Protein AF-B7G465-F1 (afdb_monomer_lite)

InterPro domains:
  IPR028133 Dynamitin [PF04912] (184-339)
  IPR028133 Dynamitin [PTHR15346] (184-339)

Structure (mmCIF, N/CA/C/O backbone):
data_AF-B7G465-F1
#
_entry.id   AF-B7G465-F1
#
loop_
_atom_site.group_PDB
_atom_site.id
_atom_site.type_symbol
_atom_site.label_atom_id
_atom_site.label_alt_id
_atom_site.label_comp_id
_atom_site.label_asym_id
_atom_site.label_entity_id
_atom_site.label_seq_id
_atom_site.pdbx_PDB_ins_code
_atom_site.Cartn_x
_atom_site.Cartn_y
_atom_site.Cartn_z
_atom_site.occupancy
_atom_site.B_iso_or_equiv
_atom_site.auth_seq_id
_atom_site.auth_comp_id
_atom_site.auth_asym_id
_atom_site.auth_atom_id
_atom_site.pdbx_PDB_model_num
ATOM 1 N N . MET A 1 1 ? -79.543 -21.194 6.184 1.00 38.34 1 MET A N 1
ATOM 2 C CA . MET A 1 1 ? -79.773 -21.146 4.729 1.00 38.34 1 MET A CA 1
ATOM 3 C C . MET A 1 1 ? -78.555 -20.497 4.113 1.00 38.34 1 MET A C 1
ATOM 5 O O . MET A 1 1 ? -78.191 -19.446 4.614 1.00 38.34 1 MET A O 1
ATOM 9 N N . GLU A 1 2 ? -77.947 -21.205 3.154 1.00 39.12 2 GLU A N 1
ATOM 10 C CA . GLU A 1 2 ? -77.021 -20.753 2.090 1.00 39.12 2 GLU A CA 1
ATOM 11 C C . GLU A 1 2 ? -75.814 -19.887 2.515 1.00 39.12 2 GLU A C 1
ATOM 13 O O . GLU A 1 2 ? -75.957 -18.831 3.106 1.00 39.12 2 GLU A O 1
ATOM 18 N N . GLY A 1 3 ? -74.554 -20.255 2.285 1.00 45.50 3 GLY A N 1
ATOM 19 C CA . GLY A 1 3 ? -73.984 -21.025 1.182 1.00 45.50 3 GLY A CA 1
ATOM 20 C C . GLY A 1 3 ? -73.120 -20.085 0.337 1.00 45.50 3 GLY A C 1
ATOM 21 O O . GLY A 1 3 ? -73.664 -19.349 -0.471 1.00 45.50 3 GLY A O 1
ATOM 22 N N . ALA A 1 4 ? -71.796 -20.097 0.523 1.00 44.19 4 ALA A N 1
ATOM 23 C CA . ALA A 1 4 ? -70.835 -19.562 -0.449 1.00 44.19 4 ALA A CA 1
ATOM 24 C C . ALA A 1 4 ? -69.420 -20.071 -0.129 1.00 44.19 4 ALA A C 1
ATOM 26 O O . ALA A 1 4 ? -68.884 -19.829 0.951 1.00 44.19 4 ALA A O 1
ATOM 27 N N . ALA A 1 5 ? -68.856 -20.819 -1.074 1.00 53.78 5 ALA A N 1
ATOM 28 C CA . ALA A 1 5 ? -67.518 -21.393 -1.042 1.00 53.78 5 ALA A CA 1
ATOM 29 C C . ALA A 1 5 ? -66.415 -20.324 -1.203 1.00 53.78 5 ALA A C 1
ATOM 31 O O . ALA A 1 5 ? -66.655 -19.305 -1.855 1.00 53.78 5 ALA A O 1
ATOM 32 N N . PRO A 1 6 ? -65.194 -20.553 -0.686 1.00 66.56 6 PRO A N 1
ATOM 33 C CA . PRO A 1 6 ? -64.032 -19.744 -1.041 1.00 66.56 6 PRO A CA 1
ATOM 34 C C . PRO A 1 6 ? -63.444 -20.181 -2.400 1.00 66.56 6 PRO A C 1
ATOM 36 O O . PRO A 1 6 ? -63.450 -21.376 -2.711 1.00 66.56 6 PRO A O 1
ATOM 39 N N . PRO A 1 7 ? -62.925 -19.248 -3.220 1.00 63.97 7 PRO A N 1
ATOM 40 C CA . PRO A 1 7 ? -62.302 -19.580 -4.493 1.00 63.97 7 PRO A CA 1
ATOM 41 C C . PRO A 1 7 ? -60.913 -20.200 -4.303 1.00 63.97 7 PRO A C 1
ATOM 43 O O . PRO A 1 7 ? -60.127 -19.798 -3.445 1.00 63.97 7 PRO A O 1
ATOM 46 N N . SER A 1 8 ? -60.648 -21.183 -5.156 1.00 59.78 8 SER A N 1
ATOM 47 C CA . SER A 1 8 ? -59.402 -21.920 -5.330 1.00 59.78 8 SER A CA 1
ATOM 48 C C . SER A 1 8 ? -58.196 -21.013 -5.574 1.00 59.78 8 SER A C 1
ATOM 50 O O . SER A 1 8 ? -58.243 -20.101 -6.402 1.00 59.78 8 SER A O 1
ATOM 52 N N . SER A 1 9 ? -57.104 -21.342 -4.891 1.00 52.69 9 SER A N 1
ATOM 53 C CA . SER A 1 9 ? -55.750 -20.841 -5.097 1.00 52.69 9 SER A CA 1
ATOM 54 C C . SER A 1 9 ? -55.290 -21.061 -6.540 1.00 52.69 9 SER A C 1
ATOM 56 O O . SER A 1 9 ? -55.051 -22.189 -6.964 1.00 52.69 9 SER A O 1
ATOM 58 N N . MET A 1 10 ? -55.169 -19.969 -7.289 1.00 56.66 10 MET A N 1
ATOM 59 C CA . MET A 1 10 ? -54.385 -19.911 -8.519 1.00 56.66 10 MET A CA 1
ATOM 60 C C . MET A 1 10 ? -52.913 -19.776 -8.123 1.00 56.66 10 MET A C 1
ATOM 62 O O . MET A 1 10 ? -52.518 -18.739 -7.586 1.00 56.66 10 MET A O 1
ATOM 66 N N . ASP A 1 11 ? -52.124 -20.820 -8.365 1.00 55.59 11 ASP A N 1
ATOM 67 C CA . ASP A 1 11 ? -50.676 -20.782 -8.189 1.00 55.59 11 ASP A CA 1
ATOM 68 C C . ASP A 1 11 ? -50.038 -19.826 -9.217 1.00 55.59 11 ASP A C 1
ATOM 70 O O . ASP A 1 11 ? -50.331 -19.906 -10.412 1.00 55.59 11 ASP A O 1
ATOM 74 N N . PRO A 1 12 ? -49.136 -18.922 -8.798 1.00 55.16 12 PRO A N 1
ATOM 75 C CA . PRO A 1 12 ? -48.451 -17.993 -9.699 1.00 55.16 12 PRO A CA 1
ATOM 76 C C . PRO A 1 12 ? -47.376 -18.656 -10.585 1.00 55.16 12 PRO A C 1
ATOM 78 O O . PRO A 1 12 ? -46.730 -17.957 -11.367 1.00 55.16 12 PRO A O 1
ATOM 81 N N . ALA A 1 13 ? -47.180 -19.976 -10.492 1.00 55.25 13 ALA A N 1
ATOM 82 C CA . ALA A 1 13 ? -46.159 -20.712 -11.241 1.00 55.25 13 ALA A CA 1
ATOM 83 C C . ALA A 1 13 ? -46.546 -21.014 -12.706 1.00 55.25 13 ALA A C 1
ATOM 85 O O . ALA A 1 13 ? -45.661 -21.135 -13.548 1.00 55.25 13 ALA A O 1
ATOM 86 N N . ASP A 1 14 ? -47.838 -21.021 -13.050 1.00 57.28 14 ASP A N 1
ATOM 87 C CA . ASP A 1 14 ? -48.319 -21.367 -14.404 1.00 57.28 14 ASP A CA 1
ATOM 88 C C . ASP A 1 14 ? -48.235 -20.214 -15.427 1.00 57.28 14 ASP A C 1
ATOM 90 O O . ASP A 1 14 ? -48.710 -20.327 -16.558 1.00 57.28 14 ASP A O 1
ATOM 94 N N . LYS A 1 15 ? -47.634 -19.074 -15.058 1.00 56.94 15 LYS A N 1
ATOM 95 C CA . LYS A 1 15 ? -47.541 -17.883 -15.927 1.00 56.94 15 LYS A CA 1
ATOM 96 C C . LYS A 1 15 ? -46.182 -17.677 -16.595 1.00 56.94 15 LYS A C 1
ATOM 98 O O . LYS A 1 15 ? -46.041 -16.748 -17.391 1.00 56.94 15 LYS A O 1
ATOM 103 N N . ALA A 1 16 ? -45.197 -18.521 -16.306 1.00 51.38 16 ALA A N 1
ATOM 104 C CA . ALA A 1 16 ? -43.928 -18.518 -17.021 1.00 51.38 16 ALA A CA 1
ATOM 105 C C . ALA A 1 16 ? -44.026 -19.497 -18.197 1.00 51.38 16 ALA A C 1
ATOM 107 O O . ALA A 1 16 ? -43.888 -20.703 -18.020 1.00 51.38 16 ALA A O 1
ATOM 108 N N . GLY A 1 17 ? -44.302 -18.967 -19.392 1.00 51.41 17 GLY A N 1
ATOM 109 C CA . GLY A 1 17 ? -44.293 -19.708 -20.653 1.00 51.41 17 GLY A CA 1
ATOM 110 C C . GLY A 1 17 ? -42.922 -20.317 -20.944 1.00 51.41 17 GLY A C 1
ATOM 111 O O . GLY A 1 17 ? -42.117 -19.736 -21.666 1.00 51.41 17 GLY A O 1
ATOM 112 N N . GLY A 1 18 ? -42.663 -21.486 -20.362 1.00 44.41 18 GLY A N 1
ATOM 113 C CA . GLY A 1 18 ? -41.552 -22.354 -20.710 1.00 44.41 18 GLY A CA 1
ATOM 114 C C . GLY A 1 18 ? -41.891 -23.088 -21.997 1.00 44.41 18 GLY A C 1
ATOM 115 O O . GLY A 1 18 ? -42.529 -24.138 -21.972 1.00 44.41 18 GLY A O 1
ATOM 116 N N . GLU A 1 19 ? -41.499 -22.510 -23.127 1.00 51.41 19 GLU A N 1
ATOM 117 C CA . GLU A 1 19 ? -41.513 -23.205 -24.407 1.00 51.41 19 GLU A CA 1
ATOM 118 C C . GLU A 1 19 ? -40.633 -24.457 -24.300 1.00 51.41 19 GLU A C 1
ATOM 120 O O . GLU A 1 19 ? -39.428 -24.388 -24.054 1.00 51.41 19 GLU A O 1
ATOM 125 N N . VAL A 1 20 ? -41.255 -25.624 -24.456 1.00 51.56 20 VAL A N 1
ATOM 126 C CA . VAL A 1 20 ? -40.552 -26.900 -24.549 1.00 51.56 20 VAL A CA 1
ATOM 127 C C . VAL A 1 20 ? -39.946 -26.976 -25.948 1.00 51.56 20 VAL A C 1
ATOM 129 O O . VAL A 1 20 ? -40.624 -27.316 -26.917 1.00 51.56 20 VAL A O 1
ATOM 132 N N . ILE A 1 21 ? -38.668 -26.619 -26.063 1.00 45.53 21 ILE A N 1
ATOM 133 C CA . ILE A 1 21 ? -37.890 -26.809 -27.289 1.00 45.53 21 ILE A CA 1
ATOM 134 C C . ILE A 1 21 ? -37.617 -28.310 -27.432 1.00 45.53 21 ILE A C 1
ATOM 136 O O . ILE A 1 21 ? -36.654 -28.841 -26.883 1.00 45.53 21 ILE A O 1
ATOM 140 N N . PHE A 1 22 ? -38.476 -29.008 -28.173 1.00 47.06 22 PHE A N 1
ATOM 141 C CA . PHE A 1 22 ? -38.130 -30.309 -28.731 1.00 47.06 22 PHE A CA 1
ATOM 142 C C . PHE A 1 22 ? -37.201 -30.068 -29.922 1.00 47.06 22 PHE A C 1
ATOM 144 O O . PHE A 1 22 ? -37.641 -29.611 -30.976 1.00 47.06 22 PHE A O 1
ATOM 151 N N . THR A 1 23 ? -35.911 -30.367 -29.771 1.00 45.31 23 THR A N 1
ATOM 152 C CA . THR A 1 23 ? -35.003 -30.506 -30.913 1.00 45.31 23 THR A CA 1
ATOM 153 C C . THR A 1 23 ? -35.453 -31.714 -31.731 1.00 45.31 23 THR A C 1
ATOM 155 O O . THR A 1 23 ? -35.090 -32.851 -31.435 1.00 45.31 23 THR A O 1
ATOM 158 N N . SER A 1 24 ? -36.294 -31.469 -32.737 1.00 53.09 24 SER A N 1
ATOM 159 C CA . SER A 1 24 ? -36.677 -32.444 -33.755 1.00 53.09 24 SER A CA 1
ATOM 160 C C . SER A 1 24 ? -35.564 -32.574 -34.796 1.00 53.09 24 SER A C 1
ATOM 162 O O . SER A 1 24 ? -35.736 -32.187 -35.951 1.00 53.09 24 SER A O 1
ATOM 164 N N . ASP A 1 25 ? -34.413 -33.096 -34.390 1.00 47.66 25 ASP A N 1
ATOM 165 C CA . ASP A 1 25 ? -33.426 -33.578 -35.351 1.00 47.66 25 ASP A CA 1
ATOM 166 C C . ASP A 1 25 ? -33.211 -35.059 -35.069 1.00 47.66 25 ASP A C 1
ATOM 168 O O . ASP A 1 25 ? -32.537 -35.449 -34.115 1.00 47.66 25 ASP A O 1
ATOM 172 N N . GLY A 1 26 ? -33.942 -35.875 -35.831 1.00 48.47 26 GLY A N 1
ATOM 173 C CA . GLY A 1 26 ? -33.991 -37.328 -35.728 1.00 48.47 26 GLY A CA 1
ATOM 174 C C . GLY A 1 26 ? -32.658 -37.958 -36.105 1.00 48.47 26 GLY A C 1
ATOM 175 O O . GLY A 1 26 ? -32.513 -38.511 -37.191 1.00 48.47 26 GLY A O 1
ATOM 176 N N . LEU A 1 27 ? -31.695 -37.867 -35.196 1.00 46.88 27 LEU A N 1
ATOM 177 C CA . LEU A 1 27 ? -30.448 -38.606 -35.243 1.00 46.88 27 LEU A CA 1
ATOM 178 C C . LEU A 1 27 ? -30.557 -39.787 -34.284 1.00 46.88 27 LEU A C 1
ATOM 180 O O . LEU A 1 27 ? -30.827 -39.618 -33.093 1.00 46.88 27 LEU A O 1
ATOM 184 N N . ASP A 1 28 ? -30.363 -40.984 -34.834 1.00 53.28 28 ASP A N 1
ATOM 185 C CA . ASP A 1 28 ? -30.300 -42.225 -34.074 1.00 53.28 28 ASP A CA 1
ATOM 186 C C . ASP A 1 28 ? -29.272 -42.097 -32.933 1.00 53.28 28 ASP A C 1
ATOM 188 O O . ASP A 1 28 ? -28.188 -41.537 -33.140 1.00 53.28 28 ASP A O 1
ATOM 192 N N . PRO A 1 29 ? -29.576 -42.592 -31.719 1.00 49.59 29 PRO A N 1
ATOM 193 C CA . PRO A 1 29 ? -28.647 -42.525 -30.602 1.00 49.59 29 PRO A CA 1
ATOM 194 C C . PRO A 1 29 ? -27.377 -43.314 -30.939 1.00 49.59 29 PRO A C 1
ATOM 196 O O . PRO A 1 29 ? -27.388 -44.541 -31.017 1.00 49.59 29 PRO A O 1
ATOM 199 N N . LEU A 1 30 ? -26.274 -42.589 -31.141 1.00 43.47 30 LEU A N 1
ATOM 200 C CA . LEU A 1 30 ? -24.941 -43.161 -31.291 1.00 43.47 30 LEU A CA 1
ATOM 201 C C . LEU A 1 30 ? -24.598 -43.949 -30.025 1.00 43.47 30 LEU A C 1
ATOM 203 O O . LEU A 1 30 ? -24.474 -43.380 -28.938 1.00 43.47 30 LEU A O 1
ATOM 207 N N . GLU A 1 31 ? -24.438 -45.262 -30.176 1.00 51.44 31 GLU A N 1
ATOM 208 C CA . GLU A 1 31 ? -23.896 -46.123 -29.131 1.00 51.44 31 GLU A CA 1
ATOM 209 C C . GLU A 1 31 ? -22.513 -45.594 -28.706 1.00 51.44 31 GLU A C 1
ATOM 211 O O . GLU A 1 31 ? -21.631 -45.414 -29.555 1.00 51.44 31 GLU A O 1
ATOM 216 N N . PRO A 1 32 ? -22.285 -45.314 -27.409 1.00 51.81 32 PRO A N 1
ATOM 217 C CA . PRO A 1 32 ? -20.978 -44.877 -26.954 1.00 51.81 32 PRO A CA 1
ATOM 218 C C . PRO A 1 32 ? -19.964 -46.019 -27.126 1.00 51.81 32 PRO A C 1
ATOM 220 O O . PRO A 1 32 ? -20.258 -47.166 -26.775 1.00 51.81 32 PRO A O 1
ATOM 223 N N . PRO A 1 33 ? -18.748 -45.735 -27.628 1.00 45.62 33 PRO A N 1
ATOM 224 C CA . PRO A 1 33 ? -17.728 -46.756 -27.772 1.00 45.62 33 PRO A CA 1
ATOM 225 C C . PRO A 1 33 ? -17.338 -47.271 -26.387 1.00 45.62 33 PRO A C 1
ATOM 227 O O . PRO A 1 33 ? -17.101 -46.488 -25.464 1.00 45.62 33 PRO A O 1
ATOM 230 N N . LEU A 1 34 ? -17.244 -48.597 -26.266 1.00 47.78 34 LEU A N 1
ATOM 231 C CA . LEU A 1 34 ? -16.711 -49.332 -25.118 1.00 47.78 34 LEU A CA 1
ATOM 232 C C . LEU A 1 34 ? -15.226 -48.984 -24.897 1.00 47.78 34 LEU A C 1
ATOM 234 O O . LEU A 1 34 ? -14.331 -49.788 -25.142 1.00 47.78 34 LEU A O 1
ATOM 238 N N . ALA A 1 35 ? -14.950 -47.764 -24.450 1.00 44.81 35 ALA A N 1
ATOM 239 C CA . ALA A 1 35 ? -13.669 -47.364 -23.907 1.00 44.81 35 ALA A CA 1
ATOM 240 C C . ALA A 1 35 ? -13.772 -47.447 -22.387 1.00 44.81 35 ALA A C 1
ATOM 242 O O . ALA A 1 35 ? -14.684 -46.905 -21.769 1.00 44.81 35 ALA A O 1
ATOM 243 N N . LEU A 1 36 ? -12.828 -48.180 -21.812 1.00 50.75 36 LEU A N 1
ATOM 244 C CA . LEU A 1 36 ? -12.661 -48.502 -20.404 1.00 50.75 36 LEU A CA 1
ATOM 245 C C . LEU A 1 36 ? -12.619 -47.230 -19.519 1.00 50.75 36 LEU A C 1
ATOM 247 O O . LEU A 1 36 ? -11.554 -46.794 -19.084 1.00 50.75 36 LEU A O 1
ATOM 251 N N . VAL A 1 37 ? -13.769 -46.616 -19.230 1.00 43.78 37 VAL A N 1
ATOM 252 C CA . VAL A 1 37 ? -13.889 -45.600 -18.179 1.00 43.78 37 VAL A CA 1
ATOM 253 C C . VAL A 1 37 ? -13.782 -46.352 -16.863 1.00 43.78 37 VAL A C 1
ATOM 255 O O . VAL A 1 37 ? -14.733 -46.968 -16.385 1.00 43.78 37 VAL A O 1
ATOM 258 N N . ARG A 1 38 ? -12.580 -46.361 -16.290 1.00 52.19 38 ARG A N 1
ATOM 259 C CA . ARG A 1 38 ? -12.372 -46.835 -14.927 1.00 52.19 38 ARG A CA 1
ATOM 260 C C . ARG A 1 38 ? -13.185 -45.911 -14.022 1.00 52.19 38 ARG A C 1
ATOM 262 O O . ARG A 1 38 ? -12.824 -44.748 -13.855 1.00 52.19 38 ARG A O 1
ATOM 269 N N . ALA A 1 39 ? -14.313 -46.418 -13.530 1.00 46.12 39 ALA A N 1
ATOM 270 C CA . ALA A 1 39 ? -15.225 -45.670 -12.680 1.00 46.12 39 ALA A CA 1
ATOM 271 C C . ALA A 1 39 ? -14.450 -45.013 -11.520 1.00 46.12 39 ALA A C 1
ATOM 273 O O . ALA A 1 39 ? -13.545 -45.648 -10.960 1.00 46.12 39 ALA A O 1
ATOM 274 N N . PRO A 1 40 ? -14.766 -43.754 -11.166 1.00 46.12 40 PRO A N 1
ATOM 275 C CA . PRO A 1 40 ? -14.184 -43.122 -9.993 1.00 46.12 40 PRO A CA 1
ATOM 276 C C . PRO A 1 40 ? -14.462 -43.989 -8.754 1.00 46.12 40 PRO A C 1
ATOM 278 O O . PRO A 1 40 ? -15.517 -44.625 -8.678 1.00 46.12 40 PRO A O 1
ATOM 281 N N . PRO A 1 41 ? -13.521 -44.059 -7.794 1.00 51.59 41 PRO A N 1
ATOM 282 C CA . PRO A 1 41 ? -13.707 -44.859 -6.594 1.00 51.59 41 PRO A CA 1
ATOM 283 C C . PRO A 1 41 ? -14.961 -44.382 -5.863 1.00 51.59 41 PRO A C 1
ATOM 285 O O . PRO A 1 41 ? -15.068 -43.212 -5.493 1.00 51.59 41 PRO A O 1
ATOM 288 N N . LEU A 1 42 ? -15.915 -45.296 -5.683 1.00 45.00 42 LEU A N 1
ATOM 289 C CA . LEU A 1 42 ? -17.102 -45.055 -4.879 1.00 45.00 42 LEU A CA 1
ATOM 290 C C . LEU A 1 42 ? -16.644 -44.717 -3.460 1.00 45.00 42 LEU A C 1
ATOM 292 O O . LEU A 1 42 ? -15.954 -45.505 -2.809 1.00 45.00 42 LEU A O 1
ATOM 296 N N . LEU A 1 43 ? -17.005 -43.517 -3.010 1.00 48.12 43 LEU A N 1
ATOM 297 C CA . LEU A 1 43 ? -16.866 -43.093 -1.627 1.00 48.12 43 LEU A CA 1
ATOM 298 C C . LEU A 1 43 ? -17.627 -44.101 -0.764 1.00 48.12 43 LEU A C 1
ATOM 300 O O . LEU A 1 43 ? -18.854 -44.157 -0.798 1.00 48.12 43 LEU A O 1
ATOM 304 N N . SER A 1 44 ? -16.891 -44.915 -0.011 1.00 44.09 44 SER A N 1
ATOM 305 C CA . SER A 1 44 ? -17.468 -45.749 1.036 1.00 44.09 44 SER A CA 1
ATOM 306 C C . SER A 1 44 ? -17.877 -44.815 2.173 1.00 44.09 44 SER A C 1
ATOM 308 O O . SER A 1 44 ? -17.103 -44.547 3.093 1.00 44.09 44 SER A O 1
ATOM 310 N N . SER A 1 45 ? -19.066 -44.221 2.064 1.00 49.56 45 SER A N 1
ATOM 311 C CA . SER A 1 45 ? -19.690 -43.545 3.189 1.00 49.56 45 SER A CA 1
ATOM 312 C C . SER A 1 45 ? -20.004 -44.623 4.217 1.00 49.56 45 SER A C 1
ATOM 314 O O . SER A 1 45 ? -20.808 -45.529 4.003 1.00 49.56 45 SER A O 1
ATOM 316 N N . ASN A 1 46 ? -19.292 -44.560 5.336 1.00 42.78 46 ASN A N 1
ATOM 317 C CA . ASN A 1 46 ? -19.477 -45.441 6.474 1.00 42.78 46 ASN A CA 1
ATOM 318 C C . ASN A 1 46 ? -20.810 -45.062 7.150 1.00 42.78 46 ASN A C 1
ATOM 320 O O . ASN A 1 46 ? -20.839 -44.399 8.186 1.00 42.78 46 ASN A O 1
ATOM 324 N N . ARG A 1 47 ? -21.930 -45.401 6.503 1.00 42.09 47 ARG A N 1
ATOM 325 C CA . ARG A 1 47 ? -23.287 -45.169 6.993 1.00 42.09 47 ARG A CA 1
ATOM 326 C C . ARG A 1 47 ? -23.570 -46.239 8.040 1.00 42.09 47 ARG A C 1
ATOM 328 O O . ARG A 1 47 ? -24.026 -47.329 7.718 1.00 42.09 47 ARG A O 1
ATOM 335 N N . ARG A 1 48 ? -23.223 -45.948 9.297 1.00 44.97 48 ARG A N 1
ATOM 336 C CA . ARG A 1 48 ? -23.773 -46.702 10.427 1.00 44.97 48 ARG A CA 1
ATOM 337 C C . ARG A 1 48 ? -25.266 -46.425 10.491 1.00 44.97 48 ARG A C 1
ATOM 339 O O . ARG A 1 48 ? -25.687 -45.271 10.456 1.00 44.97 48 ARG A O 1
ATOM 346 N N . ASP A 1 49 ? -26.009 -47.515 10.557 1.00 51.75 49 ASP A N 1
ATOM 347 C CA . ASP A 1 49 ? -27.452 -47.585 10.679 1.00 51.75 49 ASP A CA 1
ATOM 348 C C . ASP A 1 49 ? -27.994 -46.635 11.751 1.00 51.75 49 ASP A C 1
ATOM 350 O O . ASP A 1 49 ? -27.630 -46.715 12.926 1.00 51.75 49 ASP A O 1
ATOM 354 N N . ALA A 1 50 ? -28.921 -45.775 11.344 1.00 46.88 50 ALA A N 1
ATOM 355 C CA . ALA A 1 50 ? -29.935 -45.232 12.227 1.00 46.88 50 ALA A CA 1
ATOM 356 C C . ALA A 1 50 ? -31.275 -45.426 11.520 1.00 46.88 50 ALA A C 1
ATOM 358 O O . ALA A 1 50 ? -31.519 -44.903 10.432 1.00 46.88 50 ALA A O 1
ATOM 359 N N . SER A 1 51 ? -32.072 -46.296 12.123 1.00 52.09 51 SER A N 1
ATOM 360 C CA . SER A 1 51 ? -33.397 -46.690 11.698 1.00 52.09 51 SER A CA 1
ATOM 361 C C . SER A 1 51 ? -34.386 -45.529 11.745 1.00 52.09 51 SER A C 1
ATOM 363 O O . SER A 1 51 ? -34.382 -44.759 12.701 1.00 52.09 51 SER A O 1
ATOM 365 N N . ASP A 1 52 ? -35.328 -45.606 10.811 1.00 50.88 52 ASP A N 1
ATOM 366 C CA . ASP A 1 52 ? -36.740 -45.266 10.986 1.00 50.88 52 ASP A CA 1
ATOM 367 C C . ASP A 1 52 ? -37.167 -43.792 10.840 1.00 50.88 52 ASP A C 1
ATOM 369 O O . ASP A 1 52 ? -36.675 -42.893 11.513 1.00 50.88 52 ASP A O 1
ATOM 373 N N . GLY A 1 53 ? -38.164 -43.600 9.966 1.00 52.25 53 GLY A N 1
ATOM 374 C CA . GLY A 1 53 ? -39.045 -42.429 9.920 1.00 52.25 53 GLY A CA 1
ATOM 375 C C . GLY A 1 53 ? -38.571 -41.207 9.123 1.00 52.25 53 GLY A C 1
ATOM 376 O O . GLY A 1 53 ? -38.022 -40.292 9.712 1.00 52.25 53 GLY A O 1
ATOM 377 N N . SER A 1 54 ? -38.865 -41.202 7.810 1.00 62.53 54 SER A N 1
ATOM 378 C CA . SER A 1 54 ? -38.907 -40.100 6.807 1.00 62.53 54 SER A CA 1
ATOM 379 C C . SER A 1 54 ? -38.129 -38.794 7.061 1.00 62.53 54 SER A C 1
ATOM 381 O O . SER A 1 54 ? -38.333 -38.145 8.087 1.00 62.53 54 SER A O 1
ATOM 383 N N . PRO A 1 55 ? -37.468 -38.245 6.024 1.00 53.53 55 PRO A N 1
ATOM 384 C CA . PRO A 1 55 ? -37.997 -36.977 5.504 1.00 53.53 55 PRO A CA 1
ATOM 385 C C . PRO A 1 55 ? -37.825 -36.738 3.989 1.00 53.53 55 PRO A C 1
ATOM 387 O O . PRO A 1 55 ? -37.067 -37.403 3.294 1.00 53.53 55 PRO A O 1
ATOM 390 N N . VAL A 1 56 ? -38.634 -35.775 3.552 1.00 54.59 56 VAL A N 1
ATOM 391 C CA . VAL A 1 56 ? -38.641 -34.901 2.368 1.00 54.59 56 VAL A CA 1
ATOM 392 C C . VAL A 1 56 ? -37.387 -34.804 1.476 1.00 54.59 56 VAL A C 1
ATOM 394 O O . VAL A 1 56 ? -36.262 -34.916 1.947 1.00 54.59 56 VAL A O 1
ATOM 397 N N . ASP A 1 57 ? -37.633 -34.492 0.192 1.00 57.03 57 ASP A N 1
ATOM 398 C CA . ASP A 1 57 ? -36.722 -33.887 -0.805 1.00 57.03 57 ASP A CA 1
ATOM 399 C C . ASP A 1 57 ? -36.054 -32.600 -0.264 1.00 57.03 57 ASP A C 1
ATOM 401 O O . ASP A 1 57 ? -36.322 -31.480 -0.701 1.00 57.03 57 ASP A O 1
ATOM 405 N N . GLU A 1 58 ? -35.200 -32.732 0.741 1.00 57.28 58 GLU A N 1
ATOM 406 C CA . GLU A 1 58 ? -34.382 -31.656 1.278 1.00 57.28 58 GLU A CA 1
ATOM 407 C C . GLU A 1 58 ? -32.979 -31.847 0.705 1.00 57.28 58 GLU A C 1
ATOM 409 O O . GLU A 1 58 ? -32.304 -32.839 0.984 1.00 57.28 58 GLU A O 1
ATOM 414 N N . LEU A 1 59 ? -32.570 -30.928 -0.179 1.00 59.84 59 LEU A N 1
ATOM 415 C CA . LEU A 1 59 ? -31.197 -30.866 -0.675 1.00 59.84 59 LEU A CA 1
ATOM 416 C C . LEU A 1 59 ? -30.253 -30.934 0.525 1.00 59.84 59 LEU A C 1
ATOM 418 O O . LEU A 1 59 ? -30.327 -30.089 1.414 1.00 59.84 59 LEU A O 1
ATOM 422 N N . ASP A 1 60 ? -29.376 -31.935 0.536 1.00 60.66 60 ASP A N 1
ATOM 423 C CA . ASP A 1 60 ? -28.421 -32.164 1.614 1.00 60.66 60 ASP A CA 1
ATOM 424 C C . ASP A 1 60 ? -27.366 -31.044 1.634 1.00 60.66 60 ASP A C 1
ATOM 426 O O . ASP A 1 60 ? -26.262 -31.160 1.104 1.00 60.66 60 ASP A O 1
ATOM 430 N N . THR A 1 61 ? -27.727 -29.903 2.221 1.00 62.75 61 THR A N 1
ATOM 431 C CA . THR A 1 61 ? -26.833 -28.766 2.466 1.00 62.75 61 THR A CA 1
ATOM 432 C C . THR A 1 61 ? -26.044 -28.939 3.765 1.00 62.75 61 THR A C 1
ATOM 434 O O . THR A 1 61 ? -25.338 -28.021 4.180 1.00 62.75 61 THR A O 1
ATOM 437 N N . SER A 1 62 ? -26.178 -30.084 4.446 1.00 55.62 62 SER A N 1
ATOM 438 C CA . SER A 1 62 ? -25.596 -30.313 5.774 1.00 55.62 62 SER A CA 1
ATOM 439 C C . SER A 1 62 ? -24.119 -30.721 5.733 1.00 55.62 62 SER A C 1
ATOM 441 O O . SER A 1 62 ? -23.404 -30.616 6.730 1.00 55.62 62 SER A O 1
ATOM 443 N N . SER A 1 63 ? -23.613 -31.090 4.558 1.00 58.97 63 SER A N 1
ATOM 444 C CA . SER A 1 63 ? -22.197 -31.353 4.329 1.00 58.97 63 SER A CA 1
ATOM 445 C C . SER A 1 63 ? -21.486 -30.050 3.952 1.00 58.97 63 SER A C 1
ATOM 447 O O . SER A 1 63 ? -21.193 -29.789 2.782 1.00 58.97 63 SER A O 1
ATOM 449 N N . GLY A 1 64 ? -21.183 -29.229 4.961 1.00 59.25 64 GLY A N 1
ATOM 450 C CA . GLY A 1 64 ? -20.169 -28.185 4.846 1.00 59.25 64 GLY A CA 1
ATOM 451 C C . GLY A 1 64 ? -18.862 -28.826 4.393 1.00 59.25 64 GLY A C 1
ATOM 452 O O . GLY A 1 64 ? -18.180 -29.480 5.176 1.00 59.25 64 GLY A O 1
ATOM 453 N N . THR A 1 65 ? -18.549 -28.695 3.108 1.00 65.50 65 THR A N 1
ATOM 454 C CA . THR A 1 65 ? -17.309 -29.199 2.531 1.00 65.50 65 THR A CA 1
ATOM 455 C C . THR A 1 65 ? -16.155 -28.469 3.198 1.00 65.50 65 THR A C 1
ATOM 457 O O . THR A 1 65 ? -15.932 -27.286 2.932 1.00 65.50 65 THR A O 1
ATOM 460 N N . ASP A 1 66 ? -15.445 -29.157 4.088 1.00 75.12 66 ASP A N 1
ATOM 461 C CA . ASP A 1 66 ? -14.214 -28.643 4.664 1.00 75.12 66 ASP A CA 1
ATOM 462 C C . ASP A 1 66 ? -13.219 -28.419 3.522 1.00 75.12 66 ASP A C 1
ATOM 464 O O . ASP A 1 66 ? -12.817 -29.350 2.818 1.00 75.12 66 ASP A O 1
ATOM 468 N N . VAL A 1 67 ? -12.863 -27.153 3.310 1.00 77.62 67 VAL A N 1
ATOM 469 C CA . VAL A 1 67 ? -11.961 -26.720 2.239 1.00 77.62 67 VAL A CA 1
ATOM 470 C C . VAL A 1 67 ? -10.608 -27.421 2.374 1.00 77.62 67 VAL A C 1
ATOM 472 O O . VAL A 1 67 ? -9.965 -27.701 1.364 1.00 77.62 67 VAL A O 1
ATOM 475 N N . VAL A 1 68 ? -10.202 -27.766 3.601 1.00 75.81 68 VAL A N 1
ATOM 476 C CA . VAL A 1 68 ? -8.950 -28.482 3.865 1.00 75.81 68 VAL A CA 1
ATOM 477 C C . VAL A 1 68 ? -9.039 -29.934 3.391 1.00 75.81 68 VAL A C 1
ATOM 479 O O . VAL A 1 68 ? -8.159 -30.378 2.658 1.00 75.81 68 VAL A O 1
ATOM 482 N N . GLN A 1 69 ? -10.126 -30.650 3.697 1.00 79.94 69 GLN A N 1
ATOM 483 C CA . GLN A 1 69 ? -10.341 -32.009 3.176 1.00 79.94 69 GLN A CA 1
ATOM 484 C C . GLN A 1 69 ? -10.492 -32.026 1.653 1.00 79.94 69 GLN A C 1
ATOM 486 O O . GLN A 1 69 ? -9.942 -32.899 0.983 1.00 79.94 69 GLN A O 1
ATOM 491 N N . ALA A 1 70 ? -11.204 -31.049 1.084 1.00 77.56 70 ALA A N 1
ATOM 492 C CA . ALA A 1 70 ? -11.309 -30.909 -0.363 1.00 77.56 70 ALA A CA 1
ATOM 493 C C . ALA A 1 70 ? -9.921 -30.699 -0.987 1.00 77.56 70 ALA A C 1
ATOM 495 O O . ALA A 1 70 ? -9.572 -31.373 -1.955 1.00 77.56 70 ALA A O 1
ATOM 496 N N . PHE A 1 71 ? -9.095 -29.829 -0.401 1.00 77.94 71 PHE A N 1
ATOM 497 C CA . PHE A 1 71 ? -7.726 -29.612 -0.856 1.00 77.94 71 PHE A CA 1
ATOM 498 C C . PHE A 1 71 ? -6.883 -30.889 -0.774 1.00 77.94 71 PHE A C 1
ATOM 500 O O . PHE A 1 71 ? -6.221 -31.217 -1.751 1.00 77.94 71 PHE A O 1
ATOM 507 N N . GLU A 1 72 ? -6.953 -31.663 0.312 1.00 80.19 72 GLU A N 1
ATOM 508 C CA . GLU A 1 72 ? -6.230 -32.941 0.439 1.00 80.19 72 GLU A CA 1
ATOM 509 C C . GLU A 1 72 ? -6.620 -33.968 -0.639 1.00 80.19 72 GLU A C 1
ATOM 511 O O . GLU A 1 72 ? -5.768 -34.707 -1.131 1.00 80.19 72 GLU A O 1
ATOM 516 N N . ILE A 1 73 ? -7.883 -33.988 -1.076 1.00 78.81 73 ILE A N 1
ATOM 517 C CA . ILE A 1 73 ? -8.369 -34.902 -2.128 1.00 78.81 73 ILE A CA 1
ATOM 518 C C . ILE A 1 73 ? -7.806 -34.549 -3.521 1.00 78.81 73 ILE A C 1
ATOM 520 O O . ILE A 1 73 ? -7.688 -35.430 -4.394 1.00 78.81 73 ILE A O 1
ATOM 524 N N . PHE A 1 74 ? -7.477 -33.272 -3.743 1.00 76.75 74 PHE A N 1
ATOM 525 C CA . PHE A 1 74 ? -6.963 -32.750 -5.015 1.00 76.75 74 PHE A CA 1
ATOM 526 C C . PHE A 1 74 ? -5.452 -32.475 -5.008 1.00 76.75 74 PHE A C 1
ATOM 528 O O . PHE A 1 74 ? -4.832 -32.481 -6.075 1.00 76.75 74 PHE A O 1
ATOM 535 N N . ALA A 1 75 ? -4.834 -32.299 -3.841 1.00 73.38 75 ALA A N 1
ATOM 536 C CA . ALA A 1 75 ? -3.403 -32.089 -3.692 1.00 73.38 75 ALA A CA 1
ATOM 537 C C . ALA A 1 75 ? -2.639 -33.336 -4.170 1.00 73.38 75 ALA A C 1
ATOM 539 O O . ALA A 1 75 ? -2.697 -34.404 -3.569 1.00 73.38 75 ALA A O 1
ATOM 540 N N . GLY A 1 76 ? -1.934 -33.203 -5.295 1.00 63.81 76 GLY A N 1
ATOM 541 C CA . GLY A 1 76 ? -1.148 -34.278 -5.913 1.00 63.81 76 GLY A CA 1
ATOM 542 C C . GLY A 1 76 ? -1.754 -34.873 -7.187 1.00 63.81 76 GLY A C 1
ATOM 543 O O . GLY A 1 76 ? -1.061 -35.600 -7.898 1.00 63.81 76 GLY A O 1
ATOM 544 N N . LYS A 1 77 ? -2.998 -34.529 -7.546 1.00 67.88 77 LYS A N 1
ATOM 545 C CA . LYS A 1 77 ? -3.555 -34.857 -8.867 1.00 67.88 77 LYS A CA 1
ATOM 546 C C . LYS A 1 77 ? -3.207 -33.744 -9.851 1.00 67.88 77 LYS A C 1
ATOM 548 O O . LYS A 1 77 ? -3.906 -32.741 -9.948 1.00 67.88 77 LYS A O 1
ATOM 553 N N . VAL A 1 78 ? -2.104 -33.921 -10.575 1.00 54.81 78 VAL A N 1
ATOM 554 C CA . VAL A 1 78 ? -1.745 -33.044 -11.695 1.00 54.81 78 VAL A CA 1
ATOM 555 C C . VAL A 1 78 ? -2.591 -33.451 -12.897 1.00 54.81 78 VAL A C 1
ATOM 557 O O . VAL A 1 78 ? -2.344 -34.482 -13.519 1.00 54.81 78 VAL A O 1
ATOM 560 N N . TYR A 1 79 ? -3.609 -32.658 -13.218 1.00 64.12 79 TYR A N 1
ATOM 561 C CA . TYR A 1 79 ? -4.329 -32.810 -14.477 1.00 64.12 79 TYR A CA 1
ATOM 562 C C . TYR A 1 79 ? -3.499 -32.142 -15.570 1.00 64.12 79 TYR A C 1
ATOM 564 O O . TYR A 1 79 ? -3.304 -30.926 -15.556 1.00 64.12 79 TYR A O 1
ATOM 572 N N . ALA A 1 80 ? -2.971 -32.942 -16.496 1.00 52.25 80 ALA A N 1
ATOM 573 C CA . ALA A 1 80 ? -2.404 -32.398 -17.720 1.00 52.25 80 ALA A CA 1
ATOM 574 C C . ALA A 1 80 ? -3.511 -31.614 -18.448 1.00 52.25 80 ALA A C 1
ATOM 576 O O . ALA A 1 80 ? -4.641 -32.107 -18.510 1.00 52.25 80 ALA A O 1
ATOM 577 N N . PRO A 1 81 ? -3.233 -30.406 -18.969 1.00 45.62 81 PRO A N 1
ATOM 578 C CA . PRO A 1 81 ? -4.232 -29.655 -19.706 1.00 45.62 81 PRO A CA 1
ATOM 579 C C . PRO A 1 81 ? -4.638 -30.475 -20.931 1.00 45.62 81 PRO A C 1
ATOM 581 O O . PRO A 1 81 ? -3.849 -30.665 -21.855 1.00 45.62 81 PRO A O 1
ATOM 584 N N . THR A 1 82 ? -5.866 -30.994 -20.918 1.00 40.81 82 THR A N 1
ATOM 585 C CA . THR A 1 82 ? -6.473 -31.645 -22.075 1.00 40.81 82 THR A CA 1
ATOM 586 C C . THR A 1 82 ? -6.650 -30.577 -23.141 1.00 40.81 82 THR A C 1
ATOM 588 O O . THR A 1 82 ? -7.627 -29.831 -23.138 1.00 40.81 82 THR A O 1
ATOM 591 N N . THR A 1 83 ? -5.690 -30.471 -24.054 1.00 43.59 83 THR A N 1
ATOM 592 C CA . THR A 1 83 ? -5.888 -29.763 -25.312 1.00 43.59 83 THR A CA 1
ATOM 593 C C . THR A 1 83 ? -6.918 -30.561 -26.099 1.00 43.59 83 THR A C 1
ATOM 595 O O . THR A 1 83 ? -6.599 -31.555 -26.751 1.00 43.59 83 THR A O 1
ATOM 598 N N . THR A 1 84 ? -8.183 -30.169 -25.992 1.00 48.28 84 THR A N 1
ATOM 599 C CA . THR A 1 84 ? -9.253 -30.633 -26.871 1.00 48.28 84 THR A CA 1
ATOM 600 C C . THR A 1 84 ? -8.987 -30.094 -28.269 1.00 48.28 84 THR A C 1
ATOM 602 O O . THR A 1 84 ? -9.449 -29.012 -28.618 1.00 48.28 84 THR A O 1
ATOM 605 N N . ASN A 1 85 ? -8.148 -30.805 -29.019 1.00 43.91 85 ASN A N 1
ATOM 606 C CA . ASN A 1 85 ? -8.288 -31.082 -30.445 1.00 43.91 85 ASN A CA 1
ATOM 607 C C . ASN A 1 85 ? -7.067 -31.865 -30.931 1.00 43.91 85 ASN A C 1
ATOM 609 O O . ASN A 1 85 ? -5.935 -31.560 -30.561 1.00 43.91 85 ASN A O 1
ATOM 613 N N . THR A 1 86 ? -7.328 -32.782 -31.864 1.00 37.16 86 THR A N 1
ATOM 614 C CA . THR A 1 86 ? -6.370 -33.556 -32.678 1.00 37.16 86 THR A CA 1
ATOM 615 C C . THR A 1 86 ? -6.127 -34.992 -32.196 1.00 37.16 86 THR A C 1
ATOM 617 O O . THR A 1 86 ? -5.151 -35.316 -31.534 1.00 37.16 86 THR A O 1
ATOM 620 N N . SER A 1 87 ? -7.099 -35.836 -32.561 1.00 36.88 87 SER A N 1
ATOM 621 C CA . SER A 1 87 ? -6.960 -37.162 -33.187 1.00 36.88 87 SER A CA 1
ATOM 622 C C . SER A 1 87 ? -5.852 -38.124 -32.734 1.00 36.88 87 SER A C 1
ATOM 624 O O . SER A 1 87 ? -4.660 -37.870 -32.863 1.00 36.88 87 SER A O 1
ATOM 626 N N . LEU A 1 88 ? -6.332 -39.317 -32.366 1.00 47.91 88 LEU A N 1
ATOM 627 C CA . LEU A 1 88 ? -5.658 -40.611 -32.321 1.00 47.91 88 LEU A CA 1
ATOM 628 C C . LEU A 1 88 ? -4.389 -40.715 -33.183 1.00 47.91 88 LEU A C 1
ATOM 630 O O . LEU A 1 88 ? -4.451 -40.643 -34.409 1.00 47.91 88 LEU A O 1
ATOM 634 N N . SER A 1 89 ? -3.269 -41.043 -32.542 1.00 36.38 89 SER A N 1
ATOM 635 C CA . SER A 1 89 ? -2.196 -41.836 -33.147 1.00 36.38 89 SER A CA 1
ATOM 636 C C . SER A 1 89 ? -1.433 -42.583 -32.062 1.00 36.38 89 SER A C 1
ATOM 638 O O . SER A 1 89 ? -0.587 -42.052 -31.349 1.00 36.38 89 SER A O 1
ATOM 640 N N . THR A 1 90 ? -1.787 -43.855 -31.949 1.00 36.88 90 THR A N 1
ATOM 641 C CA . THR A 1 90 ? -1.036 -44.897 -31.268 1.00 36.88 90 THR A CA 1
ATOM 642 C C . THR A 1 90 ? 0.204 -45.224 -32.099 1.00 36.88 90 THR A C 1
ATOM 644 O O . THR A 1 90 ? 0.087 -45.906 -33.110 1.00 36.88 90 THR A O 1
ATOM 647 N N . SER A 1 91 ? 1.388 -44.791 -31.669 1.00 35.22 91 SER A N 1
ATOM 648 C CA . SER A 1 91 ? 2.635 -45.534 -31.901 1.00 35.22 91 SER A CA 1
ATOM 649 C C . SER A 1 91 ? 3.750 -45.000 -31.007 1.00 35.22 91 SER A C 1
ATOM 651 O O . SER A 1 91 ? 4.151 -43.842 -31.099 1.00 35.22 91 SER A O 1
ATOM 653 N N . LEU A 1 92 ? 4.233 -45.883 -30.138 1.00 48.94 92 LEU A N 1
ATOM 654 C CA . LEU A 1 92 ? 5.452 -45.745 -29.356 1.00 48.94 92 LEU A CA 1
ATOM 655 C C . LEU A 1 92 ? 6.660 -45.362 -30.229 1.00 48.94 92 LEU A C 1
ATOM 657 O O . LEU A 1 92 ? 6.831 -45.879 -31.330 1.00 48.94 92 LEU A O 1
ATOM 661 N N . SER A 1 93 ? 7.548 -44.588 -29.604 1.00 46.31 93 SER A N 1
ATOM 662 C CA . SER A 1 93 ? 8.972 -44.415 -29.910 1.00 46.31 93 SER A CA 1
ATOM 663 C C . SER A 1 93 ? 9.361 -43.458 -31.045 1.00 46.31 93 SER A C 1
ATOM 665 O O . SER A 1 93 ? 9.101 -43.676 -32.221 1.00 46.31 93 SER A O 1
ATOM 667 N N . THR A 1 94 ? 10.173 -42.478 -30.633 1.00 41.94 94 THR A N 1
ATOM 668 C CA . THR A 1 94 ? 10.992 -41.525 -31.403 1.00 41.94 94 THR A CA 1
ATOM 669 C C . THR A 1 94 ? 10.302 -40.244 -31.896 1.00 41.94 94 THR A C 1
ATOM 671 O O . THR A 1 94 ? 9.320 -40.276 -32.623 1.00 41.94 94 THR A O 1
ATOM 674 N N . ARG A 1 95 ? 10.930 -39.107 -31.544 1.00 43.78 95 ARG A N 1
ATOM 675 C CA . ARG A 1 95 ? 10.665 -37.708 -31.953 1.00 43.78 95 ARG A CA 1
ATOM 676 C C . ARG A 1 95 ? 9.729 -36.883 -31.060 1.00 43.78 95 ARG A C 1
ATOM 678 O O . ARG A 1 95 ? 8.716 -36.354 -31.502 1.00 43.78 95 ARG A O 1
ATOM 685 N N . SER A 1 96 ? 10.188 -36.613 -29.839 1.00 45.91 96 SER A N 1
ATOM 686 C CA . SER A 1 96 ? 9.889 -35.357 -29.136 1.00 45.91 96 SER A CA 1
ATOM 687 C C . SER A 1 96 ? 10.602 -34.189 -29.839 1.00 45.91 96 SER A C 1
ATOM 689 O O . SER A 1 96 ? 11.628 -33.691 -29.383 1.00 45.91 96 SER A O 1
ATOM 691 N N . ALA A 1 97 ? 10.081 -33.772 -30.994 1.00 55.06 97 ALA A N 1
ATOM 692 C CA . ALA A 1 97 ? 10.515 -32.573 -31.712 1.00 55.06 97 ALA A CA 1
ATOM 693 C C . ALA A 1 97 ? 9.795 -31.320 -31.181 1.00 55.06 97 ALA A C 1
ATOM 695 O O . ALA A 1 97 ? 9.257 -30.522 -31.944 1.00 55.06 97 ALA A O 1
ATOM 696 N N . SER A 1 98 ? 9.764 -31.148 -29.863 1.00 59.84 98 SER A N 1
ATOM 697 C CA . SER A 1 98 ? 9.176 -29.972 -29.229 1.00 59.84 98 SER A CA 1
ATOM 698 C C . SER A 1 98 ? 10.131 -29.444 -28.161 1.00 59.84 98 SER A C 1
ATOM 700 O O . SER A 1 98 ? 10.190 -29.984 -27.062 1.00 59.84 98 SER A O 1
ATOM 702 N N . LEU A 1 99 ? 10.850 -28.376 -28.538 1.00 61.47 99 LEU A N 1
ATOM 703 C CA . LEU A 1 99 ? 11.656 -27.473 -27.699 1.00 61.47 99 LEU A CA 1
ATOM 704 C C . LEU A 1 99 ? 12.969 -28.044 -27.129 1.00 61.47 99 LEU A C 1
ATOM 706 O O . LEU A 1 99 ? 13.198 -28.023 -25.927 1.00 61.47 99 LEU A O 1
ATOM 710 N N . GLU A 1 100 ? 13.881 -28.473 -28.004 1.00 72.06 100 GLU A N 1
ATOM 711 C CA . GLU A 1 100 ? 15.280 -28.691 -27.608 1.00 72.06 100 GLU A CA 1
ATOM 712 C C . GLU A 1 100 ? 15.948 -27.344 -27.294 1.00 72.06 100 GLU A C 1
ATOM 714 O O . GLU A 1 100 ? 15.974 -26.440 -28.141 1.00 72.06 100 GLU A O 1
ATOM 719 N N . THR A 1 101 ? 16.485 -27.200 -26.081 1.00 75.31 101 THR A N 1
ATOM 720 C CA . THR A 1 101 ? 17.206 -25.979 -25.695 1.00 75.31 101 THR A CA 1
ATOM 721 C C . THR A 1 101 ? 18.493 -25.836 -26.526 1.00 75.31 101 THR A C 1
ATOM 723 O O . THR A 1 101 ? 19.089 -26.843 -26.914 1.00 75.31 101 THR A O 1
ATOM 726 N N . PRO A 1 102 ? 18.981 -24.614 -26.819 1.00 69.25 102 PRO A N 1
ATOM 727 C CA . PRO A 1 102 ? 20.178 -24.426 -27.650 1.00 69.25 102 PRO A CA 1
ATOM 728 C C . PRO A 1 102 ? 21.418 -25.180 -27.141 1.00 69.25 102 PRO A C 1
ATOM 730 O O . PRO A 1 102 ? 22.225 -25.657 -27.938 1.00 69.25 102 PRO A O 1
ATOM 733 N N . LEU A 1 103 ? 21.546 -25.327 -25.817 1.00 69.56 103 LEU A N 1
ATOM 734 C CA . LEU A 1 103 ? 22.636 -26.061 -25.172 1.00 69.56 103 LEU A CA 1
ATOM 735 C C . LEU A 1 103 ? 22.487 -27.575 -25.362 1.00 69.56 103 LEU A C 1
ATOM 737 O O . LEU A 1 103 ? 23.456 -28.253 -25.698 1.00 69.56 103 LEU A O 1
ATOM 741 N N . GLU A 1 104 ? 21.272 -28.095 -25.209 1.00 77.56 104 GLU A N 1
ATOM 742 C CA . GLU A 1 104 ? 20.952 -29.502 -25.447 1.00 77.56 104 GLU A CA 1
ATOM 743 C C . GLU A 1 104 ? 21.177 -29.889 -26.915 1.00 77.56 104 GLU A C 1
ATOM 745 O O . GLU A 1 104 ? 21.827 -30.899 -27.187 1.00 77.56 104 GLU A O 1
ATOM 750 N N . ARG A 1 105 ? 20.787 -29.012 -27.853 1.00 80.56 105 ARG A N 1
ATOM 751 C CA . ARG A 1 105 ? 21.055 -29.179 -29.289 1.00 80.56 105 ARG A CA 1
ATOM 752 C C . ARG A 1 105 ? 22.544 -29.242 -29.589 1.00 80.56 105 ARG A C 1
ATOM 754 O O . ARG A 1 105 ? 22.976 -30.089 -30.364 1.00 80.56 105 ARG A O 1
ATOM 761 N N . LEU A 1 106 ? 23.336 -28.365 -28.976 1.00 78.19 106 LEU A N 1
ATOM 762 C CA . LEU A 1 106 ? 24.786 -28.368 -29.149 1.00 78.19 106 LEU A CA 1
ATOM 763 C C . LEU A 1 106 ? 25.402 -29.658 -28.594 1.00 78.19 106 LEU A C 1
ATOM 765 O O . LEU A 1 106 ? 26.219 -30.280 -29.270 1.00 78.19 106 LEU A O 1
ATOM 769 N N . ALA A 1 107 ? 24.986 -30.093 -27.402 1.00 78.56 107 ALA A N 1
ATOM 770 C CA . ALA A 1 107 ? 25.466 -31.335 -26.799 1.00 78.56 107 ALA A CA 1
ATOM 771 C C . ALA A 1 107 ? 25.105 -32.566 -27.648 1.00 78.56 107 ALA A C 1
ATOM 773 O O . ALA A 1 107 ? 25.920 -33.483 -27.780 1.00 78.56 107 ALA A O 1
ATOM 774 N N . ARG A 1 108 ? 23.916 -32.574 -28.264 1.00 86.25 108 ARG A N 1
ATOM 775 C CA . ARG A 1 108 ? 23.517 -33.622 -29.206 1.00 86.25 108 ARG A CA 1
ATOM 776 C C . ARG A 1 108 ? 24.384 -33.605 -30.464 1.00 86.25 108 ARG A C 1
ATOM 778 O O . ARG A 1 108 ? 24.943 -34.641 -30.801 1.00 86.25 108 ARG A O 1
ATOM 785 N N . LEU A 1 109 ? 24.578 -32.440 -31.087 1.00 87.31 109 LEU A N 1
ATOM 786 C CA . LEU A 1 109 ? 25.423 -32.292 -32.281 1.00 87.31 109 LEU A CA 1
ATOM 787 C C . LEU A 1 109 ? 26.880 -32.709 -32.027 1.00 87.31 109 LEU A C 1
ATOM 789 O O . LEU A 1 109 ? 27.508 -33.314 -32.890 1.00 87.31 109 LEU A O 1
ATOM 793 N N . GLN A 1 110 ? 27.419 -32.434 -30.836 1.00 85.06 110 GLN A N 1
ATOM 794 C CA . GLN A 1 110 ? 28.753 -32.906 -30.451 1.00 85.06 110 GLN A CA 1
ATOM 795 C C . GLN A 1 110 ? 28.818 -34.432 -30.364 1.00 85.06 110 GLN A C 1
ATOM 797 O O . GLN A 1 110 ? 29.793 -35.020 -30.825 1.00 85.06 110 GLN A O 1
ATOM 802 N N . ARG A 1 111 ? 27.782 -35.073 -29.810 1.00 86.19 111 ARG A N 1
ATOM 803 C CA . ARG A 1 111 ? 27.705 -36.535 -29.732 1.00 86.19 111 ARG A CA 1
ATOM 804 C C . ARG A 1 111 ? 27.565 -37.164 -31.120 1.00 86.19 111 ARG A C 1
ATOM 806 O O . ARG A 1 111 ? 28.329 -38.068 -31.440 1.00 86.19 111 ARG A O 1
ATOM 813 N N . GLU A 1 112 ? 26.659 -36.641 -31.944 1.00 90.56 112 GLU A N 1
ATOM 814 C CA . GLU A 1 112 ? 26.436 -37.106 -33.321 1.00 90.56 112 GLU A CA 1
ATOM 815 C C . GLU A 1 112 ? 27.718 -36.996 -34.165 1.00 90.56 112 GLU A C 1
ATOM 817 O O . GLU A 1 112 ? 28.037 -37.911 -34.916 1.00 90.56 112 GLU A O 1
ATOM 822 N N . LEU A 1 113 ? 28.515 -35.933 -33.997 1.00 87.25 113 LEU A N 1
ATOM 823 C CA . LEU A 1 113 ? 29.804 -35.797 -34.688 1.00 87.25 113 LEU A CA 1
ATOM 824 C C . LEU A 1 113 ? 30.869 -36.778 -34.197 1.00 87.25 113 LEU A C 1
ATOM 826 O O . LEU A 1 113 ? 31.636 -37.284 -35.012 1.00 87.25 113 LEU A O 1
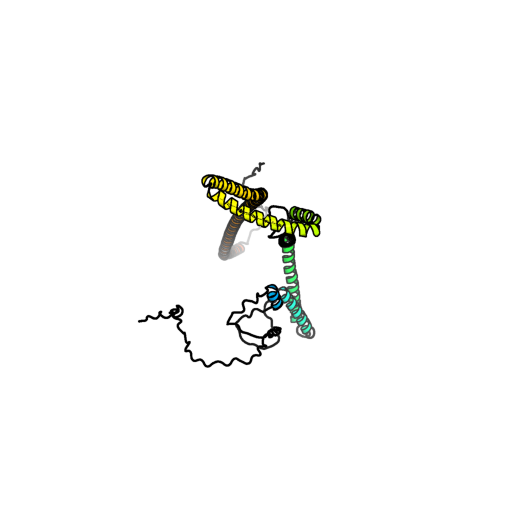ATOM 830 N N . THR A 1 114 ? 30.928 -37.061 -32.892 1.00 86.94 114 THR A N 1
ATOM 831 C CA . THR A 1 114 ? 31.856 -38.081 -32.373 1.00 86.94 114 THR A CA 1
ATOM 832 C C . THR A 1 114 ? 31.482 -39.486 -32.836 1.00 86.94 114 THR A C 1
ATOM 834 O O . THR A 1 114 ? 32.370 -40.290 -33.102 1.00 86.94 114 THR A O 1
ATOM 837 N N . GLU A 1 115 ? 30.184 -39.762 -32.973 1.00 88.31 115 GLU A N 1
ATOM 838 C CA . GLU A 1 115 ? 29.660 -41.020 -33.508 1.00 88.31 115 GLU A CA 1
ATOM 839 C C . GLU A 1 115 ? 29.996 -41.151 -35.000 1.00 88.31 115 GLU A C 1
ATOM 841 O O . GLU A 1 115 ? 30.638 -42.118 -35.396 1.00 88.31 115 GLU A O 1
ATOM 846 N N . LEU A 1 116 ? 29.740 -40.107 -35.797 1.00 85.19 116 LEU A N 1
ATOM 847 C CA . LEU A 1 116 ? 30.157 -40.028 -37.204 1.00 85.19 116 LEU A CA 1
ATOM 848 C C . LEU A 1 116 ? 31.671 -40.199 -37.388 1.00 85.19 116 LEU A C 1
ATOM 850 O O . LEU A 1 116 ? 32.114 -40.880 -38.310 1.00 85.19 116 LEU A O 1
ATOM 854 N N . GLN A 1 117 ? 32.487 -39.601 -36.519 1.00 84.88 117 GLN A N 1
ATOM 855 C CA . GLN A 1 117 ? 33.937 -39.774 -36.569 1.00 84.88 117 GLN A CA 1
ATOM 856 C C . GLN A 1 117 ? 34.347 -41.222 -36.260 1.00 84.88 117 GLN A C 1
ATOM 858 O O . GLN A 1 117 ? 35.255 -41.746 -36.907 1.00 84.88 117 GLN A O 1
ATOM 863 N N . ALA A 1 118 ? 33.692 -41.864 -35.289 1.00 85.62 118 ALA A N 1
ATOM 864 C CA . ALA A 1 118 ? 33.948 -43.253 -34.924 1.00 85.62 118 ALA A CA 1
ATOM 865 C C . ALA A 1 118 ? 33.510 -44.235 -36.022 1.00 85.62 118 ALA A C 1
ATOM 867 O O . ALA A 1 118 ? 34.214 -45.215 -36.255 1.00 85.62 118 ALA A O 1
ATOM 868 N N . ASP A 1 119 ? 32.418 -43.941 -36.728 1.00 83.94 119 ASP A N 1
ATOM 869 C CA . ASP A 1 119 ? 31.893 -44.766 -37.821 1.00 83.94 119 ASP A CA 1
ATOM 870 C C . ASP A 1 119 ? 32.725 -44.648 -39.106 1.00 83.94 119 ASP A C 1
ATOM 872 O O . ASP A 1 119 ? 32.891 -45.628 -39.832 1.00 83.94 119 ASP A O 1
ATOM 876 N N . VAL A 1 120 ? 33.301 -43.469 -39.373 1.00 81.94 120 VAL A N 1
ATOM 877 C CA . VAL A 1 120 ? 34.114 -43.208 -40.578 1.00 81.94 120 VAL A CA 1
ATOM 878 C C . VAL A 1 120 ? 35.595 -43.580 -40.384 1.00 81.94 120 VAL A C 1
ATOM 880 O O . VAL A 1 120 ? 36.290 -43.912 -41.347 1.00 81.94 120 VAL A O 1
ATO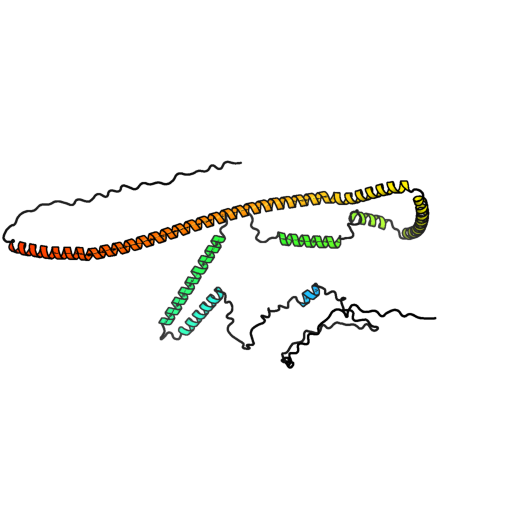M 883 N N . ALA A 1 121 ? 36.106 -43.582 -39.148 1.00 75.75 121 ALA A N 1
ATOM 884 C CA . ALA A 1 121 ? 37.478 -44.000 -38.839 1.00 75.75 121 ALA A CA 1
ATOM 885 C C . ALA A 1 121 ? 37.856 -45.427 -39.321 1.00 75.75 121 ALA A C 1
ATOM 887 O O . ALA A 1 121 ? 38.961 -45.584 -39.846 1.00 75.75 121 ALA A O 1
ATOM 888 N N . PRO A 1 122 ? 37.007 -46.472 -39.209 1.00 74.31 122 PRO A N 1
ATOM 889 C CA . PRO A 1 122 ? 37.327 -47.808 -39.718 1.00 74.31 122 PRO A CA 1
ATOM 890 C C . PRO A 1 122 ? 37.213 -47.933 -41.247 1.00 74.31 122 PRO A C 1
ATOM 892 O O . PRO A 1 122 ? 37.789 -48.856 -41.820 1.00 74.31 122 PRO A O 1
ATOM 895 N N . THR A 1 123 ? 36.523 -47.011 -41.928 1.00 68.12 123 THR A N 1
ATOM 896 C CA . THR A 1 123 ? 36.385 -46.977 -43.399 1.00 68.12 123 THR A CA 1
ATOM 897 C C . THR A 1 123 ? 37.392 -46.038 -44.078 1.00 68.12 123 THR A C 1
ATOM 899 O O . THR A 1 123 ? 37.314 -45.810 -45.285 1.00 68.12 123 THR A O 1
ATOM 902 N N . ALA A 1 124 ? 38.380 -45.526 -43.332 1.00 56.88 124 ALA A N 1
ATOM 903 C CA . ALA A 1 124 ? 39.338 -44.483 -43.726 1.00 56.88 124 ALA A CA 1
ATOM 904 C C . ALA A 1 124 ? 40.272 -44.808 -44.917 1.00 56.88 124 ALA A C 1
ATOM 906 O O . ALA A 1 124 ? 41.144 -44.008 -45.250 1.00 56.88 124 ALA A O 1
ATOM 907 N N . GLY A 1 125 ? 40.100 -45.956 -45.579 1.00 59.91 125 GLY A N 1
ATOM 908 C CA . GLY A 1 125 ? 40.848 -46.320 -46.782 1.00 59.91 125 GLY A CA 1
ATOM 909 C C . GLY A 1 125 ? 40.468 -45.522 -48.038 1.00 59.91 125 GLY A C 1
ATOM 910 O O . GLY A 1 125 ? 41.317 -45.384 -48.915 1.00 59.91 125 GLY A O 1
ATOM 911 N N . SER A 1 126 ? 39.241 -44.981 -48.142 1.00 59.00 126 SER A N 1
ATOM 912 C CA . SER A 1 126 ? 38.800 -44.196 -49.318 1.00 59.00 126 SER A CA 1
ATOM 913 C C . SER A 1 126 ? 38.411 -42.744 -49.021 1.00 59.00 126 SER A C 1
ATOM 915 O O . SER A 1 126 ? 38.576 -41.891 -49.889 1.00 59.00 126 SER A O 1
ATOM 917 N N . ASP A 1 127 ? 37.973 -42.425 -47.799 1.00 62.22 127 ASP A N 1
ATOM 918 C CA . ASP A 1 127 ? 37.245 -41.174 -47.527 1.00 62.22 127 ASP A CA 1
ATOM 919 C C . ASP A 1 127 ? 38.015 -40.221 -46.595 1.00 62.22 127 ASP A C 1
ATOM 921 O O . ASP A 1 127 ? 37.474 -39.623 -45.662 1.00 62.22 127 ASP A O 1
ATOM 925 N N . SER A 1 128 ? 39.311 -40.029 -46.868 1.00 74.31 128 SER A N 1
ATOM 926 C CA . SER A 1 128 ? 40.160 -39.078 -46.127 1.00 74.31 128 SER A CA 1
ATOM 927 C C . SER A 1 128 ? 39.606 -37.646 -46.143 1.00 74.31 128 SER A C 1
ATOM 929 O O . SER A 1 128 ? 39.819 -36.907 -45.184 1.00 74.31 128 SER A O 1
ATOM 931 N N . ALA A 1 129 ? 38.888 -37.257 -47.203 1.00 79.00 129 ALA A N 1
ATOM 932 C CA . ALA A 1 129 ? 38.282 -35.932 -47.334 1.00 79.00 129 ALA A CA 1
ATOM 933 C C . ALA A 1 129 ? 37.117 -35.715 -46.348 1.00 79.00 129 ALA A C 1
ATOM 935 O O . ALA A 1 129 ? 36.926 -34.610 -45.832 1.00 79.00 129 ALA A O 1
ATOM 936 N N . VAL A 1 130 ? 36.361 -36.777 -46.048 1.00 80.88 130 VAL A N 1
ATOM 937 C CA . VAL A 1 130 ? 35.226 -36.728 -45.114 1.00 80.88 130 VAL A CA 1
ATOM 938 C C . VAL A 1 130 ? 35.736 -36.604 -43.681 1.00 80.88 130 VAL A C 1
ATOM 940 O O . VAL A 1 130 ? 35.222 -35.788 -42.920 1.00 80.88 130 VAL A O 1
ATOM 943 N N . LEU A 1 131 ? 36.816 -37.312 -43.335 1.00 81.56 131 LEU A N 1
ATOM 944 C CA . LEU A 1 131 ? 37.470 -37.168 -42.030 1.00 81.56 131 LEU A CA 1
ATOM 945 C C . LEU A 1 131 ? 38.007 -35.751 -41.799 1.00 81.56 131 LEU A C 1
ATOM 947 O O . LEU A 1 131 ? 37.808 -35.199 -40.716 1.00 81.56 131 LEU A O 1
ATOM 951 N N . THR A 1 132 ? 38.615 -35.126 -42.813 1.00 84.94 132 THR A N 1
ATOM 952 C CA . THR A 1 132 ? 39.044 -33.721 -42.712 1.00 84.94 132 THR A CA 1
ATOM 953 C C . THR A 1 132 ? 37.867 -32.757 -42.561 1.00 84.94 132 THR A C 1
ATOM 955 O O . THR A 1 132 ? 37.961 -31.810 -41.786 1.00 84.94 132 THR A O 1
ATOM 958 N N . ALA A 1 133 ? 36.738 -33.009 -43.232 1.00 84.94 133 ALA A N 1
ATOM 959 C CA . ALA A 1 133 ? 35.542 -32.177 -43.097 1.00 84.94 133 ALA A CA 1
ATOM 960 C C . ALA A 1 133 ? 34.898 -32.300 -41.704 1.00 84.94 133 ALA A C 1
ATOM 962 O O . ALA A 1 133 ? 34.488 -31.294 -41.130 1.00 84.94 133 ALA A O 1
ATOM 963 N N . VAL A 1 134 ? 34.852 -33.508 -41.129 1.00 84.69 134 VAL A N 1
ATOM 964 C CA . VAL A 1 134 ? 34.345 -33.740 -39.763 1.00 84.69 134 VAL A CA 1
ATOM 965 C C . VAL A 1 134 ? 35.246 -33.066 -38.721 1.00 84.69 134 VAL A C 1
ATOM 967 O O . VAL A 1 134 ? 34.737 -32.433 -37.796 1.00 84.69 134 VAL A O 1
ATOM 970 N N . GLN A 1 135 ? 36.572 -33.116 -38.901 1.00 85.25 135 GLN A N 1
ATOM 971 C CA . GLN A 1 135 ? 37.526 -32.415 -38.031 1.00 85.25 135 GLN A CA 1
ATOM 972 C C . GLN A 1 135 ? 37.393 -30.887 -38.114 1.00 85.25 135 GLN A C 1
ATOM 974 O O . GLN A 1 135 ? 37.421 -30.219 -37.079 1.00 85.25 135 GLN A O 1
ATOM 979 N N . ASP A 1 136 ? 37.193 -30.326 -39.310 1.00 87.44 136 ASP A N 1
ATOM 980 C CA . ASP A 1 136 ? 36.962 -28.886 -39.479 1.00 87.44 136 ASP A CA 1
ATOM 981 C C . ASP A 1 136 ? 35.635 -28.447 -38.833 1.00 87.44 136 ASP A C 1
ATOM 983 O O . ASP A 1 136 ? 35.567 -27.445 -38.118 1.00 87.44 136 ASP A O 1
ATOM 987 N N . LEU A 1 137 ? 34.574 -29.247 -38.976 1.00 85.69 137 LEU A N 1
ATOM 988 C CA . LEU A 1 137 ? 33.272 -28.966 -38.363 1.00 85.69 137 LEU A CA 1
ATOM 989 C C . LEU A 1 137 ? 33.342 -29.026 -36.827 1.00 85.69 137 LEU A C 1
ATOM 991 O O . LEU A 1 137 ? 32.761 -28.180 -36.140 1.00 85.69 137 LEU A O 1
ATOM 995 N N . GLN A 1 138 ? 34.124 -29.960 -36.280 1.00 86.31 138 GLN A N 1
ATOM 996 C CA . GLN A 1 138 ? 34.420 -30.039 -34.850 1.00 86.31 138 GLN A CA 1
ATOM 997 C C . GLN A 1 138 ? 35.203 -28.810 -34.356 1.00 86.31 138 GLN A C 1
ATOM 999 O O . GLN A 1 138 ? 34.869 -28.258 -33.302 1.00 86.31 138 GLN A O 1
ATOM 1004 N N . ALA A 1 139 ? 36.191 -28.337 -35.125 1.00 84.12 139 ALA A N 1
ATOM 1005 C CA . ALA A 1 139 ? 36.945 -27.123 -34.808 1.00 84.12 139 ALA A CA 1
ATOM 1006 C C . ALA A 1 139 ? 36.045 -25.874 -34.817 1.00 84.12 139 ALA A C 1
ATOM 1008 O O . ALA A 1 139 ? 36.087 -25.068 -33.883 1.00 84.12 139 ALA A O 1
ATOM 1009 N N . ARG A 1 140 ? 35.151 -25.750 -35.807 1.00 83.06 140 ARG A N 1
ATOM 1010 C CA . ARG A 1 140 ? 34.194 -24.634 -35.907 1.00 83.06 140 ARG A CA 1
ATOM 1011 C C . ARG A 1 140 ? 33.184 -24.639 -34.759 1.00 83.06 140 ARG A C 1
ATOM 1013 O O . ARG A 1 140 ? 32.927 -23.588 -34.171 1.00 83.06 140 ARG A O 1
ATOM 1020 N N . LEU A 1 141 ? 32.667 -25.803 -34.357 1.00 82.44 141 LEU A N 1
ATOM 1021 C CA . LEU A 1 141 ? 31.782 -25.899 -33.189 1.00 82.44 141 LEU A CA 1
ATOM 1022 C C . LEU A 1 141 ? 32.501 -25.546 -31.879 1.00 82.44 141 LEU A C 1
ATOM 1024 O O . LEU A 1 141 ? 31.934 -24.837 -31.045 1.00 82.44 141 LEU A O 1
ATOM 1028 N N . ALA A 1 142 ? 33.759 -25.957 -31.703 1.00 79.06 142 ALA A N 1
ATOM 1029 C CA . ALA A 1 142 ? 34.556 -25.564 -30.539 1.00 79.06 142 ALA A CA 1
ATOM 1030 C C . ALA A 1 142 ? 34.797 -24.042 -30.484 1.00 79.06 142 ALA A C 1
ATOM 1032 O O . ALA A 1 142 ? 34.711 -23.441 -29.412 1.00 79.06 142 ALA A O 1
ATOM 1033 N N . GLN A 1 143 ? 35.019 -23.404 -31.635 1.00 77.56 143 GLN A N 1
ATOM 1034 C CA . GLN A 1 143 ? 35.206 -21.955 -31.730 1.00 77.56 143 GLN A CA 1
ATOM 1035 C C . GLN A 1 143 ? 33.913 -21.176 -31.428 1.00 77.56 143 GLN A C 1
ATOM 1037 O O . GLN A 1 143 ? 33.956 -20.178 -30.707 1.00 77.56 143 GLN A O 1
ATOM 1042 N N . THR A 1 144 ? 32.749 -21.662 -31.883 1.00 70.38 144 THR A N 1
ATOM 1043 C CA . THR A 1 144 ? 31.447 -21.052 -31.532 1.00 70.38 144 THR A CA 1
ATOM 1044 C C . THR A 1 144 ? 31.125 -21.160 -30.042 1.00 70.38 144 THR A C 1
ATOM 1046 O O . THR A 1 144 ? 30.581 -20.216 -29.472 1.00 70.38 144 THR A O 1
ATOM 1049 N N . LYS A 1 145 ? 31.527 -22.255 -29.379 1.00 68.62 145 LYS A N 1
ATOM 1050 C CA . LYS A 1 145 ? 31.422 -22.390 -27.919 1.00 68.62 145 LYS A CA 1
ATOM 1051 C C . LYS A 1 145 ? 32.250 -21.323 -27.209 1.00 68.62 145 LYS A C 1
ATOM 1053 O O . LYS A 1 145 ? 31.766 -20.743 -26.246 1.00 68.62 145 LYS A O 1
ATOM 1058 N N . LEU A 1 146 ? 33.462 -21.042 -27.689 1.00 59.47 146 LEU A N 1
ATOM 1059 C CA . LEU A 1 146 ? 34.342 -20.054 -27.069 1.00 59.47 146 LEU A CA 1
ATOM 1060 C C . LEU A 1 146 ? 33.771 -18.632 -27.181 1.00 59.47 146 LEU A C 1
ATOM 1062 O O . LEU A 1 146 ? 33.740 -17.931 -26.177 1.00 59.47 146 LEU A O 1
ATOM 1066 N N . MET A 1 147 ? 33.253 -18.250 -28.355 1.00 61.12 147 MET A N 1
ATOM 1067 C CA . MET A 1 147 ? 32.676 -16.914 -28.585 1.00 61.12 147 MET A CA 1
ATOM 1068 C C . MET A 1 147 ? 31.346 -16.722 -27.842 1.00 61.12 147 MET A C 1
ATOM 1070 O O . MET A 1 147 ? 31.139 -15.705 -27.185 1.00 61.12 147 MET A O 1
ATOM 1074 N N . ALA A 1 148 ? 30.463 -17.728 -27.867 1.00 62.62 148 ALA A N 1
ATOM 1075 C CA . ALA A 1 148 ? 29.189 -17.664 -27.154 1.00 62.62 148 ALA A CA 1
ATOM 1076 C C . ALA A 1 148 ? 29.375 -17.702 -25.630 1.00 62.62 148 ALA A C 1
ATOM 1078 O O . ALA A 1 148 ? 28.588 -17.112 -24.903 1.00 62.62 148 ALA A O 1
ATOM 1079 N N . GLN A 1 149 ? 30.403 -18.368 -25.102 1.00 61.22 149 GLN A N 1
ATOM 1080 C CA . GLN A 1 149 ? 30.651 -18.320 -23.664 1.00 61.22 149 GLN A CA 1
ATOM 1081 C C . GLN A 1 149 ? 31.329 -17.005 -23.271 1.00 61.22 149 GLN A C 1
ATOM 1083 O O . GLN A 1 149 ? 30.891 -16.388 -22.305 1.00 61.22 149 GLN A O 1
ATOM 1088 N N . SER A 1 150 ? 32.334 -16.524 -24.012 1.00 62.84 150 SER A N 1
ATOM 1089 C CA . SER A 1 150 ? 33.061 -15.299 -23.652 1.00 62.84 150 SER A CA 1
ATOM 1090 C C . SER A 1 150 ? 32.173 -14.060 -23.677 1.00 62.84 150 SER A C 1
ATOM 1092 O O . SER A 1 150 ? 32.184 -13.316 -22.707 1.00 62.84 150 SER A O 1
ATOM 1094 N N . GLU A 1 151 ? 31.330 -13.881 -24.698 1.00 63.22 151 GLU A N 1
ATOM 1095 C CA . GLU A 1 151 ? 30.453 -12.703 -24.799 1.00 63.22 151 GLU A CA 1
ATOM 1096 C C . GLU A 1 151 ? 29.381 -12.668 -23.704 1.00 63.22 151 GLU A C 1
ATOM 1098 O O . GLU A 1 151 ? 29.042 -11.607 -23.178 1.00 63.22 151 GLU A O 1
ATOM 1103 N N . TRP A 1 152 ? 28.850 -13.831 -23.321 1.00 59.34 152 TRP A N 1
ATOM 1104 C CA . TRP A 1 152 ? 27.876 -13.922 -22.236 1.00 59.34 152 TRP A CA 1
ATOM 1105 C C . TRP A 1 152 ? 28.530 -13.793 -20.863 1.00 59.34 152 TRP A C 1
ATOM 1107 O O . TRP A 1 152 ? 27.943 -13.180 -19.976 1.00 59.34 152 TRP A O 1
ATOM 1117 N N . THR A 1 153 ? 29.751 -14.308 -20.689 1.00 62.34 153 THR A N 1
ATOM 1118 C CA . THR A 1 153 ? 30.511 -14.145 -19.440 1.00 62.34 153 THR A CA 1
ATOM 1119 C C . THR A 1 153 ? 30.953 -12.691 -19.271 1.00 62.34 153 THR A C 1
ATOM 1121 O O . THR A 1 153 ? 30.858 -12.152 -18.175 1.00 62.34 153 T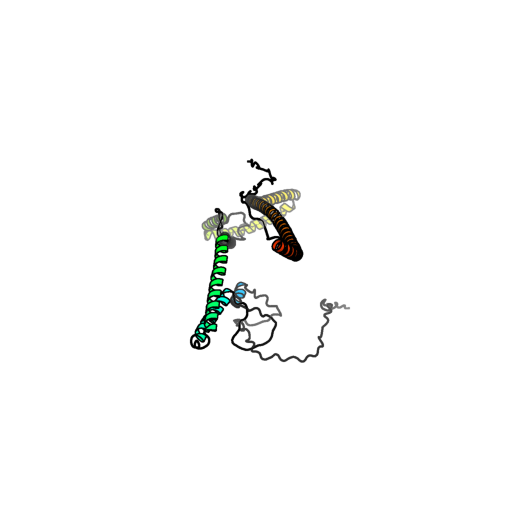HR A O 1
ATOM 1124 N N . GLU A 1 154 ? 31.336 -12.018 -20.355 1.00 64.19 154 GLU A N 1
ATOM 1125 C CA . GLU A 1 154 ? 31.698 -10.600 -20.367 1.00 64.19 154 GLU A CA 1
ATOM 1126 C C . GLU A 1 154 ? 30.475 -9.703 -20.134 1.00 64.19 154 GLU A C 1
ATOM 1128 O O . GLU A 1 154 ? 30.542 -8.794 -19.312 1.00 64.19 154 GLU A O 1
ATOM 1133 N N . LYS A 1 155 ? 29.307 -10.023 -20.712 1.00 63.12 155 LYS A N 1
ATOM 1134 C CA . LYS A 1 155 ? 28.043 -9.343 -20.372 1.00 63.12 155 LYS A CA 1
ATOM 1135 C C . LYS A 1 155 ? 27.592 -9.586 -18.931 1.00 63.12 155 LYS A C 1
ATOM 1137 O O . LYS A 1 155 ? 27.029 -8.676 -18.328 1.00 63.12 155 LYS A O 1
ATOM 1142 N N . LEU A 1 156 ? 27.848 -10.764 -18.355 1.00 59.66 156 LEU A N 1
ATOM 1143 C CA . LEU A 1 156 ? 27.540 -11.039 -16.947 1.00 59.66 156 LEU A CA 1
ATOM 1144 C C . LEU A 1 156 ? 28.479 -10.274 -16.005 1.00 59.66 156 LEU A C 1
ATOM 1146 O O . LEU A 1 156 ? 28.024 -9.731 -15.005 1.00 59.66 156 LEU A O 1
ATOM 1150 N N . VAL A 1 157 ? 29.769 -10.195 -16.346 1.00 63.19 157 VAL A N 1
ATOM 1151 C CA . VAL A 1 157 ? 30.788 -9.441 -15.598 1.00 63.19 157 VAL A CA 1
ATOM 1152 C C . VAL A 1 157 ? 30.558 -7.933 -15.726 1.00 63.19 157 VAL A C 1
ATOM 1154 O O . VAL A 1 157 ? 30.669 -7.212 -14.738 1.00 63.19 157 VAL A O 1
ATOM 1157 N N . GLN A 1 158 ? 30.140 -7.448 -16.896 1.00 60.34 158 GLN A N 1
ATOM 1158 C CA . GLN A 1 158 ? 29.805 -6.040 -17.111 1.00 60.34 158 GLN A CA 1
ATOM 1159 C C . GLN A 1 158 ? 28.467 -5.646 -16.467 1.00 60.34 158 GLN A C 1
ATOM 1161 O O . GLN A 1 158 ? 28.328 -4.515 -16.008 1.00 60.34 158 GLN A O 1
ATOM 1166 N N . ALA A 1 159 ? 27.523 -6.584 -16.336 1.00 55.56 159 ALA A N 1
ATOM 1167 C CA . ALA A 1 159 ? 26.330 -6.420 -15.503 1.00 55.56 159 ALA A CA 1
ATOM 1168 C C . ALA A 1 159 ? 26.606 -6.591 -13.991 1.00 55.56 159 ALA A C 1
ATOM 1170 O O . ALA A 1 159 ? 25.776 -6.192 -13.177 1.00 55.56 159 ALA A O 1
ATOM 1171 N N . GLN A 1 160 ? 27.757 -7.159 -13.603 1.00 51.50 160 GLN A N 1
ATOM 1172 C CA . GLN A 1 160 ? 28.187 -7.349 -12.209 1.00 51.50 160 GLN A CA 1
ATOM 1173 C C . GLN A 1 160 ? 29.223 -6.331 -11.719 1.00 51.50 160 GLN A C 1
ATOM 1175 O O . GLN A 1 160 ? 29.628 -6.435 -10.565 1.00 51.50 160 GLN A O 1
ATOM 1180 N N . SER A 1 161 ? 29.638 -5.342 -12.520 1.00 38.12 161 SER A N 1
ATOM 1181 C CA . SER A 1 161 ? 30.479 -4.238 -12.038 1.00 38.12 161 SER A CA 1
ATOM 1182 C C . SER A 1 161 ? 29.603 -3.178 -11.352 1.00 38.12 161 SER A C 1
ATOM 1184 O O . SER A 1 161 ? 28.891 -2.451 -12.049 1.00 38.12 161 SER A O 1
ATOM 1186 N N . PRO A 1 162 ? 29.621 -3.046 -10.012 1.00 50.69 162 PRO A N 1
ATOM 1187 C CA . PRO A 1 162 ? 28.769 -2.097 -9.312 1.00 50.69 162 PRO A CA 1
ATOM 1188 C C . PRO A 1 162 ? 29.473 -0.738 -9.135 1.00 50.69 162 PRO A C 1
ATOM 1190 O O . PRO A 1 162 ? 30.674 -0.704 -8.854 1.00 50.69 162 PRO A O 1
ATOM 1193 N N . PRO A 1 163 ? 28.755 0.399 -9.160 1.00 42.12 163 PRO A N 1
ATOM 1194 C CA . PRO A 1 163 ? 29.087 1.501 -8.271 1.00 42.12 163 PRO A CA 1
ATOM 1195 C C . PRO A 1 163 ? 28.682 1.087 -6.845 1.00 42.12 163 PRO A C 1
ATOM 1197 O O . PRO A 1 163 ? 27.512 0.838 -6.565 1.00 42.12 163 PRO A O 1
ATOM 1200 N N . ALA A 1 164 ? 29.648 0.947 -5.941 1.00 45.19 164 ALA A N 1
ATOM 1201 C CA . ALA A 1 164 ? 29.381 0.769 -4.512 1.00 45.19 164 ALA A CA 1
ATOM 1202 C C . ALA A 1 164 ? 29.224 2.141 -3.816 1.00 45.19 164 ALA A C 1
ATOM 1204 O O . ALA A 1 164 ? 29.727 3.128 -4.360 1.00 45.19 164 ALA A O 1
ATOM 1205 N N . PRO A 1 165 ? 28.680 2.228 -2.585 1.00 56.59 165 PRO A N 1
ATOM 1206 C CA . PRO A 1 165 ? 27.930 1.232 -1.811 1.00 56.59 165 PRO A CA 1
ATOM 1207 C C . PRO A 1 165 ? 26.562 1.775 -1.342 1.00 56.59 165 PRO A C 1
ATOM 1209 O O . PRO A 1 165 ? 26.462 2.926 -0.947 1.00 56.59 165 PRO A O 1
ATOM 1212 N N . ASP A 1 166 ? 25.517 0.945 -1.358 1.00 39.50 166 ASP A N 1
ATOM 1213 C CA . ASP A 1 166 ? 24.566 0.810 -0.242 1.00 39.50 166 ASP A CA 1
ATOM 1214 C C . ASP A 1 166 ? 23.468 -0.206 -0.604 1.00 39.50 166 ASP A C 1
ATOM 1216 O O . ASP A 1 166 ? 22.637 0.004 -1.479 1.00 39.50 166 ASP A O 1
ATOM 1220 N N . SER A 1 167 ? 23.492 -1.330 0.114 1.00 49.06 167 SER A N 1
ATOM 1221 C CA . SER A 1 167 ? 22.342 -2.180 0.448 1.00 49.06 167 SER A CA 1
ATOM 1222 C C . SER A 1 167 ? 21.412 -2.645 -0.685 1.00 49.06 167 SER A C 1
ATOM 1224 O O . SER A 1 167 ? 20.313 -2.125 -0.859 1.00 49.06 167 SER A O 1
ATOM 1226 N N . ALA A 1 168 ? 21.759 -3.761 -1.331 1.00 37.81 168 ALA A N 1
ATOM 1227 C CA . ALA A 1 168 ? 20.778 -4.607 -2.015 1.00 37.81 168 ALA A CA 1
ATOM 1228 C C . ALA A 1 168 ? 20.532 -5.909 -1.222 1.00 37.81 168 ALA A C 1
ATOM 1230 O O . ALA A 1 168 ? 21.310 -6.856 -1.344 1.00 37.81 168 ALA A O 1
ATOM 1231 N N . PRO A 1 169 ? 19.453 -6.014 -0.423 1.00 46.94 169 PRO A N 1
ATOM 1232 C CA . PRO A 1 169 ? 18.910 -7.298 -0.002 1.00 46.94 169 PRO A CA 1
ATOM 1233 C C . PRO A 1 169 ? 17.934 -7.813 -1.078 1.00 46.94 169 PRO A C 1
ATOM 1235 O O . PRO A 1 169 ? 16.764 -7.447 -1.098 1.00 46.94 169 PRO A O 1
ATOM 1238 N N . SER A 1 170 ? 18.401 -8.687 -1.976 1.00 48.97 170 SER A N 1
ATOM 1239 C CA . SER A 1 170 ? 17.550 -9.388 -2.967 1.00 48.97 170 SER A CA 1
ATOM 1240 C C . SER A 1 170 ? 16.921 -10.690 -2.433 1.00 48.97 170 SER A C 1
ATOM 1242 O O . SER A 1 170 ? 16.521 -11.574 -3.187 1.00 48.97 170 SER A O 1
ATOM 1244 N N . ALA A 1 171 ? 16.790 -10.808 -1.120 1.00 46.78 171 ALA A N 1
ATOM 1245 C CA . ALA A 1 171 ? 15.742 -11.597 -0.496 1.00 46.78 171 ALA A CA 1
ATOM 1246 C C . ALA A 1 171 ? 15.006 -10.601 0.392 1.00 46.78 171 ALA A C 1
ATOM 1248 O O . ALA A 1 171 ? 15.669 -9.848 1.095 1.00 46.78 171 ALA A O 1
ATOM 1249 N N . SER A 1 172 ? 13.679 -10.532 0.351 1.00 46.50 172 SER A N 1
ATOM 1250 C CA . SER A 1 172 ? 12.916 -9.729 1.308 1.00 46.50 172 SER A CA 1
ATOM 1251 C C . SER A 1 172 ? 12.713 -10.549 2.592 1.00 46.50 172 SER A C 1
ATOM 1253 O O . SER A 1 172 ? 11.723 -11.275 2.672 1.00 46.50 172 SER A O 1
ATOM 1255 N N . PRO A 1 173 ? 13.581 -10.462 3.627 1.00 52.81 173 PRO A N 1
ATOM 1256 C CA . PRO A 1 173 ? 13.297 -11.062 4.932 1.00 52.81 173 PRO A CA 1
ATOM 1257 C C . PRO A 1 173 ? 12.081 -10.408 5.602 1.00 52.81 173 PRO A C 1
ATOM 1259 O O . PRO A 1 173 ? 11.511 -10.976 6.526 1.00 52.81 173 PRO A O 1
ATOM 1262 N N . SER A 1 174 ? 11.652 -9.231 5.133 1.00 52.00 174 SER A N 1
ATOM 1263 C CA . SER A 1 174 ? 10.501 -8.512 5.675 1.00 52.00 174 SER A CA 1
ATOM 1264 C C . SER A 1 174 ? 9.179 -9.241 5.437 1.00 52.00 174 SER A C 1
ATOM 1266 O O . SER A 1 174 ? 8.321 -9.203 6.307 1.00 52.00 174 SER A O 1
ATOM 1268 N N . ALA A 1 175 ? 9.000 -9.940 4.309 1.00 54.12 175 ALA A N 1
ATOM 1269 C CA . ALA A 1 175 ? 7.740 -10.634 4.027 1.00 54.12 175 ALA A CA 1
ATOM 1270 C C . ALA A 1 175 ? 7.523 -11.831 4.969 1.00 54.12 175 ALA A C 1
ATOM 1272 O O . ALA A 1 175 ? 6.440 -11.997 5.518 1.00 54.12 175 ALA A O 1
ATOM 1273 N N . THR A 1 176 ? 8.573 -12.611 5.244 1.00 56.53 176 THR A N 1
ATOM 1274 C CA . THR A 1 176 ? 8.487 -13.797 6.111 1.00 56.53 176 THR A CA 1
ATOM 1275 C C . THR A 1 176 ? 8.463 -13.453 7.602 1.00 56.53 176 THR A C 1
ATOM 1277 O O . THR A 1 176 ? 7.753 -14.106 8.367 1.00 56.53 176 THR A O 1
ATOM 1280 N N . LEU A 1 177 ? 9.185 -12.410 8.037 1.00 59.09 177 LEU A N 1
ATOM 1281 C CA . LEU A 1 177 ? 9.093 -11.897 9.413 1.00 59.09 177 LEU A CA 1
ATOM 1282 C C . LEU A 1 177 ? 7.723 -11.272 9.694 1.00 59.09 177 LEU A C 1
ATOM 1284 O O . LEU A 1 177 ? 7.161 -11.485 10.773 1.00 59.09 177 LEU A O 1
ATOM 1288 N N . ASN A 1 178 ? 7.166 -10.544 8.726 1.00 71.06 178 ASN A N 1
ATOM 1289 C CA . ASN A 1 178 ? 5.825 -9.988 8.851 1.00 71.06 178 ASN A CA 1
ATOM 1290 C C . ASN A 1 178 ? 4.778 -11.106 8.874 1.00 71.06 178 ASN A C 1
ATOM 1292 O O . ASN A 1 178 ? 3.930 -11.090 9.752 1.00 71.06 178 ASN A O 1
ATOM 1296 N N . ASP A 1 179 ? 4.888 -12.143 8.043 1.00 77.75 179 ASP A N 1
ATOM 1297 C CA . ASP A 1 179 ? 3.951 -13.275 8.093 1.00 77.75 179 ASP A CA 1
ATOM 1298 C C . ASP A 1 179 ? 4.021 -14.056 9.409 1.00 77.75 179 ASP A C 1
ATOM 1300 O O . ASP A 1 179 ? 2.991 -14.380 9.998 1.00 77.75 179 ASP A O 1
ATOM 1304 N N . ALA A 1 180 ? 5.217 -14.327 9.935 1.00 82.94 180 ALA A N 1
ATOM 1305 C CA . ALA A 1 180 ? 5.353 -15.030 11.210 1.00 82.94 180 ALA A CA 1
ATOM 1306 C C . ALA A 1 180 ? 4.791 -14.211 12.386 1.00 82.94 180 ALA A C 1
ATOM 1308 O O . ALA A 1 180 ? 4.161 -14.761 13.296 1.00 82.94 180 ALA A O 1
ATOM 1309 N N . THR A 1 181 ? 5.002 -12.892 12.374 1.00 83.44 181 THR A N 1
ATOM 1310 C CA . THR A 1 181 ? 4.450 -11.991 13.396 1.00 83.44 181 THR A CA 1
ATOM 1311 C C . THR A 1 181 ? 2.946 -11.805 13.237 1.00 83.44 181 THR A C 1
ATOM 1313 O O . THR A 1 181 ? 2.250 -11.821 14.251 1.00 83.44 181 THR A O 1
ATOM 1316 N N . LEU A 1 182 ? 2.428 -11.733 12.008 1.00 85.06 182 LEU A N 1
ATOM 1317 C CA . LEU A 1 182 ? 0.996 -11.687 11.704 1.00 85.06 182 LEU A CA 1
ATOM 1318 C C . LEU A 1 182 ? 0.290 -12.980 12.116 1.00 85.06 182 LEU A C 1
ATOM 1320 O O . LEU A 1 182 ? -0.720 -12.912 12.806 1.00 85.06 182 LEU A O 1
ATOM 1324 N N . LEU A 1 183 ? 0.849 -14.154 11.813 1.00 85.62 183 LEU A N 1
ATOM 1325 C CA . LEU A 1 183 ? 0.312 -15.444 12.265 1.00 85.62 183 LEU A CA 1
ATOM 1326 C C . LEU A 1 183 ? 0.320 -15.560 13.793 1.00 85.62 183 LEU A C 1
ATOM 1328 O O . LEU A 1 183 ? -0.616 -16.089 14.395 1.00 85.62 183 LEU A O 1
ATOM 1332 N N . ARG A 1 184 ? 1.366 -15.049 14.452 1.00 86.19 184 ARG A N 1
ATOM 1333 C CA . ARG A 1 184 ? 1.417 -14.986 15.917 1.00 86.19 184 ARG A CA 1
ATOM 1334 C C . ARG A 1 184 ? 0.374 -14.012 16.474 1.00 86.19 184 ARG A C 1
ATOM 1336 O O . ARG A 1 184 ? -0.267 -14.345 17.468 1.00 86.19 184 ARG A O 1
ATOM 1343 N N . LEU A 1 185 ? 0.193 -12.850 15.848 1.00 83.94 185 LEU A N 1
ATOM 1344 C CA . LEU A 1 185 ? -0.840 -11.868 16.187 1.00 83.94 185 LEU A CA 1
ATOM 1345 C C . LEU A 1 185 ? -2.239 -12.451 16.015 1.00 83.94 185 LEU A C 1
ATOM 1347 O O . LEU A 1 185 ? -3.035 -12.332 16.934 1.00 83.94 185 LEU A O 1
ATOM 1351 N N . GLN A 1 186 ? -2.502 -13.157 14.920 1.00 84.69 186 GLN A N 1
ATOM 1352 C CA . GLN A 1 186 ? -3.773 -13.824 14.655 1.00 84.69 186 GLN A CA 1
ATOM 1353 C C . GLN A 1 186 ? -4.060 -14.925 15.681 1.00 84.69 186 GLN A C 1
ATOM 1355 O O . GLN A 1 186 ? -5.180 -15.035 16.168 1.00 84.69 186 GLN A O 1
ATOM 1360 N N . ARG A 1 187 ? -3.056 -15.724 16.071 1.00 85.94 187 ARG A N 1
ATOM 1361 C CA . ARG A 1 187 ? -3.224 -16.695 17.167 1.00 85.94 187 ARG A CA 1
ATOM 1362 C C . ARG A 1 187 ? -3.522 -16.000 18.491 1.00 85.94 187 ARG A C 1
ATOM 1364 O O . ARG A 1 187 ? -4.416 -16.436 19.207 1.00 85.94 187 ARG A O 1
ATOM 1371 N N . MET A 1 188 ? -2.809 -14.917 18.813 1.00 81.69 188 MET A N 1
ATOM 1372 C CA . MET A 1 188 ? -3.095 -14.131 20.017 1.00 81.69 188 MET A CA 1
ATOM 1373 C C . MET A 1 188 ? -4.505 -13.542 19.965 1.00 81.69 188 MET A C 1
ATOM 1375 O O . MET A 1 188 ? -5.240 -13.662 20.939 1.00 81.69 188 MET A O 1
ATOM 1379 N N . GLU A 1 189 ? -4.921 -13.002 18.824 1.00 83.44 189 GLU A N 1
ATOM 1380 C CA . GLU A 1 189 ? -6.273 -12.508 18.589 1.00 83.44 189 GLU A CA 1
ATOM 1381 C C . GLU A 1 189 ? -7.311 -13.618 18.755 1.00 83.44 189 GLU A C 1
ATOM 1383 O O . GLU A 1 189 ? -8.281 -13.408 19.459 1.00 83.44 189 GLU A O 1
ATOM 1388 N N . GLN A 1 190 ? -7.109 -14.823 18.224 1.00 82.69 190 GLN A N 1
ATOM 1389 C CA . GLN A 1 190 ? -8.043 -15.938 18.432 1.00 82.69 190 GLN A CA 1
ATOM 1390 C C . GLN A 1 190 ? -8.125 -16.370 19.902 1.00 82.69 190 GLN A C 1
ATOM 1392 O O . GLN A 1 190 ? -9.207 -16.680 20.392 1.00 82.69 190 GLN A O 1
ATOM 1397 N N . THR A 1 191 ? -7.001 -16.368 20.625 1.00 74.25 191 THR A N 1
ATOM 1398 C CA . THR A 1 191 ? -6.981 -16.745 22.050 1.00 74.25 191 THR A CA 1
ATOM 1399 C C . THR A 1 191 ? -7.535 -15.663 22.981 1.00 74.25 191 THR A C 1
ATOM 1401 O O . THR A 1 191 ? -8.013 -15.981 24.067 1.00 74.25 191 THR A O 1
ATOM 1404 N N . VAL A 1 192 ? -7.480 -14.391 22.577 1.00 78.31 192 VAL A N 1
ATOM 1405 C CA . VAL A 1 192 ? -7.874 -13.228 23.398 1.00 78.31 192 VAL A CA 1
ATOM 1406 C C . VAL A 1 192 ? -9.198 -12.600 22.913 1.00 78.31 192 VAL A C 1
ATOM 1408 O O . VAL A 1 192 ? -9.816 -11.803 23.621 1.00 78.31 192 VAL A O 1
ATOM 1411 N N . GLY A 1 193 ? -9.648 -12.945 21.708 1.00 61.28 193 GLY A N 1
ATOM 1412 C CA . GLY A 1 193 ? -10.557 -12.147 20.889 1.00 61.28 193 GLY A CA 1
ATOM 1413 C C . GLY A 1 193 ? -12.052 -12.337 21.119 1.00 61.28 193 GLY A C 1
ATOM 1414 O O . GLY A 1 193 ? -12.549 -13.389 21.505 1.00 61.28 193 GLY A O 1
ATOM 1415 N N . VAL A 1 194 ? -12.758 -11.248 20.802 1.00 55.78 194 VAL A N 1
ATOM 1416 C CA . VAL A 1 194 ? -14.207 -10.974 20.823 1.00 55.78 194 VAL A CA 1
ATOM 1417 C C . VAL A 1 194 ? -14.825 -10.687 22.200 1.00 55.78 194 VAL A C 1
ATOM 1419 O O . VAL A 1 194 ? -15.439 -9.634 22.359 1.00 55.78 194 VAL A O 1
ATOM 1422 N N . SER A 1 195 ? -14.613 -11.499 23.238 1.00 54.78 195 SER A N 1
ATOM 1423 C CA . SER A 1 195 ? -15.257 -11.242 24.553 1.00 54.78 195 SER A CA 1
ATOM 1424 C C . SER A 1 195 ? -14.536 -10.211 25.437 1.00 54.78 195 SER A C 1
ATOM 1426 O O . SER A 1 195 ? -15.086 -9.731 26.432 1.00 54.78 195 SER A O 1
ATOM 1428 N N . ALA A 1 196 ? -13.301 -9.833 25.099 1.00 53.41 196 ALA A N 1
ATOM 1429 C CA . ALA A 1 196 ? -12.526 -8.895 25.908 1.00 53.41 196 ALA A CA 1
ATOM 1430 C C . ALA A 1 196 ? -12.961 -7.426 25.733 1.00 53.41 196 ALA A C 1
ATOM 1432 O O . ALA A 1 196 ? -12.830 -6.652 26.680 1.00 53.41 196 ALA A O 1
ATOM 1433 N N . ALA A 1 197 ? -13.506 -7.038 24.578 1.00 55.41 197 ALA A N 1
ATOM 1434 C CA . ALA A 1 197 ? -13.786 -5.633 24.266 1.00 55.41 197 ALA A CA 1
ATOM 1435 C C . ALA A 1 197 ? -15.065 -5.080 24.927 1.00 55.41 197 ALA A C 1
ATOM 1437 O O . ALA A 1 197 ? -15.175 -3.877 25.137 1.00 55.41 197 ALA A O 1
ATOM 1438 N N . SER A 1 198 ? -16.022 -5.935 25.302 1.00 58.03 198 SER A N 1
ATOM 1439 C CA . SER A 1 198 ? -17.353 -5.493 25.750 1.00 58.03 198 SER A CA 1
ATOM 1440 C C . SER A 1 198 ? -17.408 -4.949 27.180 1.00 58.03 198 SER A C 1
ATOM 1442 O O . SER A 1 198 ? -18.411 -4.362 27.571 1.00 58.03 198 SER A O 1
ATOM 1444 N N . THR A 1 199 ? -16.369 -5.162 27.992 1.00 60.72 199 THR A N 1
ATOM 1445 C CA . THR A 1 199 ? -16.465 -4.972 29.453 1.00 60.72 199 THR A CA 1
ATOM 1446 C C . THR A 1 199 ? -15.634 -3.813 30.004 1.00 60.72 199 THR A C 1
ATOM 1448 O O . THR A 1 199 ? -15.602 -3.634 31.217 1.00 60.72 199 THR A O 1
ATOM 1451 N N . GLY A 1 200 ? -14.946 -3.036 29.156 1.00 65.44 200 GLY A N 1
ATOM 1452 C CA . GLY A 1 200 ? -14.179 -1.834 29.538 1.00 65.44 200 GLY A CA 1
ATOM 1453 C C . GLY A 1 200 ? -12.950 -2.057 30.442 1.00 65.44 200 GLY A C 1
ATOM 1454 O O . GLY A 1 200 ? -12.055 -1.221 30.466 1.00 65.44 200 GLY A O 1
ATOM 1455 N N . ALA A 1 201 ? -12.867 -3.184 31.154 1.00 73.50 201 ALA A N 1
ATOM 1456 C CA . ALA A 1 201 ? -11.763 -3.553 32.035 1.00 73.50 201 ALA A CA 1
ATOM 1457 C C . ALA A 1 201 ? -10.766 -4.496 31.343 1.00 73.50 201 ALA A C 1
ATOM 1459 O O . ALA A 1 201 ? -11.149 -5.406 30.594 1.00 73.50 201 ALA A O 1
ATOM 1460 N N . SER A 1 202 ? -9.478 -4.323 31.644 1.00 80.50 202 SER A N 1
ATOM 1461 C CA . SER A 1 202 ? -8.417 -5.206 31.146 1.00 80.50 202 SER A CA 1
ATOM 1462 C C . SER A 1 202 ? -8.655 -6.669 31.567 1.00 80.50 202 SER A C 1
ATOM 1464 O O . SER A 1 202 ? -9.273 -6.952 32.597 1.00 80.50 202 SER A O 1
ATOM 1466 N N . LEU A 1 203 ? -8.217 -7.632 30.747 1.00 80.69 203 LEU A N 1
ATOM 1467 C CA . LEU A 1 203 ? -8.412 -9.069 31.011 1.00 80.69 203 LEU A CA 1
ATOM 1468 C C . LEU A 1 203 ? -7.711 -9.492 32.316 1.00 80.69 203 LEU A C 1
ATOM 1470 O O . LEU A 1 203 ? -8.250 -10.280 33.088 1.00 80.69 203 LEU A O 1
ATOM 1474 N N . THR A 1 204 ? -6.564 -8.881 32.610 1.00 84.00 204 THR A N 1
ATOM 1475 C CA . THR A 1 204 ? -5.808 -9.060 33.856 1.00 84.00 204 THR A CA 1
ATOM 1476 C C . THR A 1 204 ? -6.572 -8.562 35.078 1.00 84.00 204 THR A C 1
ATOM 1478 O O . THR A 1 204 ? -6.618 -9.254 36.090 1.00 84.00 204 THR A O 1
ATOM 1481 N N . GLU A 1 205 ? -7.230 -7.405 34.986 1.00 86.31 205 GLU A N 1
ATOM 1482 C CA . GLU A 1 205 ? -8.079 -6.893 36.063 1.00 86.31 205 GLU A CA 1
ATOM 1483 C C . GLU A 1 205 ? -9.326 -7.763 36.275 1.00 86.31 205 GLU A C 1
ATOM 1485 O O . GLU A 1 205 ? -9.749 -7.985 37.408 1.00 86.31 205 GLU A O 1
ATOM 1490 N N . ARG A 1 206 ? -9.908 -8.313 35.202 1.00 84.12 206 ARG A N 1
ATOM 1491 C CA . ARG A 1 206 ? -11.013 -9.278 35.321 1.00 84.12 206 ARG A CA 1
ATOM 1492 C C . ARG A 1 206 ? -10.572 -10.574 35.987 1.00 84.12 206 ARG A C 1
ATOM 1494 O O . ARG A 1 206 ? -11.282 -11.043 36.872 1.00 84.12 206 ARG A O 1
ATOM 1501 N N . LEU A 1 207 ? -9.418 -11.120 35.604 1.00 89.06 207 LEU A N 1
ATOM 1502 C CA . LEU A 1 207 ? -8.858 -12.319 36.228 1.00 89.06 207 LEU A CA 1
ATOM 1503 C C . LEU A 1 207 ? -8.537 -12.087 37.706 1.00 89.06 207 LEU A C 1
ATOM 1505 O O . LEU A 1 207 ? -8.949 -12.895 38.529 1.00 89.06 207 LEU A O 1
ATOM 1509 N N . SER A 1 208 ? -7.910 -10.964 38.068 1.00 91.88 208 SER A N 1
ATOM 1510 C CA . SER A 1 208 ? -7.592 -10.668 39.472 1.00 91.88 208 SER A CA 1
ATOM 1511 C C . SER A 1 208 ? -8.847 -10.439 40.320 1.00 91.88 208 SER A C 1
ATOM 1513 O O . SER A 1 208 ? -8.931 -10.892 41.465 1.00 91.88 208 SER A O 1
ATOM 1515 N N . ARG A 1 209 ? -9.880 -9.795 39.763 1.00 90.56 209 ARG A N 1
ATOM 1516 C CA . ARG A 1 209 ? -11.191 -9.680 40.420 1.00 90.56 209 ARG A CA 1
ATOM 1517 C C . ARG A 1 209 ? -11.867 -11.042 40.578 1.00 90.56 209 ARG A C 1
ATOM 1519 O O . ARG A 1 209 ? -12.419 -11.306 41.641 1.00 90.56 209 ARG A O 1
ATOM 1526 N N . LEU A 1 210 ? -11.807 -11.912 39.568 1.00 90.06 210 LEU A N 1
ATOM 1527 C CA . LEU A 1 210 ? -12.347 -13.274 39.650 1.00 90.06 210 LEU A CA 1
ATOM 1528 C C . LEU A 1 210 ? -11.601 -14.124 40.674 1.00 90.06 210 LEU A C 1
ATOM 1530 O O . LEU A 1 210 ? -12.237 -14.828 41.442 1.00 90.06 210 LEU A O 1
ATOM 1534 N N . GLU A 1 211 ? -10.279 -14.022 40.735 1.00 94.31 211 GLU A N 1
ATOM 1535 C CA . GLU A 1 211 ? -9.439 -14.763 41.675 1.00 94.31 211 GLU A CA 1
ATOM 1536 C C . GLU A 1 211 ? -9.656 -14.296 43.121 1.00 94.31 211 GLU A C 1
ATOM 1538 O O . GLU A 1 211 ? -9.848 -15.100 44.036 1.00 94.31 211 GLU A O 1
ATOM 1543 N N . THR A 1 212 ? -9.721 -12.981 43.341 1.00 95.00 212 THR A N 1
ATOM 1544 C CA . THR A 1 212 ? -10.046 -12.422 44.662 1.00 95.00 212 THR A CA 1
ATOM 1545 C C . THR A 1 212 ? -11.493 -12.689 45.075 1.00 95.00 212 THR A C 1
ATOM 1547 O O . THR A 1 212 ? -11.768 -12.783 46.269 1.00 95.00 212 THR A O 1
ATOM 1550 N N . ALA A 1 213 ? -12.425 -12.819 44.127 1.00 90.06 213 ALA A N 1
ATOM 1551 C CA . ALA A 1 213 ? -13.796 -13.234 44.410 1.00 90.06 213 ALA A CA 1
ATOM 1552 C C . ALA A 1 213 ? -13.885 -14.740 44.700 1.00 90.06 213 ALA A C 1
ATOM 1554 O O . ALA A 1 213 ? -14.535 -15.131 45.666 1.00 90.06 213 ALA A O 1
ATOM 1555 N N . ALA A 1 214 ? -13.198 -15.572 43.915 1.00 91.50 214 ALA A N 1
ATOM 1556 C CA . ALA A 1 214 ? -13.182 -17.024 44.060 1.00 91.50 214 ALA A CA 1
ATOM 1557 C C . ALA A 1 214 ? -12.524 -17.455 45.376 1.00 91.50 214 ALA A C 1
ATOM 1559 O O . ALA A 1 214 ? -13.078 -18.282 46.087 1.00 91.50 214 ALA A O 1
ATOM 1560 N N . SER A 1 215 ? -11.405 -16.835 45.760 1.00 93.88 215 SER A N 1
ATOM 1561 C CA . SER A 1 215 ? -10.726 -17.115 47.039 1.00 93.88 215 SER A CA 1
ATOM 1562 C C . SER A 1 215 ? -11.542 -16.728 48.275 1.00 93.88 215 SER A C 1
ATOM 1564 O O . SER A 1 215 ? -11.294 -17.240 49.364 1.00 93.88 215 SER A O 1
ATOM 1566 N N . LYS A 1 216 ? -12.519 -15.829 48.126 1.00 89.62 216 LYS A N 1
ATOM 1567 C CA . LYS A 1 216 ? -13.426 -15.423 49.208 1.00 89.62 216 LYS A CA 1
ATOM 1568 C C . LYS A 1 216 ? -14.694 -16.272 49.274 1.00 89.62 216 LYS A C 1
ATOM 1570 O O . LYS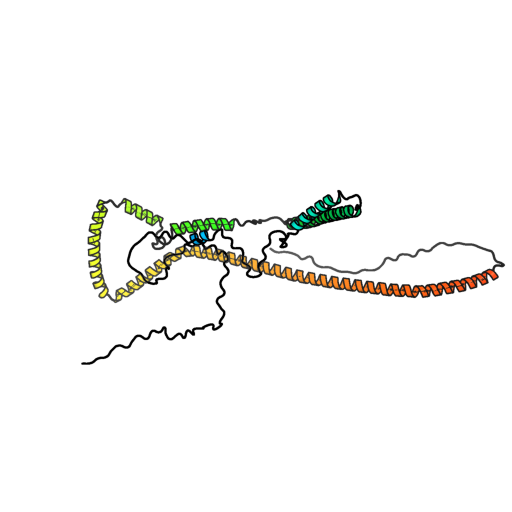 A 1 216 ? -15.419 -16.169 50.260 1.00 89.62 216 LYS A O 1
ATOM 1575 N N . LEU A 1 217 ? -14.983 -17.073 48.249 1.00 89.06 217 LEU A N 1
ATOM 1576 C CA . LEU A 1 217 ? -16.147 -17.948 48.218 1.00 89.06 217 LEU A CA 1
ATOM 1577 C C . LEU A 1 217 ? -15.822 -19.264 48.943 1.00 89.06 217 LEU A C 1
ATOM 1579 O O . LEU A 1 217 ? -15.224 -20.168 48.376 1.00 89.06 217 LEU A O 1
ATOM 1583 N N . ASP A 1 218 ? -16.233 -19.361 50.205 1.00 90.62 218 ASP A N 1
ATOM 1584 C CA . ASP A 1 218 ? -16.315 -20.630 50.942 1.00 90.62 218 ASP A CA 1
ATOM 1585 C C . ASP A 1 218 ? -17.671 -21.307 50.649 1.00 90.62 218 ASP A C 1
ATOM 1587 O O . ASP A 1 218 ? -18.697 -20.621 50.568 1.00 90.62 218 ASP A O 1
ATOM 1591 N N . ASP A 1 219 ? -17.722 -22.635 50.508 1.00 89.06 219 ASP A N 1
ATOM 1592 C CA . ASP A 1 219 ? -18.914 -23.374 50.034 1.00 89.06 219 ASP A CA 1
ATOM 1593 C C . ASP A 1 219 ? -20.162 -23.090 50.887 1.00 89.06 219 ASP A C 1
ATOM 1595 O O . ASP A 1 219 ? -21.277 -22.907 50.389 1.00 89.06 219 ASP A O 1
ATOM 1599 N N . ARG A 1 220 ? -19.976 -22.942 52.201 1.00 90.06 220 ARG A N 1
ATOM 1600 C CA . ARG A 1 220 ? -21.063 -22.593 53.133 1.00 90.06 220 ARG A CA 1
ATOM 1601 C C . ARG A 1 220 ? -21.568 -21.164 52.939 1.00 90.06 220 ARG A C 1
ATOM 1603 O O . ARG A 1 220 ? -22.746 -20.872 53.170 1.00 90.06 220 ARG A O 1
ATOM 1610 N N . GLN A 1 221 ? -20.693 -20.257 52.515 1.00 89.50 221 GLN A N 1
ATOM 1611 C CA . GLN A 1 221 ? -21.071 -18.887 52.190 1.00 89.50 221 GLN A CA 1
ATOM 1612 C C . GLN A 1 221 ? -21.838 -18.827 50.869 1.00 89.50 221 GLN A C 1
ATOM 1614 O O . GLN A 1 221 ? -22.777 -18.039 50.781 1.00 89.50 221 GLN A O 1
ATOM 1619 N N . VAL A 1 222 ? -21.533 -19.691 49.894 1.00 92.62 222 VAL A N 1
ATOM 1620 C CA . VAL A 1 222 ? -22.290 -19.795 48.633 1.00 92.62 222 VAL A CA 1
ATOM 1621 C C . VAL A 1 222 ? -23.750 -20.166 48.892 1.00 92.62 222 VAL A C 1
ATOM 1623 O O . VAL A 1 222 ? -24.655 -19.513 48.368 1.00 92.62 222 VAL A O 1
ATOM 1626 N N . GLU A 1 223 ? -24.018 -21.145 49.758 1.00 93.12 223 GLU A N 1
ATOM 1627 C CA . GLU A 1 223 ? -25.395 -21.522 50.106 1.00 93.12 223 GLU A CA 1
ATOM 1628 C C . GLU A 1 223 ? -26.148 -20.408 50.847 1.00 93.12 223 GLU A C 1
ATOM 1630 O O . GLU A 1 223 ? -27.324 -20.144 50.572 1.00 93.12 223 GLU A O 1
ATOM 1635 N N . SER A 1 224 ? -25.473 -19.713 51.767 1.00 93.88 224 SER A N 1
ATOM 1636 C CA . SER A 1 224 ? -26.041 -18.560 52.477 1.00 93.88 224 SER A CA 1
ATOM 1637 C C . SER A 1 224 ? -26.331 -17.397 51.522 1.00 93.88 224 SER A C 1
ATOM 1639 O O . SER A 1 224 ? -27.416 -16.807 51.565 1.00 93.88 224 SER A O 1
ATOM 1641 N N . LEU A 1 225 ? -25.403 -17.104 50.606 1.00 92.19 225 LEU A N 1
ATOM 1642 C CA . LEU A 1 225 ? -25.557 -16.088 49.567 1.00 92.19 225 LEU A CA 1
ATOM 1643 C C . LEU A 1 225 ? -26.673 -16.444 48.589 1.00 92.19 225 LEU A C 1
ATOM 1645 O O . LEU A 1 225 ? -27.441 -15.561 48.234 1.00 92.19 225 LEU A O 1
ATOM 1649 N N . SER A 1 226 ? -26.843 -17.714 48.221 1.00 93.19 226 SER A N 1
ATOM 1650 C CA . SER A 1 226 ? -27.965 -18.187 47.398 1.00 93.19 226 SER A CA 1
ATOM 1651 C C . SER A 1 226 ? -29.321 -17.889 48.049 1.00 93.19 226 SER A C 1
ATOM 1653 O O . SER A 1 226 ? -30.216 -17.327 47.411 1.00 93.19 226 SER A O 1
ATOM 1655 N N . ARG A 1 227 ? -29.474 -18.187 49.348 1.00 94.75 227 ARG A N 1
ATOM 1656 C CA . ARG A 1 227 ? -30.712 -17.881 50.089 1.00 94.75 227 ARG A CA 1
ATOM 1657 C C . ARG A 1 227 ? -30.958 -16.375 50.177 1.00 94.75 227 ARG A C 1
ATOM 1659 O O . ARG A 1 227 ? -32.072 -15.930 49.912 1.00 94.75 227 ARG A O 1
ATOM 1666 N N . LYS A 1 228 ? -29.922 -15.589 50.485 1.00 95.75 228 LYS A N 1
ATOM 1667 C CA . LYS A 1 228 ? -30.011 -14.119 50.532 1.00 95.75 228 LYS A CA 1
ATOM 1668 C C . LYS A 1 228 ? -30.313 -13.516 49.160 1.00 95.75 228 LYS A C 1
ATOM 1670 O O . LYS A 1 228 ? -31.147 -12.627 49.067 1.00 95.75 228 LYS A O 1
ATOM 1675 N N . ALA A 1 229 ? -29.706 -14.030 48.094 1.00 94.00 229 ALA A N 1
ATOM 1676 C CA . ALA A 1 229 ? -29.946 -13.586 46.727 1.00 94.00 229 ALA A CA 1
ATOM 1677 C C . ALA A 1 229 ? -31.404 -13.810 46.311 1.00 94.00 229 ALA A C 1
ATOM 1679 O O . ALA A 1 229 ? -31.970 -12.947 45.649 1.00 94.00 229 ALA A O 1
ATOM 1680 N N . LYS A 1 230 ? -32.046 -14.909 46.741 1.00 95.88 230 LYS A N 1
ATOM 1681 C CA . LYS A 1 230 ? -33.487 -15.126 46.514 1.00 95.88 230 LYS A CA 1
ATOM 1682 C C . LYS A 1 230 ? -34.346 -14.050 47.181 1.00 95.88 230 LYS A C 1
ATOM 1684 O O . LYS A 1 230 ? -35.225 -13.507 46.520 1.00 95.88 230 LYS A O 1
ATOM 1689 N N . VAL A 1 231 ? -34.058 -13.713 48.440 1.00 96.44 231 VAL A N 1
ATOM 1690 C CA . VAL A 1 231 ? -34.768 -12.646 49.171 1.00 96.44 231 VAL A CA 1
ATOM 1691 C C . VAL A 1 231 ? -34.554 -11.292 48.491 1.00 96.44 231 VAL A C 1
ATOM 1693 O O . VAL A 1 231 ? -35.521 -10.615 48.161 1.00 96.44 231 VAL A O 1
ATOM 1696 N N . ILE A 1 232 ? -33.304 -10.946 48.163 1.00 95.62 232 ILE A N 1
ATOM 1697 C CA . ILE A 1 232 ? -32.969 -9.693 47.468 1.00 95.62 232 ILE A CA 1
ATOM 1698 C C . ILE A 1 232 ? -33.676 -9.603 46.113 1.00 95.62 232 ILE A C 1
ATOM 1700 O O . ILE A 1 232 ? -34.140 -8.531 45.742 1.00 95.62 232 ILE A O 1
ATOM 1704 N N . ARG A 1 233 ? -33.783 -10.708 45.364 1.00 94.38 233 ARG A N 1
ATOM 1705 C CA . ARG A 1 233 ? -34.490 -10.733 44.075 1.00 94.38 233 ARG A CA 1
ATOM 1706 C C . ARG A 1 233 ? -35.972 -10.408 44.251 1.00 94.38 233 ARG A C 1
ATOM 1708 O O . ARG A 1 233 ? -36.513 -9.642 43.462 1.00 94.38 233 ARG A O 1
ATOM 1715 N N . GLN A 1 234 ? -36.593 -10.948 45.298 1.00 96.00 234 GLN A N 1
ATOM 1716 C CA . GLN A 1 234 ? -37.991 -10.696 45.642 1.00 96.00 234 GLN A CA 1
ATOM 1717 C C . GLN A 1 234 ? -38.213 -9.235 46.076 1.00 96.00 234 GLN A C 1
ATOM 1719 O O . GLN A 1 234 ? -39.157 -8.591 45.613 1.00 96.00 234 GLN A O 1
ATOM 1724 N N . ASP A 1 235 ? -37.296 -8.681 46.873 1.00 94.81 235 ASP A N 1
ATOM 1725 C CA . ASP A 1 235 ? -37.325 -7.275 47.296 1.00 94.81 235 ASP A CA 1
ATOM 1726 C C . ASP A 1 235 ? -37.094 -6.313 46.123 1.00 94.81 235 ASP A C 1
ATOM 1728 O O . ASP A 1 235 ? -37.801 -5.314 45.996 1.00 94.81 235 ASP A O 1
ATOM 1732 N N . LEU A 1 236 ? -36.154 -6.619 45.218 1.00 94.25 236 LEU A N 1
ATOM 1733 C CA . LEU A 1 236 ? -35.929 -5.847 43.989 1.00 94.25 236 LEU A CA 1
ATOM 1734 C C . LEU A 1 236 ? -37.164 -5.856 43.091 1.00 94.25 236 LEU A C 1
ATOM 1736 O O . LEU A 1 236 ? -37.503 -4.831 42.500 1.00 94.25 236 LEU A O 1
ATOM 1740 N N . GLU A 1 237 ? -37.862 -6.987 43.003 1.00 93.56 237 GLU A N 1
ATOM 1741 C CA . GLU A 1 237 ? -39.096 -7.084 42.233 1.00 93.56 237 GLU A CA 1
ATOM 1742 C C . GLU A 1 237 ? -40.199 -6.203 42.844 1.00 93.56 237 GLU A C 1
ATOM 1744 O O . GLU A 1 237 ? -40.847 -5.437 42.124 1.00 93.56 237 GLU A O 1
ATOM 1749 N N . ALA A 1 238 ? -40.363 -6.227 44.171 1.00 92.50 238 ALA A N 1
ATOM 1750 C CA . ALA A 1 238 ? -41.299 -5.361 44.890 1.00 92.50 238 ALA A CA 1
ATOM 1751 C C . ALA A 1 238 ? -40.937 -3.868 44.758 1.00 92.50 238 ALA A C 1
ATOM 1753 O O . ALA A 1 238 ? -41.806 -3.033 44.484 1.00 92.50 238 ALA A O 1
ATOM 1754 N N . ALA A 1 239 ? -39.651 -3.529 44.871 1.00 90.00 239 ALA A N 1
ATOM 1755 C CA . ALA A 1 239 ? -39.144 -2.170 44.712 1.00 90.00 239 ALA A CA 1
ATOM 1756 C C . ALA A 1 239 ? -39.291 -1.660 43.269 1.00 90.00 239 ALA A C 1
ATOM 1758 O O . ALA A 1 239 ? -39.660 -0.503 43.071 1.00 90.00 239 ALA A O 1
ATOM 1759 N N . SER A 1 240 ? -39.078 -2.508 42.255 1.00 88.50 240 SER A N 1
ATOM 1760 C CA . SER A 1 240 ? -39.299 -2.146 40.847 1.00 88.50 240 SER A CA 1
ATOM 1761 C C . SER A 1 240 ? -40.770 -1.810 40.576 1.00 88.50 240 SER A C 1
ATOM 1763 O O . SER A 1 240 ? -41.065 -0.807 39.924 1.00 88.50 240 SER A O 1
ATOM 1765 N N . LYS A 1 241 ? -41.704 -2.570 41.172 1.00 89.50 241 LYS A N 1
ATOM 1766 C CA . LYS A 1 241 ? -43.151 -2.311 41.101 1.00 89.50 241 LYS A CA 1
ATOM 1767 C C . LYS A 1 241 ? -43.513 -0.983 41.774 1.00 89.50 241 LYS A C 1
ATOM 1769 O O . LYS A 1 241 ? -44.266 -0.194 41.204 1.00 89.50 241 LYS A O 1
ATOM 1774 N N . ALA A 1 242 ? -42.940 -0.691 42.943 1.00 88.38 242 ALA A N 1
ATOM 1775 C CA . ALA A 1 242 ? -43.148 0.581 43.640 1.00 88.38 242 ALA A CA 1
ATOM 1776 C C . ALA A 1 242 ? -42.550 1.781 42.877 1.00 88.38 242 ALA A C 1
ATOM 1778 O O . ALA A 1 242 ? -43.192 2.827 42.757 1.00 88.38 242 ALA A O 1
ATOM 1779 N N . ARG A 1 243 ? -41.351 1.624 42.301 1.00 84.50 243 ARG A N 1
ATOM 1780 C CA . ARG A 1 243 ? -40.679 2.655 41.497 1.00 84.50 243 ARG A CA 1
ATOM 1781 C C . ARG A 1 243 ? -41.438 2.960 40.206 1.00 84.50 243 ARG A C 1
ATOM 1783 O O . ARG A 1 243 ? -41.621 4.135 39.899 1.00 84.50 243 ARG A O 1
ATOM 1790 N N . ASN A 1 244 ? -41.925 1.944 39.488 1.00 81.31 244 ASN A N 1
ATOM 1791 C CA . ASN A 1 244 ? -42.751 2.144 38.290 1.00 81.31 244 ASN A CA 1
ATOM 1792 C C . ASN A 1 244 ? -44.027 2.941 38.605 1.00 81.31 244 ASN A C 1
ATOM 1794 O O . ASN A 1 244 ? -44.445 3.781 37.811 1.00 81.31 244 ASN A O 1
ATOM 1798 N N . LYS A 1 245 ? -44.596 2.759 39.803 1.00 85.25 245 LYS A N 1
ATOM 1799 C CA . LYS A 1 245 ? -45.746 3.540 40.272 1.00 85.25 245 LYS A CA 1
ATOM 1800 C C . LYS A 1 245 ? -45.396 5.017 40.502 1.00 85.25 245 LYS A C 1
ATOM 1802 O O . LYS A 1 245 ? -46.157 5.889 40.097 1.00 85.25 245 LYS A O 1
ATOM 1807 N N . LEU A 1 246 ? -44.232 5.307 41.085 1.00 76.81 246 LEU A N 1
ATOM 1808 C CA . LEU A 1 246 ? -43.771 6.678 41.353 1.00 76.81 246 LEU A CA 1
ATOM 1809 C C . LEU A 1 246 ? -43.323 7.427 40.092 1.00 76.81 246 LEU A C 1
ATOM 1811 O O . LEU A 1 246 ? -43.658 8.600 39.932 1.00 76.81 246 LEU A O 1
ATOM 1815 N N . MET A 1 247 ? -42.612 6.760 39.176 1.00 75.25 247 MET A N 1
ATOM 1816 C CA . MET A 1 247 ? -42.167 7.388 37.925 1.00 75.25 247 MET A CA 1
ATOM 1817 C C . MET A 1 247 ? -43.338 7.773 37.011 1.00 75.25 247 MET A C 1
ATOM 1819 O O . MET A 1 247 ? -43.213 8.736 36.263 1.00 75.25 247 MET A O 1
ATOM 1823 N N . SER A 1 248 ? -44.496 7.108 37.126 1.00 69.44 248 SER A N 1
ATOM 1824 C CA . SER A 1 248 ? -45.716 7.509 36.408 1.00 69.44 248 SER A CA 1
ATOM 1825 C C . SER A 1 248 ? -46.307 8.852 36.872 1.00 69.44 248 SER A C 1
ATOM 1827 O O . SER A 1 248 ? -47.043 9.482 36.120 1.00 69.44 248 SER A O 1
ATOM 1829 N N . SER A 1 249 ? -45.974 9.316 38.085 1.00 72.56 249 SER A N 1
ATOM 1830 C CA . SER A 1 249 ? -46.553 10.536 38.674 1.00 72.56 249 SER A CA 1
ATOM 1831 C C . SER A 1 249 ? -45.736 11.810 38.432 1.00 72.56 249 SER A C 1
ATOM 1833 O O . SER A 1 249 ? -46.251 12.913 38.596 1.00 72.56 249 SER A O 1
ATOM 1835 N N . THR A 1 250 ? -44.475 11.681 38.010 1.00 69.31 250 THR A N 1
ATOM 1836 C CA . THR A 1 250 ? -43.506 12.791 37.987 1.00 69.31 250 THR A CA 1
ATOM 1837 C C . THR A 1 250 ? -43.002 13.038 36.564 1.00 69.31 250 THR A C 1
ATOM 1839 O O . THR A 1 250 ? -41.828 12.838 36.261 1.00 69.31 250 THR A O 1
ATOM 1842 N N . GLY A 1 251 ? -43.908 13.442 35.670 1.00 67.62 251 GLY A N 1
ATOM 1843 C CA . GLY A 1 251 ? -43.657 13.527 34.226 1.00 67.62 251 GLY A CA 1
ATOM 1844 C C . GLY A 1 251 ? -42.536 14.485 33.795 1.00 67.62 251 GLY A C 1
ATOM 1845 O O . GLY A 1 251 ? -41.763 14.122 32.919 1.00 67.62 251 GLY A O 1
ATOM 1846 N N . SER A 1 252 ? -42.372 15.662 34.418 1.00 66.31 252 SER A N 1
ATOM 1847 C CA . SER A 1 252 ? -41.397 16.659 33.920 1.00 66.31 252 SER A CA 1
ATOM 1848 C C . SER A 1 252 ? -39.948 16.396 34.360 1.00 66.31 252 SER A C 1
ATOM 1850 O O . SER A 1 252 ? -39.012 16.686 33.629 1.00 66.31 252 SER A O 1
ATOM 1852 N N . ARG A 1 253 ? -39.731 15.771 35.525 1.00 72.69 253 ARG A N 1
ATOM 1853 C CA . ARG A 1 253 ? -38.386 15.398 36.017 1.00 72.69 253 ARG A CA 1
ATOM 1854 C C . ARG A 1 253 ? -37.821 14.168 35.289 1.00 72.69 253 ARG A C 1
ATOM 1856 O O . ARG A 1 253 ? -36.630 13.865 35.376 1.00 72.69 253 ARG A O 1
ATOM 1863 N N . ALA A 1 254 ? -38.690 13.447 34.581 1.00 76.19 254 ALA A N 1
ATOM 1864 C CA . ALA A 1 254 ? -38.328 12.305 33.757 1.00 76.19 254 ALA A CA 1
ATOM 1865 C C . ALA A 1 254 ? -37.612 12.716 32.458 1.00 76.19 254 ALA A C 1
ATOM 1867 O O . ALA A 1 254 ? -36.932 11.882 31.877 1.00 76.19 254 ALA A O 1
ATOM 1868 N N . GLU A 1 255 ? -37.744 13.963 31.999 1.00 83.88 255 GLU A N 1
ATOM 1869 C CA . GLU A 1 255 ? -37.070 14.447 30.785 1.00 83.88 255 GLU A CA 1
ATOM 1870 C C . GLU A 1 255 ? -35.616 14.843 31.067 1.00 83.88 255 GLU A C 1
ATOM 1872 O O . GLU A 1 255 ? -34.717 14.327 30.413 1.00 83.88 255 GLU A O 1
ATOM 1877 N N . ASP A 1 256 ? -35.358 15.630 32.116 1.00 85.31 256 ASP A N 1
ATOM 1878 C CA . ASP A 1 256 ? -33.989 16.004 32.517 1.00 85.31 256 ASP A CA 1
ATOM 1879 C C . ASP A 1 256 ? -33.137 14.792 32.910 1.00 85.31 256 ASP A C 1
ATOM 1881 O O . ASP A 1 256 ? -31.936 14.732 32.668 1.00 85.31 256 ASP A O 1
ATOM 1885 N N . THR A 1 257 ? -33.756 13.788 33.529 1.00 86.31 257 THR A N 1
ATOM 1886 C CA . THR A 1 257 ? -33.037 12.556 33.869 1.00 86.31 257 THR A CA 1
ATOM 1887 C C . THR A 1 257 ? -32.672 11.751 32.629 1.00 86.31 257 THR A C 1
ATOM 1889 O O . THR A 1 257 ? -31.582 11.190 32.612 1.00 86.31 257 THR A O 1
ATOM 1892 N N . LYS A 1 258 ? -33.517 11.750 31.588 1.00 88.12 258 LYS A N 1
ATOM 1893 C CA . LYS A 1 258 ? -33.197 11.132 30.294 1.00 88.12 258 LYS A CA 1
ATOM 1894 C C . LYS A 1 258 ? -32.063 11.865 29.586 1.00 88.12 258 LYS A C 1
ATOM 1896 O O . LYS A 1 258 ? -31.127 11.221 29.137 1.00 88.12 258 LYS A O 1
ATOM 1901 N N . THR A 1 259 ? -32.089 13.196 29.541 1.00 92.50 259 THR A N 1
ATOM 1902 C CA . THR A 1 259 ? -31.017 13.962 28.880 1.00 92.50 259 THR A CA 1
ATOM 1903 C C . THR A 1 259 ? -29.679 13.803 29.597 1.00 92.50 259 THR A C 1
ATOM 1905 O O . THR A 1 259 ? -28.648 13.659 28.945 1.00 92.50 259 THR A O 1
ATOM 1908 N N . ILE A 1 260 ? -29.674 13.764 30.932 1.00 94.25 260 ILE A N 1
ATOM 1909 C CA . ILE A 1 260 ? -28.459 13.503 31.714 1.00 94.25 260 ILE A CA 1
ATOM 1910 C C . ILE A 1 260 ? -27.942 12.079 31.472 1.00 94.25 260 ILE A C 1
ATOM 1912 O O . ILE A 1 260 ? -26.731 11.904 31.337 1.00 94.25 260 ILE A O 1
ATOM 1916 N N . THR A 1 261 ? -28.818 11.068 31.399 1.00 93.81 261 THR A N 1
ATOM 1917 C CA . THR A 1 261 ? -28.386 9.699 31.066 1.00 93.81 261 THR A CA 1
ATOM 1918 C C . THR A 1 261 ? -27.865 9.601 29.639 1.00 93.81 261 THR A C 1
ATOM 1920 O O . THR A 1 261 ? -26.813 9.008 29.437 1.00 93.81 261 THR A O 1
ATOM 1923 N N . ASP A 1 262 ? -28.513 10.261 28.678 1.00 94.44 262 ASP A N 1
ATOM 1924 C CA . ASP A 1 262 ? -28.078 10.273 27.278 1.00 94.44 262 ASP A CA 1
ATOM 1925 C C . ASP A 1 262 ? -26.711 10.958 27.130 1.00 94.44 262 ASP A C 1
ATOM 1927 O O . ASP A 1 262 ? -25.833 10.457 26.430 1.00 94.44 262 ASP A O 1
ATOM 1931 N N . LEU A 1 263 ? -26.490 12.078 27.828 1.00 95.56 263 LEU A N 1
ATOM 1932 C CA . LEU A 1 263 ? -25.193 12.759 27.856 1.00 95.56 263 LEU A CA 1
ATOM 1933 C C . LEU A 1 263 ? -24.111 11.900 28.509 1.00 95.56 263 LEU A C 1
ATOM 1935 O O . LEU A 1 263 ? -22.984 11.875 28.021 1.00 95.56 263 LEU A O 1
ATOM 1939 N N . TYR A 1 264 ? -24.435 11.197 29.596 1.00 96.38 264 TYR A N 1
ATOM 1940 C CA . TYR A 1 264 ? -23.500 10.280 30.243 1.00 96.38 264 TYR A CA 1
ATOM 1941 C C . TYR A 1 264 ? -23.127 9.116 29.321 1.00 96.38 264 TYR A C 1
ATOM 1943 O O . TYR A 1 264 ? -21.943 8.807 29.185 1.00 96.38 264 TYR A O 1
ATOM 1951 N N . ASP A 1 265 ? -24.105 8.528 28.633 1.00 94.12 265 ASP A N 1
ATOM 1952 C CA . ASP A 1 265 ? -23.883 7.445 27.676 1.00 94.12 265 ASP A CA 1
ATOM 1953 C C . ASP A 1 265 ? -23.044 7.920 26.481 1.00 94.12 265 ASP A C 1
ATOM 1955 O O . ASP A 1 265 ? -22.115 7.224 26.066 1.00 94.12 265 ASP A O 1
ATOM 1959 N N . GLN A 1 266 ? -23.283 9.135 25.974 1.00 94.62 266 GLN A N 1
ATOM 1960 C CA . GLN A 1 266 ? -22.435 9.757 24.948 1.00 94.62 266 GLN A CA 1
ATOM 1961 C C . GLN A 1 266 ? -20.998 9.976 25.444 1.00 94.62 266 GLN A C 1
ATOM 1963 O O . GLN A 1 266 ? -20.040 9.698 24.720 1.00 94.62 266 GLN A O 1
ATOM 1968 N N . LEU A 1 267 ? -20.820 10.434 26.685 1.00 93.88 267 LEU A N 1
ATOM 1969 C CA . LEU A 1 267 ? -19.498 10.625 27.289 1.00 93.88 267 LEU A CA 1
ATOM 1970 C C . LEU A 1 267 ? -18.766 9.288 27.462 1.00 93.88 267 LEU A C 1
ATOM 1972 O O . LEU A 1 267 ? -17.569 9.202 27.187 1.00 93.88 267 LEU A O 1
ATOM 1976 N N . LEU A 1 268 ? -19.490 8.234 27.842 1.00 91.44 268 LEU A N 1
ATOM 1977 C CA . LEU A 1 268 ? -18.960 6.880 27.979 1.00 91.44 268 LEU A CA 1
ATOM 1978 C C . LEU A 1 268 ? -18.535 6.299 26.620 1.00 91.44 268 LEU A C 1
ATOM 1980 O O . LEU A 1 268 ? -17.470 5.688 26.514 1.00 91.44 268 LEU A O 1
ATOM 1984 N N . GLN A 1 269 ? -19.313 6.551 25.562 1.00 88.94 269 GLN A N 1
ATOM 1985 C CA . GLN A 1 269 ? -18.954 6.182 24.187 1.00 88.94 269 GLN A CA 1
ATOM 1986 C C . GLN A 1 269 ? -17.688 6.915 23.712 1.00 88.94 269 GLN A C 1
ATOM 1988 O O . GLN A 1 269 ? -16.781 6.295 23.150 1.00 88.94 269 GLN A O 1
ATOM 1993 N N . LEU A 1 270 ? -17.580 8.221 23.980 1.00 89.69 270 LEU A N 1
ATOM 1994 C CA . LEU A 1 270 ? -16.407 9.025 23.614 1.00 89.69 270 LEU A CA 1
ATOM 1995 C C . LEU A 1 270 ? -15.155 8.649 24.417 1.00 89.69 270 LEU A C 1
ATOM 1997 O O . LEU A 1 270 ? -14.041 8.714 23.888 1.00 89.69 270 LEU A O 1
ATOM 2001 N N . GLN A 1 271 ? -15.311 8.214 25.669 1.00 91.38 271 GLN A N 1
ATOM 2002 C CA . GLN A 1 271 ? -14.189 7.797 26.506 1.00 91.38 271 GLN A CA 1
ATOM 2003 C C . GLN A 1 271 ? -13.441 6.604 25.893 1.00 91.38 271 GLN A C 1
ATOM 2005 O O . GLN A 1 271 ? -12.209 6.601 25.892 1.00 91.38 271 GLN A O 1
ATOM 2010 N N . GLY A 1 272 ? -14.158 5.652 25.284 1.00 84.12 272 GLY A N 1
ATOM 2011 C CA . GLY A 1 272 ? -13.545 4.544 24.544 1.00 84.12 272 GLY A CA 1
ATOM 2012 C C . GLY A 1 272 ? -12.735 5.013 23.329 1.00 84.12 272 GLY A C 1
ATOM 2013 O O . GLY A 1 272 ? -11.617 4.553 23.112 1.00 84.12 272 GLY A O 1
ATOM 2014 N N . LEU A 1 273 ? -13.248 5.993 22.578 1.00 87.62 273 LEU A N 1
ATOM 2015 C CA . LEU A 1 273 ? -12.571 6.540 21.394 1.00 87.62 273 LEU A CA 1
ATOM 2016 C C . LEU A 1 273 ? -11.301 7.330 21.740 1.00 87.62 273 LEU A C 1
ATOM 2018 O O . LEU A 1 273 ? -10.341 7.323 20.966 1.00 87.62 273 LEU A O 1
ATOM 2022 N N . SER A 1 274 ? -11.263 7.970 22.913 1.00 91.00 274 SER A N 1
ATOM 2023 C CA . SER A 1 274 ? -10.113 8.773 23.346 1.00 91.00 274 SER A CA 1
ATOM 2024 C C . SER A 1 274 ? -8.814 7.964 23.453 1.00 91.00 274 SER A C 1
ATOM 2026 O O . SER A 1 274 ? -7.747 8.467 23.101 1.00 91.00 274 SER A O 1
ATOM 2028 N N . ALA A 1 275 ? -8.901 6.686 23.835 1.00 86.62 275 ALA A N 1
ATOM 2029 C CA . ALA A 1 275 ? -7.747 5.791 23.916 1.00 86.62 275 ALA A CA 1
ATOM 2030 C C . ALA A 1 275 ? -7.182 5.419 22.531 1.00 86.62 275 ALA A C 1
ATOM 2032 O O . ALA A 1 275 ? -5.999 5.102 22.408 1.00 86.62 275 ALA A O 1
ATOM 2033 N N . HIS A 1 276 ? -8.005 5.480 21.480 1.00 89.75 276 HIS A N 1
ATOM 2034 C CA . HIS A 1 276 ? -7.614 5.122 20.115 1.00 89.75 276 HIS A CA 1
ATOM 2035 C C . HIS A 1 276 ? -7.080 6.305 19.298 1.00 89.75 276 HIS A C 1
ATOM 2037 O O . HIS A 1 276 ? -6.388 6.089 18.301 1.00 89.75 276 HIS A O 1
ATOM 2043 N N . LEU A 1 277 ? -7.348 7.548 19.715 1.00 91.69 277 LEU A N 1
ATOM 2044 C CA . LEU A 1 277 ? -6.889 8.751 19.012 1.00 91.69 277 LEU A CA 1
ATOM 2045 C C . LEU A 1 277 ? -5.363 8.794 18.802 1.00 91.69 277 LEU A C 1
ATOM 2047 O O . LEU A 1 277 ? -4.958 9.027 17.665 1.00 91.69 277 LEU A O 1
ATOM 2051 N N . PRO A 1 278 ? -4.502 8.508 19.803 1.00 94.38 278 PRO A N 1
ATOM 2052 C CA . PRO A 1 278 ? -3.050 8.498 19.598 1.00 94.38 278 PRO A CA 1
ATOM 2053 C C . PRO A 1 278 ? -2.575 7.439 18.590 1.00 94.38 278 PRO A C 1
ATOM 2055 O O . PRO A 1 278 ? -1.619 7.658 17.847 1.00 94.38 278 PRO A O 1
ATOM 2058 N N . ALA A 1 279 ? -3.248 6.285 18.533 1.00 88.44 279 ALA A N 1
ATOM 2059 C CA . ALA A 1 279 ? -2.930 5.240 17.562 1.00 88.44 279 ALA A CA 1
ATOM 2060 C C . ALA A 1 279 ? -3.341 5.655 16.139 1.00 88.44 279 ALA A C 1
ATOM 2062 O O . ALA A 1 279 ? -2.590 5.443 15.186 1.00 88.44 279 ALA A O 1
ATOM 2063 N N . LEU A 1 280 ? -4.507 6.295 15.993 1.00 93.00 280 LEU A N 1
ATOM 2064 C CA . LEU A 1 280 ? -4.966 6.850 14.719 1.00 93.00 280 LEU A CA 1
ATOM 2065 C C . LEU A 1 280 ? -4.055 7.975 14.224 1.00 93.00 280 LEU A C 1
ATOM 2067 O O . LEU A 1 280 ? -3.711 7.984 13.045 1.00 93.00 280 LEU A O 1
ATOM 2071 N N . THR A 1 281 ? -3.619 8.889 15.094 1.00 96.44 281 THR A N 1
ATOM 2072 C CA . THR A 1 281 ? -2.689 9.959 14.702 1.00 96.44 281 THR A CA 1
ATOM 2073 C C . THR A 1 281 ? -1.318 9.406 14.328 1.00 96.44 281 THR A C 1
ATOM 2075 O O . THR A 1 281 ? -0.750 9.850 13.333 1.00 96.44 281 THR A O 1
ATOM 2078 N N . SER A 1 282 ? -0.816 8.389 15.039 1.00 94.69 282 SER A N 1
ATOM 2079 C CA . SER A 1 282 ? 0.412 7.680 14.655 1.00 94.69 282 SER A CA 1
ATOM 2080 C C . SER A 1 282 ? 0.285 7.039 13.270 1.00 94.69 282 SER A C 1
ATOM 2082 O O . SER A 1 282 ? 1.165 7.220 12.430 1.00 94.69 282 SER A O 1
ATOM 2084 N N . ARG A 1 283 ? -0.836 6.366 12.981 1.00 96.56 283 ARG A N 1
ATOM 2085 C CA . ARG A 1 283 ? -1.091 5.766 11.663 1.00 96.56 283 ARG A CA 1
ATOM 2086 C C . ARG A 1 283 ? -1.275 6.807 10.556 1.00 96.56 283 ARG A C 1
ATOM 2088 O O . ARG A 1 283 ? -0.821 6.595 9.438 1.00 96.56 283 ARG A O 1
ATOM 2095 N N . LEU A 1 284 ? -1.935 7.928 10.838 1.00 95.56 284 LEU A N 1
ATOM 2096 C CA . LEU A 1 284 ? -2.048 9.029 9.879 1.00 95.56 284 LEU A CA 1
ATOM 2097 C C . LEU A 1 284 ? -0.682 9.656 9.594 1.00 95.56 284 LEU A C 1
ATOM 2099 O O . LEU A 1 284 ? -0.409 9.995 8.449 1.00 95.56 284 LEU A O 1
ATOM 2103 N N . ALA A 1 285 ? 0.195 9.755 10.595 1.00 96.38 285 ALA A N 1
ATOM 2104 C CA . ALA A 1 285 ? 1.561 10.228 10.404 1.00 96.38 285 ALA A CA 1
ATOM 2105 C C . ALA A 1 285 ? 2.395 9.258 9.549 1.00 96.38 285 ALA A C 1
ATOM 2107 O O . ALA A 1 285 ? 3.105 9.705 8.649 1.00 96.38 285 ALA A O 1
ATOM 2108 N N . THR A 1 286 ? 2.282 7.939 9.762 1.00 96.81 286 THR A N 1
ATOM 2109 C CA . THR A 1 286 ? 2.972 6.957 8.905 1.00 96.81 286 THR A CA 1
ATOM 2110 C C . THR A 1 286 ? 2.438 6.978 7.477 1.00 96.81 286 THR A C 1
ATOM 2112 O O . THR A 1 286 ? 3.224 6.94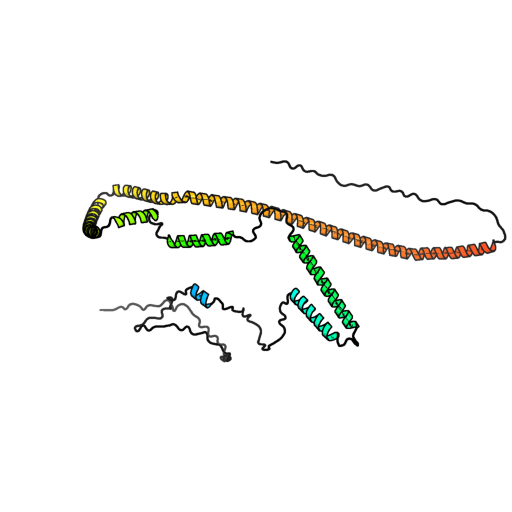3 6.535 1.00 96.81 286 THR A O 1
ATOM 2115 N N . LEU A 1 287 ? 1.123 7.109 7.301 1.00 97.38 287 LEU A N 1
ATOM 2116 C CA . LEU A 1 287 ? 0.493 7.230 5.987 1.00 97.38 287 LEU A CA 1
ATOM 2117 C C . LEU A 1 287 ? 0.880 8.544 5.289 1.00 97.38 287 LEU A C 1
ATOM 2119 O O . LEU A 1 287 ? 1.156 8.541 4.095 1.00 97.38 287 LEU A O 1
ATOM 2123 N N . ALA A 1 288 ? 0.987 9.655 6.021 1.00 97.50 288 ALA A N 1
ATOM 2124 C CA . ALA A 1 288 ? 1.487 10.919 5.483 1.00 97.50 288 ALA A CA 1
ATOM 2125 C C . ALA A 1 288 ? 2.943 10.804 5.008 1.00 97.50 288 ALA A C 1
ATOM 2127 O O . ALA A 1 288 ? 3.278 11.309 3.938 1.00 97.50 288 ALA A O 1
ATOM 2128 N N . HIS A 1 289 ? 3.794 10.100 5.761 1.00 96.25 289 HIS A N 1
ATOM 2129 C CA . HIS A 1 289 ? 5.166 9.821 5.343 1.00 96.25 289 HIS A CA 1
ATOM 2130 C C . HIS A 1 289 ? 5.208 8.955 4.078 1.00 96.25 289 HIS A C 1
ATOM 2132 O O . HIS A 1 289 ? 5.883 9.319 3.121 1.00 96.25 289 HIS A O 1
ATOM 2138 N N . GLN A 1 290 ? 4.402 7.889 4.021 1.00 97.50 290 GLN A N 1
ATOM 2139 C CA . GLN A 1 290 ? 4.266 7.061 2.819 1.00 97.50 290 GLN A CA 1
ATOM 2140 C C . GLN A 1 290 ? 3.791 7.880 1.612 1.00 97.50 290 GLN A C 1
ATOM 2142 O O . GLN A 1 290 ? 4.316 7.714 0.515 1.00 97.50 290 GLN A O 1
ATOM 2147 N N . HIS A 1 291 ? 2.844 8.803 1.795 1.00 97.75 291 HIS A N 1
ATOM 2148 C CA . HIS A 1 291 ? 2.413 9.689 0.716 1.00 97.75 291 HIS A CA 1
ATOM 2149 C C . HIS A 1 291 ? 3.521 10.638 0.255 1.00 97.75 291 HIS A C 1
ATOM 2151 O O . HIS A 1 291 ? 3.702 10.804 -0.953 1.00 97.75 291 HIS A O 1
ATOM 2157 N N . ALA A 1 292 ? 4.288 11.220 1.179 1.00 96.69 292 ALA A N 1
ATOM 2158 C CA . ALA A 1 292 ? 5.444 12.041 0.829 1.00 96.69 292 ALA A CA 1
ATOM 2159 C C . ALA A 1 292 ? 6.456 11.237 -0.001 1.00 96.69 292 ALA A C 1
ATOM 2161 O O . ALA A 1 292 ? 6.873 11.698 -1.065 1.00 96.69 292 ALA A O 1
ATOM 2162 N N . ASP A 1 293 ? 6.753 10.002 0.412 1.00 97.00 293 ASP A N 1
ATOM 2163 C CA . ASP A 1 293 ? 7.633 9.104 -0.331 1.00 97.00 293 ASP A CA 1
ATOM 2164 C C . ASP A 1 293 ? 7.077 8.841 -1.732 1.00 97.00 293 ASP A C 1
ATOM 2166 O O . ASP A 1 293 ? 7.786 9.061 -2.714 1.00 97.00 293 ASP A O 1
ATOM 2170 N N . THR A 1 294 ? 5.799 8.461 -1.871 1.00 97.56 294 THR A N 1
ATOM 2171 C CA . THR A 1 294 ? 5.184 8.237 -3.197 1.00 97.56 294 THR A CA 1
ATOM 2172 C C . THR A 1 294 ? 5.258 9.469 -4.101 1.00 97.56 294 THR A C 1
ATOM 2174 O O . THR A 1 294 ? 5.488 9.327 -5.301 1.00 97.56 294 THR A O 1
ATOM 2177 N N . GLY A 1 295 ? 5.151 10.675 -3.535 1.00 97.38 295 GLY A N 1
ATOM 2178 C CA . GLY A 1 295 ? 5.351 11.924 -4.268 1.00 97.38 295 GLY A CA 1
ATOM 2179 C C . GLY A 1 295 ? 6.783 12.076 -4.787 1.00 97.38 295 GLY A C 1
ATOM 2180 O O . GLY A 1 295 ? 6.982 12.429 -5.948 1.00 97.38 295 GLY A O 1
ATOM 2181 N N . THR A 1 296 ? 7.789 11.745 -3.970 1.00 97.44 296 THR A N 1
ATOM 2182 C CA . THR A 1 296 ? 9.195 11.756 -4.419 1.00 97.44 296 THR A CA 1
ATOM 2183 C C . THR A 1 296 ? 9.475 10.705 -5.494 1.00 97.44 296 THR A C 1
ATOM 2185 O O . THR A 1 296 ? 10.209 10.985 -6.441 1.00 97.44 296 THR A O 1
ATOM 2188 N N . TRP A 1 297 ? 8.862 9.520 -5.399 1.00 98.00 297 TRP A N 1
ATOM 2189 C CA . TRP A 1 297 ? 8.964 8.477 -6.423 1.00 98.00 297 TRP A CA 1
ATOM 2190 C C . TRP A 1 297 ? 8.352 8.923 -7.750 1.00 98.00 297 TRP A C 1
ATOM 2192 O O . TRP A 1 297 ? 8.977 8.736 -8.790 1.00 98.00 297 TRP A O 1
ATOM 2202 N N . ALA A 1 298 ? 7.182 9.564 -7.719 1.00 98.19 298 ALA A N 1
ATOM 2203 C CA . ALA A 1 298 ? 6.553 10.118 -8.915 1.00 98.19 298 ALA A CA 1
ATOM 2204 C C . ALA A 1 298 ? 7.432 11.195 -9.577 1.00 98.19 298 ALA A C 1
ATOM 2206 O O . ALA A 1 298 ? 7.624 11.166 -10.790 1.00 98.19 298 ALA A O 1
ATOM 2207 N N . ALA A 1 299 ? 8.030 12.091 -8.783 1.00 97.69 299 ALA A N 1
ATOM 2208 C CA . ALA A 1 299 ? 8.945 13.112 -9.295 1.00 97.69 299 ALA A CA 1
ATOM 2209 C C . ALA A 1 299 ? 10.202 12.500 -9.942 1.00 97.69 299 ALA A C 1
ATOM 2211 O O . ALA A 1 299 ? 10.584 12.899 -11.040 1.00 97.69 299 ALA A O 1
ATOM 2212 N N . ARG A 1 300 ? 10.810 11.489 -9.303 1.00 98.19 300 ARG A N 1
ATOM 2213 C CA . ARG A 1 300 ? 11.956 10.754 -9.868 1.00 98.19 300 ARG A CA 1
ATOM 2214 C C . ARG A 1 300 ? 11.588 10.034 -11.160 1.00 98.19 300 ARG A C 1
ATOM 2216 O O . ARG A 1 300 ? 12.362 10.069 -12.109 1.00 98.19 300 ARG A O 1
ATOM 2223 N N . LEU A 1 301 ? 10.414 9.407 -11.216 1.00 98.50 301 LEU A N 1
ATOM 2224 C CA . LEU A 1 301 ? 9.948 8.727 -12.421 1.00 98.50 301 LEU A CA 1
ATOM 2225 C C . LEU A 1 301 ? 9.791 9.721 -13.578 1.00 98.50 301 LEU A C 1
ATOM 2227 O O . LEU A 1 301 ? 10.343 9.495 -14.651 1.00 98.50 301 LEU A O 1
ATOM 2231 N N . GLN A 1 302 ? 9.152 10.864 -13.331 1.00 98.44 302 GLN A N 1
ATOM 2232 C CA . GLN A 1 302 ? 9.003 11.923 -14.328 1.00 98.44 302 GLN A CA 1
ATOM 2233 C C . GLN A 1 302 ? 10.361 12.468 -14.808 1.00 98.44 302 GLN A C 1
ATOM 2235 O O . GLN A 1 302 ? 10.549 12.721 -16.000 1.00 98.44 302 GLN A O 1
ATOM 2240 N N . GLU A 1 303 ? 11.335 12.617 -13.907 1.00 98.12 303 GLU A N 1
ATOM 2241 C CA . GLU A 1 303 ? 12.702 12.988 -14.279 1.00 98.12 303 GLU A CA 1
ATOM 2242 C C . GLU A 1 303 ? 13.334 11.924 -15.188 1.00 98.12 303 GLU A C 1
ATOM 2244 O O . GLU A 1 303 ? 13.846 12.263 -16.258 1.00 98.12 303 GLU A O 1
ATOM 2249 N N . THR A 1 304 ? 13.227 10.636 -14.841 1.00 98.06 304 THR A N 1
ATOM 2250 C CA . THR A 1 304 ? 13.752 9.548 -15.684 1.00 98.06 304 THR A CA 1
ATOM 2251 C C . THR A 1 304 ? 13.068 9.469 -17.049 1.00 98.06 304 THR A C 1
ATOM 2253 O O . THR A 1 304 ? 13.747 9.253 -18.052 1.00 98.06 304 THR A O 1
ATOM 2256 N N . GLU A 1 305 ? 11.760 9.725 -17.128 1.00 98.56 305 GLU A N 1
ATOM 2257 C CA . GLU A 1 305 ? 11.016 9.811 -18.390 1.00 98.56 305 GLU A CA 1
ATOM 2258 C C . GLU A 1 305 ? 11.497 10.995 -19.245 1.00 98.56 305 GLU A C 1
ATOM 2260 O O . GLU A 1 305 ? 11.698 10.864 -20.456 1.00 98.56 305 GLU A O 1
ATOM 2265 N N . SER A 1 306 ? 11.768 12.148 -18.627 1.00 98.38 306 SER A N 1
ATOM 2266 C CA . SER A 1 306 ? 12.328 13.311 -19.330 1.00 98.38 306 SER A CA 1
ATOM 2267 C C . SER A 1 306 ? 13.745 13.047 -19.868 1.00 98.38 306 SER A C 1
ATOM 2269 O O . SER A 1 306 ? 14.093 13.461 -20.976 1.00 98.38 306 SER A O 1
ATOM 2271 N N . VAL A 1 307 ? 14.561 12.292 -19.126 1.00 98.31 307 VAL A N 1
ATOM 2272 C CA . VAL A 1 307 ? 15.895 11.871 -19.573 1.00 98.31 307 VAL A CA 1
ATOM 2273 C C . VAL A 1 307 ? 15.785 10.858 -20.711 1.00 98.31 307 VAL A C 1
ATOM 2275 O O . VAL A 1 307 ? 16.500 10.987 -21.705 1.00 98.31 307 VAL A O 1
ATOM 2278 N N . ALA A 1 308 ? 14.868 9.893 -20.614 1.00 97.94 308 ALA A N 1
ATOM 2279 C CA . ALA A 1 308 ? 14.631 8.898 -21.656 1.00 97.94 308 ALA A CA 1
ATOM 2280 C C . ALA A 1 308 ? 14.166 9.543 -22.972 1.00 97.94 308 ALA A C 1
ATOM 2282 O O . ALA A 1 308 ? 14.713 9.238 -24.031 1.00 97.94 308 ALA A O 1
ATOM 2283 N N . THR A 1 309 ? 13.227 10.494 -22.914 1.00 98.44 309 THR A N 1
ATOM 2284 C CA . THR A 1 309 ? 12.763 11.242 -24.100 1.00 98.44 309 THR A CA 1
ATOM 2285 C C . THR A 1 309 ? 13.874 12.094 -24.719 1.00 98.44 309 THR A C 1
ATOM 2287 O O . THR A 1 309 ? 14.028 12.125 -25.943 1.00 98.44 309 THR A O 1
ATOM 2290 N N . ARG A 1 310 ? 14.727 12.725 -23.901 1.00 98.50 310 ARG A N 1
ATOM 2291 C CA . ARG A 1 310 ? 15.920 13.433 -24.391 1.00 98.50 310 ARG A CA 1
ATOM 2292 C C . ARG A 1 310 ? 16.909 12.482 -25.064 1.00 98.50 310 ARG A C 1
ATOM 2294 O O . ARG A 1 310 ? 17.397 12.799 -26.149 1.00 98.50 310 ARG A O 1
ATOM 2301 N N . LEU A 1 311 ? 17.185 11.324 -24.467 1.00 98.19 311 LEU A N 1
ATOM 2302 C CA . LEU A 1 311 ? 18.073 10.320 -25.052 1.00 98.19 311 LEU A CA 1
ATOM 2303 C C . LEU A 1 311 ? 17.522 9.819 -26.393 1.00 98.19 311 LEU A C 1
ATOM 2305 O O . LEU A 1 311 ? 18.255 9.808 -27.380 1.00 98.19 311 LEU A O 1
ATOM 2309 N N . GLN A 1 312 ? 16.222 9.523 -26.464 1.00 98.56 312 GLN A N 1
ATOM 2310 C CA . GLN A 1 312 ? 15.544 9.136 -27.702 1.00 98.56 312 GLN A CA 1
ATOM 2311 C C . GLN A 1 312 ? 15.719 10.196 -28.798 1.00 98.56 312 GLN A C 1
ATOM 2313 O O . GLN A 1 312 ? 16.092 9.865 -29.921 1.00 98.56 312 GLN A O 1
ATOM 2318 N N . SER A 1 313 ? 15.533 11.479 -28.470 1.00 98.62 313 SER A N 1
ATOM 2319 C CA . SER A 1 313 ? 15.761 12.563 -29.434 1.00 98.62 313 SER A CA 1
ATOM 2320 C C . SER A 1 313 ? 17.219 12.645 -29.909 1.00 98.62 313 SER A C 1
ATOM 2322 O O . SER A 1 313 ? 17.466 12.893 -31.086 1.00 98.62 313 SER A O 1
ATOM 2324 N N . SER A 1 314 ? 18.192 12.387 -29.026 1.00 98.56 314 SER A N 1
ATOM 2325 C CA . SER A 1 314 ? 19.613 12.399 -29.394 1.00 98.56 314 SER A CA 1
ATOM 2326 C C . SER A 1 314 ? 19.992 11.241 -30.317 1.00 98.56 314 SER A C 1
ATOM 2328 O O . SER A 1 314 ? 20.763 11.447 -31.251 1.00 98.56 314 SER A O 1
ATOM 2330 N N . VAL A 1 315 ? 19.401 10.059 -30.111 1.00 98.50 315 VAL A N 1
ATOM 2331 C CA . VAL A 1 315 ? 19.581 8.898 -30.993 1.00 98.50 315 VAL A CA 1
ATOM 2332 C C . VAL A 1 315 ? 19.031 9.205 -32.385 1.00 98.50 315 VAL A C 1
ATOM 2334 O O . VAL A 1 315 ? 19.756 9.025 -33.355 1.00 98.50 315 VAL A O 1
ATOM 2337 N N . LEU A 1 316 ? 17.831 9.789 -32.491 1.00 98.56 316 LEU A N 1
ATOM 2338 C CA . LEU A 1 316 ? 17.258 10.190 -33.786 1.00 98.56 316 LEU A CA 1
ATOM 2339 C C . LEU A 1 316 ? 18.132 11.212 -34.537 1.00 98.56 316 LEU A C 1
ATOM 2341 O O . LEU A 1 316 ? 18.266 11.149 -35.757 1.00 98.56 316 LEU A O 1
ATOM 2345 N N . VAL A 1 317 ? 18.750 12.160 -33.824 1.00 98.56 317 VAL A N 1
ATOM 2346 C CA . VAL A 1 317 ? 19.684 13.124 -34.433 1.00 98.56 317 VAL A CA 1
ATOM 2347 C C . VAL A 1 317 ? 20.956 12.428 -34.923 1.00 98.56 317 VAL A C 1
ATOM 2349 O O . VAL A 1 317 ? 21.452 12.759 -36.002 1.00 98.56 317 VAL A O 1
ATOM 2352 N N . LEU A 1 318 ? 21.483 11.466 -34.159 1.00 98.25 318 LEU A N 1
ATOM 2353 C CA . LEU A 1 318 ? 22.639 10.673 -34.573 1.00 98.25 318 LEU A CA 1
ATOM 2354 C C . LEU A 1 318 ? 22.319 9.821 -35.805 1.00 98.25 318 LEU A C 1
ATOM 2356 O O . LEU A 1 318 ? 23.100 9.855 -36.753 1.00 98.25 318 LEU A O 1
ATOM 2360 N N . GLU A 1 319 ? 21.162 9.156 -35.836 1.00 98.38 319 GLU A N 1
ATOM 2361 C CA . GLU A 1 319 ? 20.670 8.401 -36.997 1.00 98.38 319 GLU A CA 1
ATOM 2362 C C . GLU A 1 319 ? 20.573 9.304 -38.231 1.00 98.38 319 GLU A C 1
ATOM 2364 O O . GLU A 1 319 ? 21.180 9.015 -39.259 1.00 98.38 319 GLU A O 1
ATOM 2369 N N . GLN A 1 320 ? 19.948 10.479 -38.101 1.00 98.56 320 GLN A N 1
ATOM 2370 C CA . GLN A 1 320 ? 19.869 11.444 -39.200 1.00 98.56 320 GLN A CA 1
ATOM 2371 C C . GLN A 1 320 ? 21.255 11.929 -39.661 1.00 98.56 320 GLN A C 1
ATOM 2373 O O . GLN A 1 320 ? 21.460 12.215 -40.844 1.00 98.56 320 GLN A O 1
ATOM 2378 N N . SER A 1 321 ? 22.215 12.077 -38.743 1.00 98.50 321 SER A N 1
ATOM 2379 C CA . SER A 1 321 ? 23.582 12.457 -39.110 1.00 98.50 321 SER A CA 1
ATOM 2380 C C . SER A 1 321 ? 24.309 11.334 -39.860 1.00 98.50 321 SER A C 1
ATOM 2382 O O . SER A 1 321 ? 25.046 11.618 -40.806 1.00 98.50 321 SER A O 1
ATOM 2384 N N . LEU A 1 322 ? 24.056 10.075 -39.491 1.00 98.31 322 LEU A N 1
ATOM 2385 C CA . LEU A 1 322 ? 24.613 8.894 -40.143 1.00 98.31 322 LEU A CA 1
ATOM 2386 C C . LEU A 1 322 ? 24.033 8.740 -41.552 1.00 98.31 322 LEU A C 1
ATOM 2388 O O . LEU A 1 322 ? 24.804 8.582 -42.492 1.00 98.31 322 LEU A O 1
ATOM 2392 N N . ASP A 1 323 ? 22.724 8.924 -41.726 1.00 98.38 323 ASP A N 1
ATOM 2393 C CA . ASP A 1 323 ? 22.073 8.917 -43.042 1.00 98.38 323 ASP A CA 1
ATOM 2394 C C . ASP A 1 323 ? 22.653 9.989 -43.975 1.00 98.38 323 ASP A C 1
ATOM 2396 O O . ASP A 1 323 ? 22.952 9.720 -45.138 1.00 98.38 323 ASP A O 1
ATOM 2400 N N . LYS A 1 324 ? 22.876 11.210 -43.465 1.00 98.31 324 LYS A N 1
ATOM 2401 C CA . LYS A 1 324 ? 23.529 12.288 -44.232 1.00 98.31 324 LYS A CA 1
ATOM 2402 C C . LYS A 1 324 ? 24.960 11.926 -44.619 1.00 98.31 324 LYS A C 1
ATOM 2404 O O . LYS A 1 324 ? 25.373 12.206 -45.741 1.00 98.31 324 LYS A O 1
ATOM 2409 N N . MET A 1 325 ? 25.710 11.309 -43.707 1.00 98.12 325 MET A N 1
ATOM 2410 C CA . MET A 1 325 ? 27.073 10.852 -43.975 1.00 98.12 325 MET A CA 1
ATOM 2411 C C . MET A 1 325 ? 27.087 9.732 -45.019 1.00 98.12 325 MET A C 1
ATOM 2413 O O . MET A 1 325 ? 27.878 9.788 -45.954 1.00 98.12 325 MET A O 1
ATOM 2417 N N . GLN A 1 326 ? 26.182 8.759 -44.910 1.00 98.31 326 GLN A N 1
ATOM 2418 C CA . GLN A 1 326 ? 26.024 7.673 -45.874 1.00 98.31 326 GLN A CA 1
ATOM 2419 C C . GLN A 1 326 ? 25.634 8.206 -47.257 1.00 98.31 326 GLN A C 1
ATOM 2421 O O . GLN A 1 326 ? 26.207 7.784 -48.259 1.00 98.31 326 GLN A O 1
ATOM 2426 N N . HIS A 1 327 ? 24.707 9.164 -47.324 1.00 98.25 327 HIS A N 1
ATOM 2427 C CA . HIS A 1 327 ? 24.334 9.808 -48.581 1.00 98.25 327 HIS A CA 1
ATOM 2428 C C . HIS A 1 327 ? 25.509 10.578 -49.197 1.00 98.25 327 HIS A C 1
ATOM 2430 O O . HIS A 1 327 ? 25.793 10.397 -50.376 1.00 98.25 327 HIS A O 1
ATOM 2436 N N . GLY A 1 328 ? 26.241 11.360 -48.396 1.00 98.25 328 GLY A N 1
ATOM 2437 C CA . GLY A 1 328 ? 27.426 12.086 -48.859 1.00 98.25 328 GLY A CA 1
ATOM 2438 C C . GLY A 1 328 ? 28.567 11.169 -49.313 1.00 98.25 328 GLY A C 1
ATOM 2439 O O . GLY A 1 328 ? 29.268 11.493 -50.267 1.00 98.25 328 GLY A O 1
ATOM 2440 N N . LEU A 1 329 ? 28.740 10.003 -48.679 1.00 97.62 329 LEU A N 1
ATOM 2441 C CA . LEU A 1 329 ? 29.698 8.982 -49.118 1.00 97.62 329 LEU A CA 1
ATOM 2442 C C . LEU A 1 329 ? 29.291 8.348 -50.451 1.00 97.62 329 LEU A C 1
ATOM 2444 O O . LEU A 1 329 ? 30.152 8.164 -51.308 1.00 97.62 329 LEU A O 1
ATOM 2448 N N . ASN A 1 330 ? 28.004 8.051 -50.645 1.00 97.88 330 ASN A N 1
ATOM 2449 C CA . ASN A 1 330 ? 27.500 7.532 -51.918 1.00 97.88 330 ASN A CA 1
ATOM 2450 C C . ASN A 1 330 ? 27.649 8.567 -53.039 1.00 97.88 330 ASN A C 1
ATOM 2452 O O . ASN A 1 330 ? 28.161 8.235 -54.101 1.00 97.88 330 ASN A O 1
ATOM 2456 N N . GLU A 1 331 ? 27.296 9.830 -52.784 1.00 98.00 331 GLU A N 1
ATOM 2457 C CA . GLU A 1 331 ? 27.480 10.917 -53.752 1.00 98.00 331 GLU A CA 1
ATOM 2458 C C . GLU A 1 331 ? 28.963 11.105 -54.109 1.00 98.00 331 GLU A C 1
ATOM 2460 O O . GLU A 1 331 ? 29.309 11.269 -55.278 1.00 98.00 331 GLU A O 1
ATOM 2465 N N . ASN A 1 332 ? 29.863 11.029 -53.124 1.00 97.81 332 ASN A N 1
ATOM 2466 C CA . ASN A 1 332 ? 31.303 11.091 -53.366 1.00 97.81 332 ASN A CA 1
ATOM 2467 C C . ASN A 1 332 ? 31.797 9.893 -54.196 1.00 97.81 332 ASN A C 1
ATOM 2469 O O . ASN A 1 332 ? 32.563 10.080 -55.140 1.00 97.81 332 ASN A O 1
ATOM 2473 N N . ALA A 1 333 ? 31.330 8.679 -53.893 1.00 97.31 333 ALA A N 1
ATOM 2474 C CA . ALA A 1 333 ? 31.651 7.488 -54.673 1.00 97.31 333 ALA A CA 1
ATOM 2475 C C . ALA A 1 333 ? 31.168 7.622 -56.129 1.00 97.31 333 ALA A C 1
ATOM 2477 O O . ALA A 1 333 ? 31.940 7.365 -57.055 1.00 97.31 333 ALA A O 1
ATOM 2478 N N . ASP A 1 334 ? 29.946 8.112 -56.345 1.00 96.75 334 ASP A N 1
ATOM 2479 C CA . ASP A 1 334 ? 29.397 8.384 -57.677 1.00 96.75 334 ASP A CA 1
ATOM 2480 C C . ASP A 1 334 ? 30.232 9.440 -58.419 1.00 96.75 334 ASP A C 1
ATOM 2482 O O . ASP A 1 334 ? 30.573 9.253 -59.590 1.00 96.75 334 ASP A O 1
ATOM 2486 N N . GLN A 1 335 ? 30.663 10.509 -57.740 1.00 96.94 335 GLN A N 1
ATOM 2487 C CA . GLN A 1 335 ? 31.574 11.506 -58.313 1.00 96.94 335 GLN A CA 1
ATOM 2488 C C . GLN A 1 335 ? 32.932 10.902 -58.689 1.00 96.94 335 GLN A C 1
ATOM 2490 O O . GLN A 1 335 ? 33.448 11.201 -59.766 1.00 96.94 335 GLN A O 1
ATOM 2495 N N . ILE A 1 336 ? 33.508 10.032 -57.851 1.00 96.56 336 ILE A N 1
ATOM 2496 C CA . ILE A 1 336 ? 34.763 9.330 -58.161 1.00 96.56 336 ILE A CA 1
ATOM 2497 C C . ILE A 1 336 ? 34.593 8.458 -59.406 1.00 96.56 336 ILE A C 1
ATOM 2499 O O . ILE A 1 336 ? 35.456 8.503 -60.280 1.00 96.56 336 ILE A O 1
ATOM 2503 N N . THR A 1 337 ? 33.489 7.714 -59.528 1.00 96.31 337 THR A N 1
ATOM 2504 C CA . THR A 1 337 ? 33.234 6.885 -60.720 1.00 96.31 337 THR A CA 1
ATOM 2505 C C . THR A 1 337 ? 33.013 7.725 -61.980 1.00 96.31 337 THR A C 1
ATOM 2507 O O . THR A 1 337 ? 33.528 7.389 -63.045 1.00 96.31 337 THR A O 1
ATOM 2510 N N . CYS A 1 338 ? 32.322 8.865 -61.880 1.00 95.81 338 CYS A N 1
ATOM 2511 C CA . CYS A 1 338 ? 32.190 9.802 -62.997 1.00 95.81 338 CYS A CA 1
ATOM 2512 C C . CYS A 1 338 ? 33.557 10.368 -63.409 1.00 95.81 338 CYS A C 1
ATOM 2514 O O . CYS A 1 338 ? 33.889 10.389 -64.595 1.00 95.81 338 CYS A O 1
ATOM 2516 N N . ASN A 1 339 ? 34.376 10.776 -62.436 1.00 92.88 339 ASN A N 1
ATOM 2517 C CA . ASN A 1 339 ? 35.719 11.303 -62.675 1.00 92.88 339 ASN A CA 1
ATOM 2518 C C . ASN A 1 339 ? 36.656 10.245 -63.272 1.00 92.88 339 ASN A C 1
ATOM 2520 O O . ASN A 1 339 ? 37.427 10.570 -64.174 1.00 92.88 339 ASN A O 1
ATOM 2524 N N . SER A 1 340 ? 36.579 8.987 -62.824 1.00 93.38 340 SER A N 1
ATOM 2525 C CA . SER A 1 340 ? 37.370 7.898 -63.405 1.00 93.38 340 SER A CA 1
ATOM 2526 C C . SER A 1 340 ? 36.967 7.629 -64.853 1.00 93.38 340 SER A C 1
ATOM 2528 O O . SER A 1 340 ? 37.841 7.477 -65.693 1.00 93.38 340 SER A O 1
ATOM 2530 N N . VAL A 1 341 ? 35.670 7.673 -65.183 1.00 92.56 341 VAL A N 1
ATOM 2531 C CA . VAL A 1 341 ? 35.195 7.544 -66.574 1.00 92.56 341 VAL A CA 1
ATOM 2532 C C . VAL A 1 341 ? 35.689 8.699 -67.453 1.00 92.56 341 VAL A C 1
ATOM 2534 O O . VAL A 1 341 ? 36.076 8.472 -68.599 1.00 92.56 341 VAL A O 1
ATOM 2537 N N . VAL A 1 342 ? 35.710 9.935 -66.943 1.00 90.38 342 VAL A N 1
ATOM 2538 C CA . VAL A 1 342 ? 36.271 11.085 -67.677 1.00 90.38 342 VAL A CA 1
ATOM 2539 C C . VAL A 1 342 ? 37.777 10.910 -67.895 1.00 90.38 342 VAL A C 1
ATOM 2541 O O . VAL A 1 342 ? 38.245 11.094 -69.018 1.00 90.38 342 VAL A O 1
ATOM 2544 N N . ALA A 1 343 ? 38.523 10.490 -66.871 1.00 86.38 343 ALA A N 1
ATOM 2545 C CA . ALA A 1 343 ? 39.957 10.213 -66.977 1.00 86.38 343 ALA A CA 1
ATOM 2546 C C . ALA A 1 343 ? 40.261 9.060 -67.959 1.00 86.38 343 ALA A C 1
ATOM 2548 O O . ALA A 1 343 ? 41.190 9.144 -68.772 1.00 86.38 343 ALA A O 1
ATOM 2549 N N . ASP A 1 344 ? 39.435 8.013 -67.956 1.00 85.44 344 ASP A N 1
ATOM 2550 C CA . ASP A 1 344 ? 39.506 6.909 -68.916 1.00 85.44 344 ASP A CA 1
ATOM 2551 C C . ASP A 1 344 ? 39.153 7.372 -70.337 1.00 85.44 344 ASP A C 1
ATOM 2553 O O . ASP A 1 344 ? 39.742 6.887 -71.299 1.00 85.44 344 ASP A O 1
ATOM 2557 N N . GLY A 1 345 ? 38.240 8.336 -70.496 1.00 80.56 345 GLY A N 1
ATOM 2558 C CA . GLY A 1 345 ? 37.888 8.955 -71.779 1.00 80.56 345 GLY A CA 1
ATOM 2559 C C . G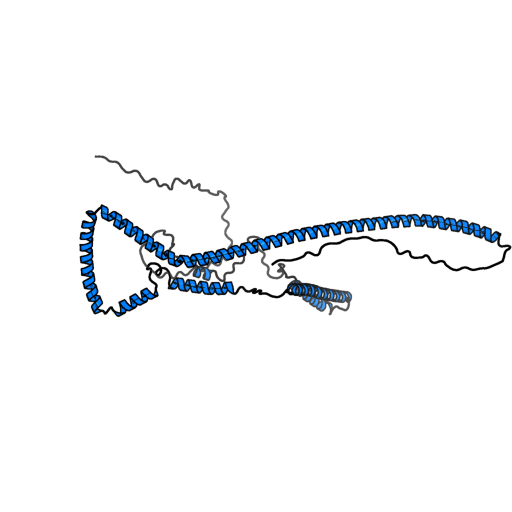LY A 1 345 ? 38.933 9.946 -72.311 1.00 80.56 345 GLY A C 1
ATOM 2560 O O . GLY A 1 345 ? 39.077 10.109 -73.526 1.00 80.56 345 GLY A O 1
ATOM 2561 N N . GLU A 1 346 ? 39.717 10.579 -71.438 1.00 73.19 346 GLU A N 1
ATOM 2562 C CA . GLU A 1 346 ? 40.866 11.402 -71.830 1.00 73.19 346 GLU A CA 1
ATOM 2563 C C . GLU A 1 346 ? 42.086 10.560 -72.205 1.00 73.19 346 GLU A C 1
ATOM 2565 O O . GLU A 1 346 ? 42.833 10.944 -73.107 1.00 73.19 346 GLU A O 1
ATOM 2570 N N . SER A 1 347 ? 42.250 9.375 -71.615 1.00 72.44 347 SER A N 1
ATOM 2571 C CA . SER A 1 347 ? 43.326 8.437 -71.957 1.00 72.44 347 SER A CA 1
ATOM 2572 C C . SER A 1 347 ? 43.445 8.122 -73.461 1.00 72.44 347 SER A C 1
ATOM 2574 O O . SER A 1 347 ? 44.557 8.218 -73.981 1.00 72.44 347 SER A O 1
ATOM 2576 N N . PRO A 1 348 ? 42.379 7.826 -74.237 1.00 70.50 348 PRO A N 1
ATOM 2577 C CA . PRO A 1 348 ? 42.485 7.648 -75.682 1.00 70.50 348 PRO A CA 1
ATOM 2578 C C . PRO A 1 348 ? 42.772 8.957 -76.421 1.00 70.50 348 PRO A C 1
ATOM 2580 O O . PRO A 1 348 ? 43.415 8.907 -77.466 1.00 70.50 348 PRO A O 1
ATOM 2583 N N . ARG A 1 349 ? 42.364 10.127 -75.903 1.00 71.06 349 ARG A N 1
ATOM 2584 C CA . ARG A 1 349 ? 42.729 11.423 -76.508 1.00 71.06 349 ARG A CA 1
ATOM 2585 C C . ARG A 1 349 ? 44.213 11.708 -76.316 1.00 71.06 349 ARG A C 1
ATOM 2587 O O . ARG A 1 349 ? 44.882 12.070 -77.278 1.00 71.06 349 ARG A O 1
ATOM 2594 N N . ILE A 1 350 ? 44.739 11.481 -75.114 1.00 72.94 350 ILE A N 1
ATOM 2595 C CA . ILE A 1 350 ? 46.168 11.602 -74.813 1.00 72.94 350 ILE A CA 1
ATOM 2596 C C . ILE A 1 350 ? 46.958 10.567 -75.616 1.00 72.94 350 ILE A C 1
ATOM 2598 O O . ILE A 1 350 ? 47.977 10.914 -76.199 1.00 72.94 350 ILE A O 1
ATOM 2602 N N . ASN A 1 351 ? 46.475 9.329 -75.734 1.00 73.62 351 ASN A N 1
ATOM 2603 C CA . ASN A 1 351 ? 47.136 8.289 -76.524 1.00 73.62 351 ASN A CA 1
ATOM 2604 C C . ASN A 1 351 ? 47.086 8.591 -78.036 1.00 73.62 351 ASN A C 1
ATOM 2606 O O . ASN A 1 351 ? 48.064 8.368 -78.742 1.00 73.62 351 ASN A O 1
ATOM 2610 N N . ALA A 1 352 ? 45.994 9.172 -78.545 1.00 72.12 352 ALA A N 1
ATOM 2611 C CA . ALA A 1 352 ? 45.903 9.645 -79.928 1.00 72.12 352 ALA A CA 1
ATOM 2612 C C . ALA A 1 352 ? 46.862 10.814 -80.199 1.00 72.12 352 ALA A C 1
ATOM 2614 O O . ALA A 1 352 ? 47.548 10.817 -81.219 1.00 72.12 352 ALA A O 1
ATOM 2615 N N . VAL A 1 353 ? 46.964 11.774 -79.274 1.00 74.44 353 VAL A N 1
ATOM 2616 C CA . VAL A 1 353 ? 47.945 12.865 -79.357 1.00 74.44 353 VAL A CA 1
ATOM 2617 C C . VAL A 1 353 ? 49.370 12.320 -79.249 1.00 74.44 353 VAL A C 1
ATOM 2619 O O . VAL A 1 353 ? 50.215 12.707 -80.044 1.00 74.44 353 VAL A O 1
ATOM 2622 N N . ALA A 1 354 ? 49.647 11.383 -78.342 1.00 71.56 354 ALA A N 1
ATOM 2623 C CA . ALA A 1 354 ? 50.962 10.766 -78.185 1.00 71.56 354 ALA A CA 1
ATOM 2624 C C . ALA A 1 354 ? 51.376 9.951 -79.421 1.00 71.56 354 ALA A C 1
ATOM 2626 O O . ALA A 1 354 ? 52.535 10.012 -79.827 1.00 71.56 354 ALA A O 1
ATOM 2627 N N . ASN A 1 355 ? 50.443 9.237 -80.057 1.00 74.31 355 ASN A N 1
ATOM 2628 C CA . ASN A 1 355 ? 50.693 8.549 -81.325 1.00 74.31 355 ASN A CA 1
ATOM 2629 C C . ASN A 1 355 ? 50.912 9.547 -82.472 1.00 74.31 355 ASN A C 1
ATOM 2631 O O . ASN A 1 355 ? 51.876 9.397 -83.213 1.00 74.31 355 ASN A O 1
ATOM 2635 N N . GLY A 1 356 ? 50.130 10.629 -82.552 1.00 72.69 356 GLY A N 1
ATOM 2636 C CA . GLY A 1 356 ? 50.374 11.708 -83.518 1.00 72.69 356 GLY A CA 1
ATOM 2637 C C . GLY A 1 356 ? 51.714 12.429 -83.298 1.00 72.69 356 GLY A C 1
ATOM 2638 O O . GLY A 1 356 ? 52.409 12.780 -84.252 1.00 72.69 356 GLY A O 1
ATOM 2639 N N . VAL A 1 357 ? 52.137 12.602 -82.043 1.00 73.69 357 VAL A N 1
ATOM 2640 C CA . VAL A 1 357 ? 53.466 13.130 -81.707 1.00 73.69 357 VAL A CA 1
ATOM 2641 C C . VAL A 1 357 ? 54.551 12.122 -82.077 1.00 73.69 357 VAL A C 1
ATOM 2643 O O . VAL A 1 357 ? 55.560 12.529 -82.635 1.00 73.69 357 VAL A O 1
ATOM 2646 N N . ARG A 1 358 ? 54.369 10.814 -81.862 1.00 71.81 358 ARG A N 1
ATOM 2647 C CA . ARG A 1 358 ? 55.321 9.801 -82.354 1.00 71.81 358 ARG A CA 1
ATOM 2648 C C . ARG A 1 358 ? 55.434 9.799 -83.872 1.00 71.81 358 ARG A C 1
ATOM 2650 O O . ARG A 1 358 ? 56.553 9.730 -84.359 1.00 71.81 358 ARG A O 1
ATOM 2657 N N . ASP A 1 359 ? 54.333 9.933 -84.602 1.00 70.50 359 ASP A N 1
ATOM 2658 C CA . ASP A 1 359 ? 54.355 9.980 -86.068 1.00 70.50 359 ASP A CA 1
ATOM 2659 C C . ASP A 1 359 ? 55.067 11.238 -86.578 1.00 70.50 359 ASP A C 1
ATOM 2661 O O . ASP A 1 359 ? 55.896 11.174 -87.486 1.00 70.50 359 ASP A O 1
ATOM 2665 N N . THR A 1 360 ? 54.821 12.388 -85.947 1.00 71.56 360 THR A N 1
ATOM 2666 C CA . THR A 1 360 ? 55.544 13.628 -86.271 1.00 71.56 360 THR A CA 1
ATOM 2667 C C . THR A 1 360 ? 57.005 13.583 -85.826 1.00 71.56 360 THR A C 1
ATOM 2669 O O . THR A 1 360 ? 57.860 14.050 -86.570 1.00 71.56 360 THR A O 1
ATOM 2672 N N . THR A 1 361 ? 57.331 12.961 -84.691 1.00 69.25 361 THR A N 1
ATOM 2673 C CA . THR A 1 361 ? 58.717 12.762 -84.232 1.00 69.25 361 THR A CA 1
ATOM 2674 C C . THR A 1 361 ? 59.452 11.777 -85.136 1.00 69.25 361 THR A C 1
ATOM 2676 O O . THR A 1 361 ? 60.584 12.047 -85.497 1.00 69.25 361 THR A O 1
ATOM 2679 N N . ALA A 1 362 ? 58.810 10.706 -85.612 1.00 64.50 362 ALA A N 1
ATOM 2680 C CA . ALA A 1 362 ? 59.363 9.809 -86.628 1.00 64.50 362 ALA A CA 1
ATOM 2681 C C . ALA A 1 362 ? 59.599 10.541 -87.959 1.00 64.50 362 ALA A C 1
ATOM 2683 O O . ALA A 1 362 ? 60.597 10.300 -88.636 1.00 64.50 362 ALA A O 1
ATOM 2684 N N . CYS A 1 363 ? 58.721 11.482 -88.316 1.00 60.16 363 CYS A N 1
ATOM 2685 C CA . CYS A 1 363 ? 58.907 12.346 -89.477 1.00 60.16 363 CYS A CA 1
ATOM 2686 C C . CYS A 1 363 ? 60.077 13.329 -89.274 1.00 60.16 363 CYS A C 1
ATOM 2688 O O . CYS A 1 363 ? 60.881 13.529 -90.183 1.00 60.16 363 CYS A O 1
ATOM 2690 N N . VAL A 1 364 ? 60.222 13.902 -88.076 1.00 66.81 364 VAL A N 1
ATOM 2691 C CA . VAL A 1 364 ? 61.348 14.772 -87.701 1.00 66.81 364 VAL A CA 1
ATOM 2692 C C . VAL A 1 364 ? 62.655 13.984 -87.591 1.00 66.81 364 VAL A C 1
ATOM 2694 O O . VAL A 1 364 ? 63.678 14.494 -88.024 1.00 66.81 364 VAL A O 1
ATOM 2697 N N . ASP A 1 365 ? 62.649 12.738 -87.120 1.00 61.12 365 ASP A N 1
ATOM 2698 C CA . ASP A 1 365 ? 63.814 11.848 -87.079 1.00 61.12 365 ASP A CA 1
ATOM 2699 C C . ASP A 1 365 ? 64.200 11.352 -88.479 1.00 61.12 365 ASP A C 1
ATOM 2701 O O . ASP A 1 365 ? 65.387 11.222 -88.778 1.00 61.12 365 ASP A O 1
ATOM 2705 N N . ALA A 1 366 ? 63.235 11.149 -89.383 1.00 58.88 366 ALA A N 1
ATOM 2706 C CA . ALA A 1 366 ? 63.507 10.915 -90.801 1.00 58.88 366 ALA A CA 1
ATOM 2707 C C . ALA A 1 366 ? 64.164 12.145 -91.454 1.00 58.88 366 ALA A C 1
ATOM 2709 O O . ALA A 1 366 ? 65.151 12.005 -92.176 1.00 58.88 366 ALA A O 1
ATOM 2710 N N . ILE A 1 367 ? 63.689 13.355 -91.139 1.00 58.41 367 ILE A N 1
ATOM 2711 C CA . ILE A 1 367 ? 64.311 14.613 -91.584 1.00 58.41 367 ILE A CA 1
ATOM 2712 C C . ILE A 1 367 ? 65.691 14.809 -90.920 1.00 58.41 367 ILE A C 1
ATOM 2714 O O . ILE A 1 367 ? 66.652 15.200 -91.580 1.00 58.41 367 ILE A O 1
ATOM 2718 N N . SER A 1 368 ? 65.847 14.466 -89.642 1.00 57.25 368 SER A N 1
ATOM 2719 C CA . SER A 1 368 ? 67.104 14.551 -88.884 1.00 57.25 368 SER A CA 1
ATOM 2720 C C . SER A 1 368 ? 68.148 13.550 -89.392 1.00 57.25 368 SER A C 1
ATOM 2722 O O . SER A 1 368 ? 69.320 13.897 -89.526 1.00 57.25 368 SER A O 1
ATOM 2724 N N . ASN A 1 369 ? 67.739 12.350 -89.816 1.00 52.88 369 ASN A N 1
ATOM 2725 C CA . ASN A 1 369 ? 68.611 11.386 -90.495 1.00 52.88 369 ASN A CA 1
ATOM 2726 C C . ASN A 1 369 ? 69.002 11.829 -91.915 1.00 52.88 369 ASN A C 1
ATOM 2728 O O . ASN A 1 369 ? 70.074 11.450 -92.383 1.00 52.88 369 ASN A O 1
ATOM 2732 N N . MET A 1 370 ? 68.211 12.685 -92.573 1.00 50.56 370 MET A N 1
ATOM 2733 C CA . MET A 1 370 ? 68.651 13.385 -93.790 1.00 50.56 370 MET A CA 1
ATOM 2734 C C . MET A 1 370 ? 69.590 14.567 -93.501 1.00 50.56 370 MET A C 1
ATOM 2736 O O . MET A 1 370 ? 70.307 15.006 -94.396 1.00 50.56 370 MET A O 1
ATOM 2740 N N . THR A 1 371 ? 69.639 15.051 -92.257 1.00 48.38 371 THR A N 1
ATOM 2741 C CA . THR A 1 371 ? 70.432 16.227 -91.851 1.00 48.38 371 THR A CA 1
ATOM 2742 C C . THR A 1 371 ? 71.626 15.859 -90.952 1.00 48.38 371 THR A C 1
ATOM 2744 O O . THR A 1 371 ? 72.340 16.728 -90.462 1.00 48.38 371 THR A O 1
ATOM 2747 N N . LYS A 1 372 ? 71.918 14.562 -90.775 1.00 46.09 372 LYS A N 1
ATOM 2748 C CA . LYS A 1 372 ? 73.103 14.040 -90.067 1.00 46.09 372 LYS A CA 1
ATOM 2749 C C . LYS A 1 372 ? 74.294 13.796 -91.003 1.00 46.09 372 LYS A C 1
ATOM 2751 O O . LYS A 1 372 ? 75.014 12.808 -90.892 1.00 46.09 372 LYS A O 1
ATOM 2756 N N . VAL A 1 373 ? 74.545 14.766 -91.881 1.00 49.44 373 VAL A N 1
ATOM 2757 C CA . VAL A 1 373 ? 75.889 15.077 -92.380 1.00 49.44 373 VAL A CA 1
ATOM 2758 C C . VAL A 1 373 ? 76.240 16.457 -91.834 1.00 49.44 373 VAL A C 1
ATOM 2760 O O . VAL A 1 373 ? 75.876 17.476 -92.405 1.00 49.44 373 VAL A O 1
ATOM 2763 N N . GLY A 1 374 ? 76.943 16.462 -90.702 1.00 43.53 374 GLY A N 1
ATOM 2764 C CA . GLY A 1 374 ? 77.575 17.651 -90.136 1.00 43.53 374 GLY A CA 1
ATOM 2765 C C . GLY A 1 374 ? 76.740 18.380 -89.089 1.00 43.53 374 GLY A C 1
ATOM 2766 O O . GLY A 1 374 ? 75.952 19.249 -89.422 1.00 43.53 374 GLY A O 1
ATOM 2767 N N . ASN A 1 375 ? 76.975 18.089 -87.810 1.00 39.19 375 ASN A N 1
ATOM 2768 C CA . ASN A 1 375 ? 77.730 19.008 -86.954 1.00 39.19 375 ASN A CA 1
ATOM 2769 C C . ASN A 1 375 ? 77.920 18.380 -85.566 1.00 39.19 375 ASN A C 1
ATOM 2771 O O . ASN A 1 375 ? 76.966 18.043 -84.870 1.00 39.19 375 ASN A O 1
ATOM 2775 N N . THR A 1 376 ? 79.175 18.217 -85.177 1.00 42.09 376 THR A N 1
ATOM 2776 C CA . THR A 1 376 ? 79.624 18.031 -83.794 1.00 42.09 376 THR A CA 1
ATOM 2777 C C . THR A 1 376 ? 79.673 19.389 -83.092 1.00 42.09 376 THR A C 1
ATOM 2779 O O . THR A 1 376 ? 79.990 20.353 -83.784 1.00 42.09 376 THR A O 1
ATOM 2782 N N . VAL A 1 377 ? 79.482 19.433 -81.757 1.00 38.91 377 VAL A N 1
ATOM 2783 C CA . VAL A 1 377 ? 80.226 20.248 -80.745 1.00 38.91 377 VAL A CA 1
ATOM 2784 C C . VAL A 1 377 ? 79.332 20.733 -79.568 1.00 38.91 377 VAL A C 1
ATOM 2786 O O . VAL A 1 377 ? 78.338 21.406 -79.804 1.00 38.91 377 VAL A O 1
ATOM 2789 N N . VAL A 1 378 ? 79.801 20.425 -78.333 1.00 38.47 378 VAL A N 1
ATOM 2790 C CA . VAL A 1 378 ? 79.620 21.079 -76.990 1.00 38.47 378 VAL A CA 1
ATOM 2791 C C . VAL A 1 378 ? 78.220 20.992 -76.342 1.00 38.47 378 VAL A C 1
ATOM 2793 O O . VAL A 1 378 ? 77.243 21.378 -76.961 1.00 38.47 378 VAL A O 1
ATOM 2796 N N . ALA A 1 379 ? 77.983 20.340 -75.189 1.00 37.41 379 ALA A N 1
ATOM 2797 C CA . ALA A 1 379 ? 78.520 20.397 -73.805 1.00 37.41 379 ALA A CA 1
ATOM 2798 C C . ALA A 1 379 ? 77.919 21.521 -72.915 1.00 37.41 379 ALA A C 1
ATOM 2800 O O . ALA A 1 379 ? 77.628 22.596 -73.418 1.00 37.41 379 ALA A O 1
ATOM 2801 N N . GLU A 1 380 ? 77.805 21.209 -71.609 1.00 37.06 380 GLU A N 1
ATOM 2802 C CA . GLU A 1 380 ? 77.278 21.959 -70.431 1.00 37.06 380 GLU A CA 1
ATOM 2803 C C . GLU A 1 380 ? 75.767 21.805 -70.135 1.00 37.06 380 GLU A C 1
ATOM 2805 O O . GLU A 1 380 ? 74.933 22.036 -71.001 1.00 37.06 380 GLU A O 1
ATOM 2810 N N . ASP A 1 381 ? 75.318 21.191 -69.028 1.00 37.22 381 ASP A N 1
ATOM 2811 C CA . ASP A 1 381 ? 75.506 21.397 -67.566 1.00 37.22 381 ASP A CA 1
ATOM 2812 C C . ASP A 1 381 ? 74.404 22.302 -66.971 1.00 37.22 381 ASP A C 1
ATOM 2814 O O . ASP A 1 381 ? 74.304 23.464 -67.347 1.00 37.22 381 ASP A O 1
ATOM 2818 N N . ALA A 1 382 ? 73.548 21.743 -66.096 1.00 38.09 382 ALA A N 1
ATOM 2819 C CA . ALA A 1 382 ? 72.866 22.415 -64.972 1.00 38.09 382 ALA A CA 1
ATOM 2820 C C . ALA A 1 382 ? 71.743 21.554 -64.345 1.00 38.09 382 ALA A C 1
ATOM 2822 O O . ALA A 1 382 ? 70.983 20.859 -65.015 1.00 38.09 382 ALA A O 1
ATOM 2823 N N . ALA A 1 383 ? 71.676 21.648 -63.019 1.00 47.38 383 ALA A N 1
ATOM 2824 C CA . ALA A 1 383 ? 71.032 20.779 -62.036 1.00 47.38 383 ALA A CA 1
ATOM 2825 C C . ALA A 1 383 ? 69.522 21.081 -61.771 1.00 47.38 383 ALA A C 1
ATOM 2827 O O . ALA A 1 383 ? 68.969 22.013 -62.356 1.00 47.38 383 ALA A O 1
ATOM 2828 N N . PRO A 1 384 ? 68.833 20.310 -60.896 1.00 49.56 384 PRO A N 1
ATOM 2829 C CA . PRO A 1 384 ? 67.374 20.305 -60.768 1.00 49.56 384 PRO A CA 1
ATOM 2830 C C . PRO A 1 384 ? 66.834 21.328 -59.754 1.00 49.56 384 PRO A C 1
ATOM 2832 O O . PRO A 1 384 ? 67.405 21.525 -58.683 1.00 49.56 384 PRO A O 1
ATOM 2835 N N . VAL A 1 385 ? 65.675 21.917 -60.065 1.00 47.97 385 VAL A N 1
ATOM 2836 C CA . VAL A 1 385 ? 64.898 22.781 -59.161 1.00 47.97 385 VAL A CA 1
ATOM 2837 C C . VAL A 1 385 ? 63.736 21.977 -58.574 1.00 47.97 385 VAL A C 1
ATOM 2839 O O . VAL A 1 385 ? 62.880 21.469 -59.295 1.00 47.97 385 VAL A O 1
ATOM 2842 N N . THR A 1 386 ? 63.734 21.845 -57.251 1.00 54.72 386 THR A N 1
ATOM 2843 C CA . THR A 1 386 ? 62.656 21.291 -56.420 1.00 54.72 386 THR A CA 1
ATOM 2844 C C . THR A 1 386 ? 61.478 22.265 -56.314 1.00 54.72 386 THR A C 1
ATOM 2846 O O . THR A 1 386 ? 61.734 23.453 -56.115 1.00 54.72 386 THR A O 1
ATOM 2849 N N . PRO A 1 387 ? 60.211 21.814 -56.333 1.00 50.03 387 PRO A N 1
ATOM 2850 C CA . PRO A 1 387 ? 59.102 22.643 -55.885 1.00 50.03 387 PRO A CA 1
ATOM 2851 C C . PRO A 1 387 ? 58.911 22.565 -54.363 1.00 50.03 387 PRO A C 1
ATOM 2853 O O . PRO A 1 387 ? 58.891 21.498 -53.749 1.00 50.03 387 PRO A O 1
ATOM 2856 N N . GLU A 1 388 ? 58.793 23.761 -53.806 1.00 40.16 388 GLU A N 1
ATOM 2857 C CA . GLU A 1 388 ? 58.532 24.163 -52.430 1.00 40.16 388 GLU A CA 1
ATOM 2858 C C . GLU A 1 388 ? 57.098 23.774 -52.019 1.00 40.16 388 GLU A C 1
ATOM 2860 O O . GLU A 1 388 ? 56.146 23.960 -52.777 1.00 40.16 388 GLU A O 1
ATOM 2865 N N . PHE A 1 389 ? 56.946 23.173 -50.837 1.00 39.94 389 PHE A N 1
ATOM 2866 C CA . PHE A 1 389 ? 55.668 22.713 -50.293 1.00 39.94 389 PHE A CA 1
ATOM 2867 C C . PHE A 1 389 ? 55.085 23.823 -49.406 1.00 39.94 389 PHE A C 1
ATOM 2869 O O . PHE A 1 389 ? 55.445 23.936 -48.234 1.00 39.94 389 PHE A O 1
ATOM 2876 N N . ASP A 1 390 ? 54.196 24.649 -49.960 1.00 40.38 390 ASP A N 1
ATOM 2877 C CA . ASP A 1 390 ? 53.439 25.648 -49.201 1.00 40.38 390 ASP A CA 1
ATOM 2878 C C . ASP A 1 390 ? 52.351 24.968 -48.357 1.00 40.38 390 ASP A C 1
ATOM 2880 O O . ASP A 1 390 ? 51.271 24.609 -48.828 1.00 40.38 390 ASP A O 1
ATOM 2884 N N . ALA A 1 391 ? 52.640 24.804 -47.068 1.00 49.22 391 ALA A N 1
ATOM 2885 C CA . ALA A 1 391 ? 51.661 24.479 -46.043 1.00 49.22 391 ALA A CA 1
ATOM 2886 C C . ALA A 1 391 ? 51.136 25.775 -45.407 1.00 49.22 391 ALA A C 1
ATOM 2888 O O . ALA A 1 391 ? 51.670 26.250 -44.405 1.00 49.22 391 ALA A O 1
ATOM 2889 N N . ALA A 1 392 ? 50.060 26.340 -45.956 1.00 44.62 392 ALA A N 1
ATOM 2890 C CA . ALA A 1 392 ? 49.264 27.340 -45.253 1.00 44.62 392 ALA A CA 1
ATOM 2891 C C . ALA A 1 392 ? 47.794 27.313 -45.692 1.00 44.62 392 ALA A C 1
ATOM 2893 O O . ALA A 1 392 ? 47.491 27.293 -46.877 1.00 44.62 392 ALA A O 1
ATOM 2894 N N . HIS A 1 393 ? 46.921 27.399 -44.681 1.00 42.22 393 HIS A N 1
ATOM 2895 C CA . HIS A 1 393 ? 45.456 27.529 -44.701 1.00 42.22 393 HIS A CA 1
ATOM 2896 C C . HIS A 1 393 ? 44.661 26.227 -44.540 1.00 42.22 393 HIS A C 1
ATOM 2898 O O . HIS A 1 393 ? 44.345 25.539 -45.498 1.00 42.22 393 HIS A O 1
ATOM 2904 N N . ASN A 1 394 ? 44.157 25.993 -43.324 1.00 43.06 394 ASN A N 1
ATOM 2905 C CA . ASN A 1 394 ? 42.817 26.505 -43.038 1.00 43.06 394 ASN A CA 1
ATOM 2906 C C . ASN A 1 394 ? 42.577 26.641 -41.528 1.00 43.06 394 ASN A C 1
ATOM 2908 O O . ASN A 1 394 ? 42.700 25.689 -40.760 1.00 43.06 394 ASN A O 1
ATOM 2912 N N . ALA A 1 395 ? 42.233 27.860 -41.131 1.00 47.34 395 ALA A N 1
ATOM 2913 C CA . ALA A 1 395 ? 41.645 28.189 -39.850 1.00 47.34 395 ALA A CA 1
ATOM 2914 C C . ALA A 1 395 ? 40.136 27.936 -39.920 1.00 47.34 395 ALA A C 1
ATOM 2916 O O . ALA A 1 395 ? 39.522 28.275 -40.923 1.00 47.34 395 ALA A O 1
ATOM 2917 N N . ASN A 1 396 ? 39.542 27.403 -38.853 1.00 43.84 396 ASN A N 1
ATOM 2918 C CA . ASN A 1 396 ? 38.247 27.820 -38.287 1.00 43.84 396 ASN A CA 1
ATOM 2919 C C . ASN A 1 396 ? 37.812 26.752 -37.275 1.00 43.84 396 ASN A C 1
ATOM 2921 O O . ASN A 1 396 ? 37.709 25.581 -37.607 1.00 43.84 396 ASN A O 1
ATOM 2925 N N . ALA A 1 397 ? 37.775 27.079 -35.986 1.00 46.31 397 ALA A N 1
ATOM 2926 C CA . ALA A 1 397 ? 36.698 27.802 -35.302 1.00 46.31 397 ALA A CA 1
ATOM 2927 C C . ALA A 1 397 ? 35.685 26.816 -34.697 1.00 46.31 397 ALA A C 1
ATOM 2929 O O . ALA A 1 397 ? 35.391 25.796 -35.301 1.00 46.31 397 ALA A O 1
ATOM 2930 N N . TRP A 1 398 ? 35.111 27.226 -33.557 1.00 43.34 398 TRP A N 1
ATOM 2931 C CA . TRP A 1 398 ? 34.154 26.537 -32.666 1.00 43.34 398 TRP A CA 1
ATOM 2932 C C . TRP A 1 398 ? 34.851 25.850 -31.476 1.00 43.34 398 TRP A C 1
ATOM 2934 O O . TRP A 1 398 ? 35.725 25.020 -31.652 1.00 43.34 398 TRP A O 1
ATOM 2944 N N . GLY A 1 399 ? 34.555 26.153 -30.214 1.00 43.50 399 GLY A N 1
ATOM 2945 C CA . GLY A 1 399 ? 33.558 27.051 -29.652 1.00 43.50 399 GLY A CA 1
ATOM 2946 C C . GLY A 1 399 ? 33.832 27.262 -28.160 1.00 43.50 399 GLY A C 1
ATOM 2947 O O . GLY A 1 399 ? 34.299 26.371 -27.455 1.00 43.50 399 GLY A O 1
ATOM 2948 N N . LYS A 1 400 ? 33.562 28.485 -27.699 1.00 49.75 400 LYS A N 1
ATOM 2949 C CA . LYS A 1 400 ? 33.466 28.851 -26.284 1.00 49.75 400 LYS A CA 1
ATOM 2950 C C . LYS A 1 400 ? 32.149 28.332 -25.701 1.00 49.75 400 LYS A C 1
ATOM 2952 O O . LYS A 1 400 ? 31.119 28.433 -26.359 1.00 49.75 400 LYS A O 1
ATOM 2957 N N . GLY A 1 401 ? 32.180 27.963 -24.422 1.00 40.88 401 GLY A N 1
ATOM 2958 C CA . GLY A 1 401 ? 31.010 27.839 -23.543 1.00 40.88 401 GLY A CA 1
ATOM 2959 C C . GLY A 1 401 ? 31.000 26.495 -22.811 1.00 40.88 401 GLY A C 1
ATOM 2960 O O . GLY A 1 401 ? 31.257 25.474 -23.421 1.00 40.88 401 GLY A O 1
ATOM 2961 N N . ALA A 1 402 ? 30.736 26.378 -21.517 1.00 43.66 402 ALA A N 1
ATOM 2962 C CA . ALA A 1 402 ? 30.462 27.339 -20.465 1.00 43.66 402 ALA A CA 1
ATOM 2963 C C . ALA A 1 402 ? 30.713 26.587 -19.145 1.00 43.66 402 ALA A C 1
ATOM 2965 O O . ALA A 1 402 ? 30.185 25.495 -18.951 1.00 43.66 402 ALA A O 1
ATOM 2966 N N . ALA A 1 403 ? 31.528 27.143 -18.249 1.00 43.12 403 ALA A N 1
ATOM 2967 C CA . ALA A 1 403 ? 31.689 26.608 -16.902 1.00 43.12 403 ALA A CA 1
ATOM 2968 C C . ALA A 1 403 ? 30.523 27.114 -16.042 1.00 43.12 403 ALA A C 1
ATOM 2970 O O . ALA A 1 403 ? 30.462 28.296 -15.698 1.00 43.12 403 ALA A O 1
ATOM 2971 N N . ALA A 1 404 ? 29.576 26.228 -15.741 1.00 50.91 404 ALA A N 1
ATOM 2972 C CA . ALA A 1 404 ? 28.492 26.504 -14.814 1.00 50.91 404 ALA A CA 1
ATOM 2973 C C . ALA A 1 404 ? 28.999 26.386 -13.369 1.00 50.91 404 ALA A C 1
ATOM 2975 O O . ALA A 1 404 ? 29.523 25.355 -12.954 1.00 50.91 404 ALA A O 1
ATOM 2976 N N . LYS A 1 405 ? 28.825 27.476 -12.618 1.00 52.81 405 LYS A N 1
ATOM 2977 C CA . LYS A 1 405 ? 28.839 27.509 -11.156 1.00 52.81 405 LYS A CA 1
ATOM 2978 C C . LYS A 1 405 ? 27.719 26.619 -10.619 1.00 52.81 405 LYS A C 1
ATOM 2980 O O . LYS A 1 405 ? 26.564 26.831 -10.974 1.00 52.81 405 LYS A O 1
ATOM 2985 N N . THR A 1 406 ? 28.045 25.741 -9.682 1.00 52.41 406 THR A N 1
ATOM 2986 C CA . THR A 1 406 ? 27.084 25.197 -8.717 1.00 52.41 406 THR A CA 1
ATOM 2987 C C . THR A 1 406 ? 27.458 25.700 -7.330 1.00 52.41 406 THR A C 1
ATOM 2989 O O . THR A 1 406 ? 28.469 25.316 -6.747 1.00 52.41 406 THR A O 1
ATOM 2992 N N . THR A 1 407 ? 26.628 26.617 -6.854 1.00 61.75 407 THR A N 1
ATOM 2993 C CA . THR A 1 407 ? 26.523 27.120 -5.486 1.00 61.75 407 THR A CA 1
ATOM 2994 C C . THR A 1 407 ? 25.103 26.823 -5.028 1.00 61.75 407 THR A C 1
ATOM 2996 O O . THR A 1 407 ? 24.198 27.198 -5.763 1.00 61.75 407 THR A O 1
ATOM 2999 N N . GLU A 1 408 ? 24.957 26.215 -3.846 1.00 52.19 408 GLU A N 1
ATOM 3000 C CA . GLU A 1 408 ? 23.802 26.177 -2.913 1.00 52.19 408 GLU A CA 1
ATOM 3001 C C . GLU A 1 408 ? 23.579 24.758 -2.380 1.00 52.19 408 GLU A C 1
ATOM 3003 O O . GLU A 1 408 ? 23.749 23.801 -3.127 1.00 52.19 408 GLU A O 1
ATOM 3008 N N . LYS A 1 409 ? 23.124 24.533 -1.149 1.00 54.03 409 LYS A N 1
ATOM 3009 C CA . LYS A 1 409 ? 23.166 25.242 0.140 1.00 54.03 409 LYS A CA 1
ATOM 3010 C C . LYS A 1 409 ? 22.639 24.233 1.158 1.00 54.03 409 LYS A C 1
ATOM 3012 O O . LYS A 1 409 ? 21.732 23.466 0.769 1.00 54.03 409 LYS A O 1
#

pLDDT: mean 71.27, std 20.02, range [35.22, 98.62]

Sequence (409 aa):
MEGAAPPSSMDPADKAGGEVIFTSDGLDPLEPPLALVRAPPLLSSNRRDASDGSPVDELDTSSGTDVVQAFEIFAGKVYAPTTTNTSLSTSLSTRSASLETPLERLARLQRELTELQADVAPTAGSDSAVLTAVQDLQARLAQTKLMAQSEWTEKLVQAQSPPAPDSAPSASPSATLNDATLLRLQRMEQTVGVSAASTGASLTERLSRLETAASKLDDRQVESLSRKAKVIRQDLEAASKARNKLMSSTGSRAEDTKTITDLYDQLLQLQGLSAHLPALTSRLATLAHQHADTGTWAARLQETESVATRLQSSVLVLEQSLDKMQHGLNENADQITCNSVVADGESPRINAVANGVRDTTACVDAISNMTKVGNTVVAEDAAPVTPEFDAAHNANAWGKGAAAKTTEK

Organism: Phaeodactylum tricornutum (strain CCAP 1055/1) (NCBI:txid556484)

Radius of gyration: 54.03 Å; chains: 1; bounding box: 160×78×147 Å

Secondary structure (DSSP, 8-state):
----PPPP---GGGGS--------------PPP-----PPPP------------------------HHHHHHHHTT----------------SS---S---HHHHHHHHHHHHHHHHHHHGGGTTT-HHHHHHHHHHHHHHHHHHHHHHHHHHHHHHHHS-----S---SS-HHHHHHHHHHHHHHHHHHHHTTTSGGGSS-HHHHHHHHHHHHTT--HHHHHHHHHHHHHHHHHHHHHHHHHHHHHTT-TTHHHHHHHHHHHHHHHHHHHHHHTTHHHHHHHHHHHHHHHHHHHHHHHHHHHHHHHHHHHHHHHHHHHHHHHHHHHHHHHHHHHHHHHHHHHHHHHHHHHHHHHHHHHHHHHHHHHHHHS-SS---------PPPPP---------------------

Foldseek 3Di:
DDDDDDDDDDDPPVPPPPPPPDPPPPDDDDDDDPDPPPDDDPPPPVDDDDDDDDDDPDDCPVPPPDVVVVCVVCVPPDDDPPPPDDDDDDDDDDDPVDDDDPVNVLVVVLVVLVVVLVVCVVVCPPPVVVNVVSVVVVVVSVVVVVVVVVVVVVVVVVVVDDPDDDDDPPPPPVVVVVVVVVVVVVVVCVVCHDPQPPPPDHPVVVVVVVVVVVVPDDPVVVVVVVVVVVVVVVVVVVVVVVVVVVCVVDPPVVVVVVVVVVVVVVVVVVVVVVVCVVVVVVVVVVVVVVVVVVVVVVVVVVVVVVVVVVVVVVVVVVVVVVVVVVVVVVVVVVVVVVVVVVVVVCVVVVVVVVVVVVVVVVVVVVVVVVVPPDDDDDDDDDDDDDDDDDDDDDDDDDDDDDDDDDDDD